Protein AF-A0A9W7EGW1-F1 (afdb_monomer)

Solvent-accessible surface area (backbone atoms only — not comparable to full-atom values): 22297 Å² total; per-residue (Å²): 137,82,63,71,70,58,59,56,56,54,59,60,62,65,73,69,59,76,85,70,66,59,73,69,51,75,34,66,46,45,43,50,52,51,51,52,53,52,48,68,69,41,92,82,59,53,74,67,59,52,53,51,49,52,50,54,49,50,40,56,72,67,66,77,52,55,68,70,58,56,35,55,54,51,50,64,73,53,58,85,51,93,83,69,71,78,61,19,32,56,72,42,62,65,70,58,39,42,52,39,48,49,49,44,34,46,51,51,26,52,50,38,43,51,31,37,52,50,42,50,43,52,71,74,71,44,70,60,68,64,57,45,42,64,41,34,66,61,69,77,85,82,57,76,87,59,68,85,70,67,83,66,55,72,62,52,62,57,55,54,54,54,54,52,64,71,66,74,65,83,71,84,69,75,63,70,79,80,71,56,72,53,60,69,30,64,59,51,47,51,50,35,52,51,47,43,54,53,33,49,53,49,33,65,72,31,46,87,41,85,70,55,28,60,55,39,47,51,52,37,40,56,43,48,29,54,39,50,49,42,51,27,66,42,43,72,41,70,43,59,60,51,27,44,46,51,44,26,51,31,39,42,40,30,37,56,52,59,64,57,82,63,80,84,61,83,55,96,68,66,86,69,40,58,60,35,40,52,54,19,50,52,55,46,48,53,52,46,53,55,47,60,75,49,22,79,83,68,79,50,56,70,52,53,50,50,52,27,53,51,52,35,49,53,50,48,54,49,51,28,51,51,56,43,55,43,37,67,67,34,41,73,88,46,48,51,57,51,56,49,49,55,54,50,51,51,52,50,50,53,52,49,52,51,52,52,52,54,50,50,55,53,55,59,51,56,66,55,70,74,73,67,72,73,74,76,67,61,64,68,64,67,70,72,76,78,86,84,89,132

Structure (mmCIF, N/CA/C/O backbone):
data_AF-A0A9W7EGW1-F1
#
_entry.id   AF-A0A9W7EGW1-F1
#
loop_
_atom_site.group_PDB
_atom_site.id
_atom_site.type_symbol
_atom_site.label_atom_id
_atom_site.label_alt_id
_atom_site.label_comp_id
_atom_site.label_asym_id
_atom_site.label_entity_id
_atom_site.label_seq_id
_atom_site.pdbx_PDB_ins_code
_atom_site.Cartn_x
_atom_site.Cartn_y
_atom_site.Cartn_z
_atom_site.occupancy
_atom_site.B_iso_or_equiv
_atom_site.auth_seq_id
_atom_site.auth_comp_id
_atom_site.auth_asym_id
_atom_site.auth_atom_id
_atom_site.pdbx_PDB_model_num
ATOM 1 N N . MET A 1 1 ? -12.002 19.459 62.982 1.00 51.53 1 MET A N 1
ATOM 2 C CA . MET A 1 1 ? -11.412 20.461 62.073 1.00 51.53 1 MET A CA 1
ATOM 3 C C . MET A 1 1 ? -10.310 19.739 61.325 1.00 51.53 1 MET A C 1
ATOM 5 O O . MET A 1 1 ? -9.230 19.571 61.871 1.00 51.53 1 MET A O 1
ATOM 9 N N . GLU A 1 2 ? -10.645 19.155 60.177 1.00 47.41 2 GLU A N 1
ATOM 10 C CA . GLU A 1 2 ? -9.667 18.449 59.345 1.00 47.41 2 GLU A CA 1
ATOM 11 C C . GLU A 1 2 ? -8.908 19.459 58.484 1.00 47.41 2 GLU A C 1
ATOM 13 O O . GLU A 1 2 ? -9.488 20.419 57.976 1.00 47.41 2 GLU A O 1
ATOM 18 N N . ASP A 1 3 ? -7.600 19.252 58.392 1.00 62.34 3 ASP A N 1
ATOM 19 C CA . ASP A 1 3 ? -6.632 20.172 57.810 1.00 62.34 3 ASP A CA 1
ATOM 20 C C . ASP A 1 3 ? -6.835 20.307 56.281 1.00 62.34 3 ASP A C 1
ATOM 22 O O . ASP A 1 3 ? -6.718 19.310 55.552 1.00 62.34 3 ASP A O 1
ATOM 26 N N . PRO A 1 4 ? -7.133 21.514 55.754 1.00 65.81 4 PRO A N 1
ATOM 2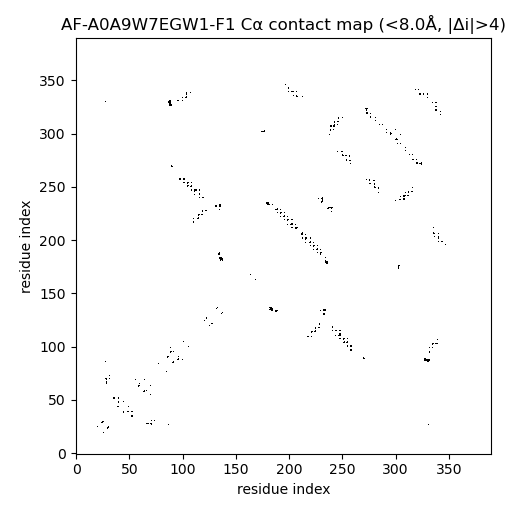7 C CA . PRO A 1 4 ? -7.376 21.738 54.326 1.00 65.81 4 PRO A CA 1
ATOM 28 C C . PRO A 1 4 ? -6.178 21.368 53.433 1.00 65.81 4 PRO A C 1
ATOM 30 O O . PRO A 1 4 ? -6.353 21.127 52.235 1.00 65.81 4 PRO A O 1
ATOM 33 N N . ALA A 1 5 ? -4.969 21.239 53.993 1.00 60.03 5 ALA A N 1
ATOM 34 C CA . ALA A 1 5 ? -3.793 20.772 53.262 1.00 60.03 5 ALA A CA 1
ATOM 35 C C . ALA A 1 5 ? -3.851 19.271 52.901 1.00 60.03 5 ALA A C 1
ATOM 37 O O . ALA A 1 5 ? -3.310 18.858 51.869 1.00 60.03 5 ALA A O 1
ATOM 38 N N . VAL A 1 6 ? -4.552 18.449 53.692 1.00 60.69 6 VAL A N 1
ATOM 39 C CA . VAL A 1 6 ? -4.670 16.997 53.460 1.00 60.69 6 VAL A CA 1
ATOM 40 C C . VAL A 1 6 ? -5.716 16.686 52.381 1.00 60.69 6 VAL A C 1
ATOM 42 O O . VAL A 1 6 ? -5.510 15.798 51.552 1.00 60.69 6 VAL A O 1
ATOM 45 N N . GLN A 1 7 ? -6.792 17.473 52.285 1.00 54.84 7 GLN A N 1
ATOM 46 C CA . GLN A 1 7 ? -7.763 17.333 51.188 1.00 54.84 7 GLN A CA 1
ATOM 47 C C . GLN A 1 7 ? -7.199 17.809 49.837 1.00 54.84 7 GLN A C 1
ATOM 49 O O . GLN A 1 7 ? -7.495 17.220 48.792 1.00 54.84 7 GLN A O 1
ATOM 54 N N . ALA A 1 8 ? -6.316 18.814 49.835 1.00 56.44 8 ALA A N 1
ATOM 55 C CA . ALA A 1 8 ? -5.665 19.280 48.612 1.00 56.44 8 ALA A CA 1
ATOM 56 C C . ALA A 1 8 ? -4.680 18.245 48.027 1.00 56.44 8 ALA A C 1
ATOM 58 O O . ALA A 1 8 ? -4.603 18.103 46.800 1.00 56.44 8 ALA A O 1
ATOM 59 N N . SER A 1 9 ? -3.972 17.481 48.869 1.00 52.06 9 SER A N 1
ATOM 60 C CA . SER A 1 9 ? -3.014 16.454 48.428 1.00 52.06 9 SER A CA 1
ATOM 61 C C . SER A 1 9 ? -3.689 15.160 47.949 1.00 52.06 9 SER A C 1
ATOM 63 O O . SER A 1 9 ? -3.244 14.573 46.958 1.00 52.06 9 SER A O 1
ATOM 65 N N . LEU A 1 10 ? -4.829 14.776 48.537 1.00 49.72 10 LEU A N 1
ATOM 66 C CA . LEU A 1 10 ? -5.653 13.663 48.045 1.00 49.72 10 LEU A CA 1
ATOM 67 C C . LEU A 1 10 ? -6.299 13.974 46.682 1.00 49.72 10 LEU A C 1
ATOM 69 O O . LEU A 1 10 ? -6.330 13.111 45.802 1.00 49.72 10 LEU A O 1
ATOM 73 N N . SER A 1 11 ? -6.704 15.226 46.433 1.00 50.22 11 SER A N 1
ATOM 74 C CA . SER A 1 11 ? -7.295 15.617 45.140 1.00 50.22 11 SER A CA 1
ATOM 75 C C . SER A 1 11 ? -6.298 15.624 43.967 1.00 50.22 11 SER A C 1
ATOM 77 O O . SER A 1 11 ? -6.697 15.442 42.813 1.00 50.22 11 SER A O 1
ATOM 79 N N . LYS A 1 12 ? -4.995 15.799 44.236 1.00 49.41 12 LYS A N 1
ATOM 80 C CA . LYS A 1 12 ? -3.948 15.810 43.197 1.00 49.41 12 LYS A CA 1
ATOM 81 C C . LYS A 1 12 ? -3.526 14.408 42.758 1.00 49.41 12 LYS A C 1
ATOM 83 O O . LYS A 1 12 ? -3.249 14.220 41.575 1.00 49.41 12 LYS A O 1
ATOM 88 N N . ASN A 1 13 ? -3.550 13.422 43.656 1.00 44.59 13 ASN A N 1
ATOM 89 C CA . ASN A 1 13 ? -3.207 12.038 43.308 1.00 44.59 13 ASN A CA 1
ATOM 90 C C . ASN A 1 13 ? -4.375 11.254 42.694 1.00 44.59 13 ASN A C 1
ATOM 92 O O . ASN A 1 13 ? -4.146 10.347 41.896 1.00 44.59 13 ASN A O 1
ATOM 96 N N . GLN A 1 14 ? -5.624 11.645 42.954 1.00 47.84 14 GLN A N 1
ATOM 97 C CA . GLN A 1 14 ? -6.793 10.981 42.366 1.00 47.84 14 GLN A CA 1
ATOM 98 C C . GLN A 1 14 ? -7.104 11.431 40.924 1.00 47.84 14 GLN A C 1
ATOM 100 O O . GLN A 1 14 ? -7.887 10.789 40.231 1.00 47.84 14 GLN A O 1
ATOM 105 N N . ARG A 1 15 ? -6.451 12.493 40.427 1.00 46.12 15 ARG A N 1
ATOM 106 C CA . ARG A 1 15 ? -6.616 13.001 39.048 1.00 46.12 15 ARG A CA 1
ATOM 107 C C . ARG A 1 15 ? -5.638 12.415 38.019 1.00 46.12 15 ARG A C 1
ATOM 109 O O . ARG A 1 15 ? -5.716 12.782 36.851 1.00 46.12 15 ARG A O 1
ATOM 116 N N . ARG A 1 16 ? -4.726 11.517 38.415 1.00 44.84 16 ARG A N 1
ATOM 117 C CA . ARG A 1 16 ? -3.729 10.900 37.508 1.00 44.84 16 ARG A CA 1
ATOM 118 C C . ARG A 1 16 ? -3.784 9.377 37.408 1.00 44.84 16 ARG A C 1
ATOM 120 O O . ARG A 1 16 ? -2.966 8.792 36.707 1.00 44.84 16 ARG A O 1
ATOM 127 N N . GLY A 1 17 ? -4.768 8.736 38.029 1.00 45.56 17 GLY A N 1
ATOM 128 C CA . GLY A 1 17 ? -5.178 7.407 37.597 1.00 45.56 17 GLY A CA 1
ATOM 129 C C . GLY A 1 17 ? -6.158 7.589 36.454 1.00 45.56 17 GLY A C 1
ATOM 130 O O . GLY A 1 17 ? -7.346 7.764 36.714 1.00 45.56 17 GLY A O 1
ATOM 131 N N . SER A 1 18 ? -5.701 7.585 35.198 1.00 51.25 18 SER A N 1
ATOM 132 C CA . SER A 1 18 ? -6.647 7.300 34.125 1.00 51.25 18 SER A CA 1
ATOM 133 C C . SER A 1 18 ? -7.268 5.953 34.489 1.00 51.25 18 SER A C 1
ATOM 135 O O . SER A 1 18 ? -6.578 4.940 34.603 1.00 51.25 18 SER A O 1
ATOM 137 N N . ILE A 1 19 ? -8.570 5.948 34.786 1.00 56.56 19 ILE A N 1
ATOM 138 C CA . ILE A 1 19 ? -9.350 4.726 35.009 1.00 56.56 19 ILE A CA 1
ATOM 139 C C . ILE A 1 19 ? -9.525 4.084 33.628 1.00 56.56 19 ILE A C 1
ATOM 141 O O . ILE A 1 19 ? -10.620 3.944 33.086 1.00 56.56 19 ILE A O 1
ATOM 145 N N . LEU A 1 20 ? -8.405 3.747 32.995 1.00 53.91 20 LEU A N 1
ATOM 146 C CA . LEU A 1 20 ? -8.362 2.884 31.844 1.00 53.91 20 LEU A CA 1
ATOM 147 C C . LEU A 1 20 ? -8.739 1.518 32.372 1.00 53.91 20 LEU A C 1
ATOM 149 O O . LEU A 1 20 ? -7.934 0.785 32.946 1.00 53.91 20 LEU A O 1
ATOM 153 N N . LYS A 1 21 ? -10.024 1.204 32.220 1.00 69.69 21 LYS A N 1
ATOM 154 C CA . LYS A 1 21 ? -10.532 -0.128 32.506 1.00 69.69 21 LYS A CA 1
ATOM 155 C C . LYS A 1 21 ? -9.668 -1.141 31.734 1.00 69.69 21 LYS A C 1
ATOM 157 O O . LYS A 1 21 ? -9.219 -0.839 30.625 1.00 69.69 21 LYS A O 1
ATOM 162 N N . PRO A 1 22 ? -9.399 -2.329 32.295 1.00 68.38 22 PRO A N 1
ATOM 163 C CA . PRO A 1 22 ? -8.558 -3.327 31.641 1.00 68.38 22 PRO A CA 1
ATOM 164 C C . PRO A 1 22 ? -9.053 -3.604 30.216 1.00 68.38 22 PRO A C 1
ATOM 166 O O . PRO A 1 22 ? -10.251 -3.553 29.955 1.00 68.38 22 PRO A O 1
ATOM 169 N N . ARG A 1 23 ? -8.146 -3.928 29.284 1.00 58.91 23 ARG A N 1
ATOM 170 C CA . ARG A 1 23 ? -8.442 -4.118 27.845 1.00 58.91 23 ARG A CA 1
ATOM 171 C C . ARG A 1 23 ? -9.600 -5.087 27.561 1.00 58.91 23 ARG A C 1
ATOM 173 O O . ARG A 1 23 ? -10.264 -4.978 26.534 1.00 58.91 23 ARG A O 1
ATOM 180 N N . SER A 1 24 ? -9.855 -6.026 28.472 1.00 66.69 24 SER A N 1
ATOM 181 C CA . SER A 1 24 ? -11.005 -6.935 28.431 1.00 66.69 24 SER A CA 1
ATOM 182 C C . SER A 1 24 ? -12.353 -6.214 28.503 1.00 66.69 24 SER A C 1
ATOM 184 O O . SER A 1 24 ? -13.321 -6.724 27.939 1.00 66.69 24 SER A O 1
ATOM 186 N N . HIS A 1 25 ? -12.409 -5.047 29.152 1.00 69.19 25 HIS A N 1
ATOM 187 C CA . HIS A 1 25 ? -13.582 -4.181 29.232 1.00 69.19 25 HIS A CA 1
ATOM 188 C C . HIS A 1 25 ? -13.960 -3.665 27.850 1.00 69.19 25 HIS A C 1
ATOM 190 O O . HIS A 1 25 ? -15.097 -3.847 27.457 1.00 69.19 25 HIS A O 1
ATOM 196 N N . TYR A 1 26 ? -12.991 -3.176 27.072 1.00 62.03 26 TYR A N 1
ATOM 197 C CA . TYR A 1 26 ? -13.207 -2.629 25.724 1.00 62.03 26 TYR A CA 1
ATOM 198 C C . TYR A 1 26 ? -13.407 -3.678 24.627 1.00 62.03 26 TYR A C 1
ATOM 200 O O . TYR A 1 26 ? -13.608 -3.336 23.463 1.00 62.03 26 TYR A O 1
ATOM 208 N N . ARG A 1 27 ? -13.345 -4.973 24.955 1.00 68.12 27 ARG A N 1
ATOM 209 C CA . ARG A 1 27 ? -13.644 -6.017 23.974 1.00 68.12 27 ARG A CA 1
ATOM 210 C C . ARG A 1 27 ? -15.128 -5.923 23.629 1.00 68.12 27 ARG A C 1
ATOM 212 O O . ARG A 1 27 ? -15.948 -5.953 24.544 1.00 68.12 27 ARG A O 1
ATOM 219 N N . ARG A 1 28 ? -15.465 -5.868 22.334 1.00 64.81 28 ARG A N 1
ATOM 220 C CA . ARG A 1 28 ? -16.838 -5.652 21.831 1.00 64.81 28 ARG A CA 1
ATOM 221 C C . ARG A 1 28 ? -17.874 -6.493 22.589 1.00 64.81 28 ARG A C 1
ATOM 223 O O . ARG A 1 28 ? -18.836 -5.958 23.115 1.00 64.81 28 ARG A O 1
ATOM 230 N N . GLY A 1 29 ? -17.590 -7.780 22.812 1.00 68.06 29 GLY A N 1
ATOM 231 C CA . GLY A 1 29 ? -18.498 -8.678 23.540 1.00 68.06 29 GLY A CA 1
ATOM 232 C C . GLY A 1 29 ? -18.696 -8.351 25.026 1.00 68.06 29 GLY A C 1
ATOM 233 O O . GLY A 1 29 ? -19.756 -8.626 25.573 1.00 68.06 29 GLY A O 1
ATOM 234 N N . THR A 1 30 ? -17.711 -7.758 25.701 1.00 69.38 30 THR A N 1
ATOM 235 C CA . THR A 1 30 ? -17.829 -7.368 27.115 1.00 69.38 30 THR A CA 1
ATOM 236 C C . THR A 1 30 ? -18.618 -6.072 27.263 1.00 69.38 30 THR A C 1
ATOM 238 O O . THR A 1 30 ? -19.493 -5.994 28.121 1.00 69.38 30 THR A O 1
ATOM 241 N N . VAL A 1 31 ? -18.342 -5.068 26.424 1.00 67.12 31 VAL A N 1
ATOM 242 C CA . VAL A 1 31 ? -19.066 -3.789 26.471 1.00 67.12 31 VAL A CA 1
ATOM 243 C C . VAL A 1 31 ? -20.525 -3.981 26.084 1.00 67.12 31 VAL A C 1
ATOM 245 O O . VAL A 1 31 ? -21.390 -3.471 26.783 1.00 67.12 31 VAL A O 1
ATOM 248 N N . VAL A 1 32 ? -20.804 -4.763 25.036 1.00 69.62 32 VAL A N 1
ATOM 249 C CA . VAL A 1 32 ? -22.166 -5.164 24.656 1.00 69.62 32 VAL A CA 1
ATOM 250 C C . VAL A 1 32 ? -22.891 -5.757 25.855 1.00 69.62 32 VAL A C 1
ATOM 252 O O . VAL A 1 32 ? -23.957 -5.281 26.218 1.00 69.62 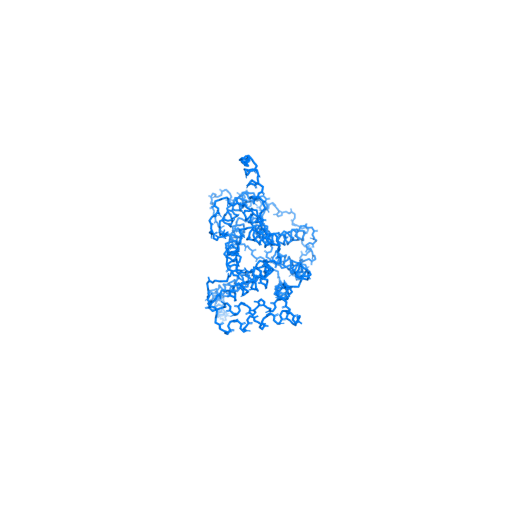32 VAL A O 1
ATOM 255 N N . MET A 1 33 ? -22.298 -6.753 26.519 1.00 71.50 33 MET A N 1
ATOM 256 C CA . MET A 1 33 ? -22.940 -7.383 27.673 1.00 71.50 33 MET A CA 1
ATOM 257 C C . MET A 1 33 ? -23.162 -6.393 28.819 1.00 71.50 33 MET A C 1
ATOM 259 O O . MET A 1 33 ? -24.198 -6.463 29.466 1.00 71.50 33 MET A O 1
ATOM 263 N N . ASN A 1 34 ? -22.238 -5.456 29.046 1.00 76.31 34 ASN A N 1
ATOM 264 C CA . ASN A 1 34 ? -22.405 -4.406 30.051 1.00 76.31 34 ASN A CA 1
ATOM 265 C C . ASN A 1 34 ? -23.498 -3.398 29.667 1.00 76.31 34 ASN A C 1
ATOM 267 O O . ASN A 1 34 ? -24.229 -2.953 30.543 1.00 76.31 34 ASN A O 1
ATOM 271 N N . HIS A 1 35 ? -23.630 -3.054 28.384 1.00 72.19 35 HIS A N 1
ATOM 272 C CA . HIS A 1 35 ? -24.659 -2.141 27.891 1.00 72.19 35 HIS A CA 1
ATOM 273 C C . HIS A 1 35 ? -26.044 -2.795 27.919 1.00 72.19 35 HIS A C 1
ATOM 275 O O . HIS A 1 35 ? -27.027 -2.147 28.279 1.00 72.19 35 HIS A O 1
ATOM 281 N N . ILE A 1 36 ? -26.143 -4.079 27.567 1.00 70.50 36 ILE A N 1
ATOM 282 C CA . ILE A 1 36 ? -27.404 -4.811 27.696 1.00 70.50 36 ILE A CA 1
ATOM 283 C C . ILE A 1 36 ? -27.739 -4.983 29.184 1.00 70.50 36 ILE A C 1
ATOM 285 O O . ILE A 1 36 ? -28.876 -4.746 29.569 1.00 70.50 36 ILE A O 1
ATOM 289 N N . ALA A 1 37 ? -26.753 -5.277 30.040 1.00 78.00 37 ALA A N 1
ATOM 290 C CA . ALA A 1 37 ? -26.953 -5.334 31.488 1.00 78.00 37 ALA A CA 1
ATOM 291 C C . ALA A 1 37 ? -27.424 -3.993 32.072 1.00 78.00 37 ALA A C 1
ATOM 293 O O . ALA A 1 37 ? -28.322 -3.982 32.908 1.00 78.00 37 ALA A O 1
ATOM 294 N N . SER A 1 38 ? -26.863 -2.865 31.621 1.00 80.12 38 SER A N 1
ATOM 295 C CA . SER A 1 38 ? -27.291 -1.540 32.078 1.00 80.12 38 SER A CA 1
ATOM 296 C C . SER A 1 38 ? -28.679 -1.173 31.554 1.00 80.12 38 SER A C 1
ATOM 298 O O . SER A 1 38 ? -29.476 -0.632 32.311 1.00 80.12 38 SER A O 1
ATOM 300 N N . LYS A 1 39 ? -29.002 -1.506 30.293 1.00 75.31 39 LYS A N 1
ATOM 301 C CA . LYS A 1 39 ? -30.354 -1.323 29.737 1.00 75.31 39 LYS A CA 1
ATOM 302 C C . LYS A 1 39 ? -31.388 -2.180 30.472 1.00 75.31 39 LYS A C 1
ATOM 304 O O . LYS A 1 39 ? -32.465 -1.688 30.778 1.00 75.31 39 LYS A O 1
ATOM 309 N N . ALA A 1 40 ? -31.047 -3.419 30.820 1.00 73.81 40 ALA A N 1
ATOM 310 C CA . ALA A 1 40 ? -31.918 -4.298 31.599 1.00 73.81 40 ALA A CA 1
ATOM 311 C C . ALA A 1 40 ? -32.187 -3.767 33.022 1.00 73.81 40 ALA A C 1
ATOM 313 O O . ALA A 1 40 ? -33.212 -4.095 33.608 1.00 73.81 40 ALA A O 1
ATOM 314 N N . GLN A 1 41 ? -31.287 -2.948 33.581 1.00 78.06 41 GLN A N 1
ATOM 315 C CA . GLN A 1 41 ? -31.481 -2.297 34.883 1.00 78.06 41 GLN A CA 1
ATOM 316 C C . GLN A 1 41 ? -32.333 -1.023 34.804 1.00 78.06 41 GLN A C 1
ATOM 318 O O . GLN A 1 41 ? -32.936 -0.634 35.802 1.00 78.06 41 GLN A O 1
ATOM 323 N N . THR A 1 42 ? -32.409 -0.369 33.643 1.00 79.88 42 THR A N 1
ATOM 324 C CA . THR A 1 42 ? -33.338 0.747 33.430 1.00 79.88 42 THR A CA 1
ATOM 325 C C . THR A 1 42 ? -34.765 0.229 33.227 1.00 79.88 42 THR A C 1
ATOM 327 O O . THR A 1 42 ? -35.026 -0.590 32.346 1.00 79.88 42 THR A O 1
ATOM 330 N N . THR A 1 43 ? -35.698 0.735 34.037 1.00 63.41 43 THR A N 1
ATOM 331 C CA . THR A 1 43 ? -37.108 0.310 34.180 1.00 63.41 43 THR A CA 1
ATOM 332 C C . THR A 1 43 ? -37.987 0.474 32.935 1.00 63.41 43 THR A C 1
ATOM 334 O O . THR A 1 43 ? -39.174 0.171 32.982 1.00 63.41 43 THR A O 1
ATOM 337 N N . THR A 1 44 ? -37.434 0.948 31.822 1.00 75.44 44 THR A N 1
ATOM 338 C CA . THR A 1 44 ? -38.148 1.224 30.567 1.00 75.44 44 THR A CA 1
ATOM 339 C C . THR A 1 44 ? -37.956 0.146 29.498 1.00 75.44 44 THR A C 1
ATOM 341 O O . THR A 1 44 ? -38.381 0.341 28.363 1.00 75.44 44 THR A O 1
ATOM 344 N N . THR A 1 45 ? -37.313 -0.978 29.825 1.00 72.94 45 THR A N 1
ATOM 345 C CA . THR A 1 45 ? -37.108 -2.077 28.869 1.00 72.94 45 THR A CA 1
ATOM 346 C C . THR A 1 45 ? -38.372 -2.899 28.660 1.00 72.94 45 THR A C 1
ATOM 348 O O . THR A 1 45 ? -39.109 -3.202 29.600 1.00 72.94 45 THR A O 1
ATOM 351 N N . THR A 1 46 ? -38.620 -3.273 27.408 1.00 82.56 46 THR A N 1
ATOM 352 C CA . THR A 1 46 ? -39.758 -4.127 27.052 1.00 82.56 46 THR A CA 1
ATOM 353 C C . THR A 1 46 ? -39.531 -5.569 27.544 1.00 82.56 46 THR A C 1
ATOM 355 O O . THR A 1 46 ? -38.381 -6.009 27.654 1.00 82.56 46 THR A O 1
ATOM 358 N N . PRO A 1 47 ? -40.595 -6.342 27.836 1.00 84.25 47 PRO A N 1
ATOM 359 C CA . PRO A 1 47 ? -40.467 -7.729 28.303 1.00 84.25 47 PRO A CA 1
ATOM 360 C C . PRO A 1 47 ? -39.655 -8.619 27.346 1.00 84.25 47 PRO A C 1
ATOM 362 O O . PRO A 1 47 ? -38.891 -9.482 27.783 1.00 84.25 47 PRO A O 1
ATOM 365 N N . ASP A 1 48 ? -39.769 -8.366 26.041 1.00 79.81 48 ASP A N 1
ATOM 366 C CA . ASP A 1 48 ? -39.071 -9.120 24.998 1.00 79.81 48 ASP A CA 1
ATOM 367 C C . ASP A 1 48 ? -37.554 -8.869 25.007 1.00 79.81 48 ASP A C 1
ATOM 369 O O . ASP A 1 48 ? -36.762 -9.805 24.855 1.00 79.81 48 ASP A O 1
ATOM 373 N N . GLU A 1 49 ? -37.119 -7.631 25.264 1.00 75.62 49 GLU A N 1
ATOM 374 C CA . GLU A 1 49 ? -35.697 -7.292 25.409 1.00 75.62 49 GLU A CA 1
ATOM 375 C C . GLU A 1 49 ? -35.072 -7.975 26.633 1.00 75.62 49 GLU A C 1
ATOM 377 O O . GLU A 1 49 ? -33.937 -8.460 26.572 1.00 75.62 49 GLU A O 1
ATOM 382 N N . GLN A 1 50 ? -35.821 -8.073 27.737 1.00 80.75 50 GLN A N 1
ATOM 383 C CA . GLN A 1 50 ? -35.376 -8.780 28.941 1.00 80.75 50 GLN A CA 1
ATOM 384 C C . GLN A 1 50 ? -35.258 -10.292 28.697 1.00 80.75 50 GLN A C 1
ATOM 386 O O . GLN A 1 50 ? -34.268 -10.912 29.105 1.00 80.75 50 GLN A O 1
ATOM 391 N N . ALA A 1 51 ? -36.213 -10.889 27.977 1.00 83.00 51 ALA A N 1
ATOM 392 C CA . ALA A 1 51 ? -36.160 -12.298 27.593 1.00 83.00 51 ALA A CA 1
ATOM 393 C C . ALA A 1 51 ? -34.957 -12.600 26.680 1.00 83.00 51 ALA A C 1
ATOM 395 O O . ALA A 1 51 ? -34.258 -13.605 26.869 1.00 83.00 51 ALA A O 1
ATOM 396 N N . LEU A 1 52 ? -34.662 -11.711 25.726 1.00 79.56 52 LEU A N 1
ATOM 397 C CA . LEU A 1 52 ? -33.486 -11.815 24.863 1.00 79.56 52 LEU A CA 1
ATOM 398 C C . LEU A 1 52 ? -32.183 -11.728 25.672 1.00 79.56 52 LEU A C 1
ATOM 400 O O . LEU A 1 52 ? -31.287 -12.555 25.481 1.00 79.56 52 LEU A O 1
ATOM 404 N N . TYR A 1 53 ? -32.087 -10.784 26.613 1.00 79.62 53 TYR A N 1
ATOM 405 C CA . TYR A 1 53 ? -30.923 -10.644 27.493 1.00 79.62 53 TYR A CA 1
ATOM 406 C C . TYR A 1 53 ? -30.661 -11.914 28.305 1.00 79.62 53 TYR A C 1
ATOM 408 O O . TYR A 1 53 ? -29.529 -12.408 28.326 1.00 79.62 53 TYR A O 1
ATOM 416 N N . HIS A 1 54 ? -31.699 -12.491 28.915 1.00 83.69 54 HIS A N 1
ATOM 417 C CA . HIS A 1 54 ? -31.570 -13.736 29.669 1.00 83.69 54 HIS A CA 1
ATOM 418 C C . HIS A 1 54 ? -31.082 -14.895 28.796 1.00 83.69 54 HIS A C 1
ATOM 420 O O . HIS A 1 54 ? -30.183 -15.629 29.217 1.00 83.69 54 HIS A O 1
ATOM 426 N N . ARG A 1 55 ? -31.574 -15.018 27.556 1.00 83.12 55 ARG A N 1
ATOM 427 C CA . ARG A 1 55 ? -31.070 -16.020 26.600 1.00 83.12 55 ARG A CA 1
ATOM 428 C C . ARG A 1 55 ? -29.600 -15.795 26.252 1.00 83.12 55 ARG A C 1
ATOM 430 O O . ARG A 1 55 ? -28.830 -16.753 26.231 1.00 83.12 55 ARG A O 1
ATOM 437 N N . MET A 1 56 ? -29.174 -14.552 26.024 1.00 77.31 56 MET A N 1
ATOM 438 C CA . MET A 1 56 ? -27.765 -14.237 25.746 1.00 77.31 56 MET A CA 1
ATOM 439 C C . MET A 1 56 ? -26.853 -14.552 26.939 1.00 77.31 56 MET A C 1
ATOM 441 O O . MET A 1 56 ? -25.754 -15.079 26.755 1.00 77.31 56 MET A O 1
ATOM 445 N N . LEU A 1 57 ? -27.312 -14.292 28.164 1.00 81.94 57 LEU A N 1
ATOM 446 C CA . LEU A 1 57 ? -26.593 -14.639 29.392 1.00 81.94 57 LEU A CA 1
ATOM 447 C C . LEU A 1 57 ? -26.493 -16.145 29.606 1.00 81.94 57 LEU A C 1
ATOM 449 O O . LEU A 1 57 ? -25.420 -16.643 29.947 1.00 81.94 57 LEU A O 1
ATOM 453 N N . GLN A 1 58 ? -27.579 -16.874 29.359 1.00 86.44 58 GLN A N 1
ATOM 454 C CA . GLN A 1 58 ? -27.597 -18.329 29.433 1.00 86.44 58 GLN A CA 1
ATOM 455 C C . GLN A 1 58 ? -26.637 -18.937 28.403 1.00 86.44 58 GLN A C 1
ATOM 457 O O . GLN A 1 58 ? -25.822 -19.790 28.751 1.00 86.44 58 GLN A O 1
ATOM 462 N N . MET A 1 59 ? -26.640 -18.428 27.166 1.00 80.38 59 MET A N 1
ATOM 463 C CA . MET A 1 59 ? -25.690 -18.830 26.125 1.00 80.38 59 MET A CA 1
ATOM 464 C C . MET A 1 59 ? -24.236 -18.536 26.516 1.00 80.38 59 MET A C 1
ATOM 466 O O . MET A 1 59 ? -23.369 -19.390 26.333 1.00 80.38 59 MET A O 1
ATOM 470 N N . LYS A 1 60 ? -23.957 -17.374 27.121 1.00 79.88 60 LYS A N 1
ATOM 471 C CA . LYS A 1 60 ? -22.624 -17.039 27.648 1.00 79.88 60 LYS A CA 1
ATOM 472 C C . LYS A 1 60 ? -22.187 -18.002 28.757 1.00 79.88 60 LYS A C 1
ATOM 474 O O . LYS A 1 60 ? -21.048 -18.462 28.737 1.00 79.88 60 LYS A O 1
ATOM 479 N N . ASN A 1 61 ? -23.069 -18.297 29.711 1.00 84.38 61 ASN A N 1
ATOM 480 C CA . ASN A 1 61 ? -22.759 -19.145 30.865 1.00 84.38 61 ASN A CA 1
ATOM 481 C C . ASN A 1 61 ? -22.636 -20.627 30.490 1.00 84.38 61 ASN A C 1
ATOM 483 O O . ASN A 1 61 ? -21.845 -21.339 31.097 1.00 84.38 61 ASN A O 1
ATOM 487 N N . SER A 1 62 ? -23.358 -21.080 29.463 1.00 86.12 62 SER A N 1
ATOM 488 C CA . SER A 1 62 ? -23.275 -22.457 28.958 1.00 86.12 62 SER A CA 1
ATOM 489 C C . SER A 1 62 ? -21.941 -22.793 28.278 1.00 86.12 62 SER A C 1
ATOM 491 O O . SER A 1 62 ? -21.677 -23.956 27.992 1.00 86.12 62 SER A O 1
ATOM 493 N N . GLY A 1 63 ? -21.107 -21.793 27.966 1.00 82.25 63 GLY A N 1
ATOM 494 C CA . GLY A 1 63 ? -19.853 -21.988 27.232 1.00 82.25 63 GLY A CA 1
ATOM 495 C C . GLY A 1 63 ? -20.031 -22.381 25.758 1.00 82.25 63 GLY A C 1
ATOM 496 O O . GLY A 1 63 ? -19.036 -22.495 25.048 1.00 82.25 63 GLY A O 1
ATOM 497 N N .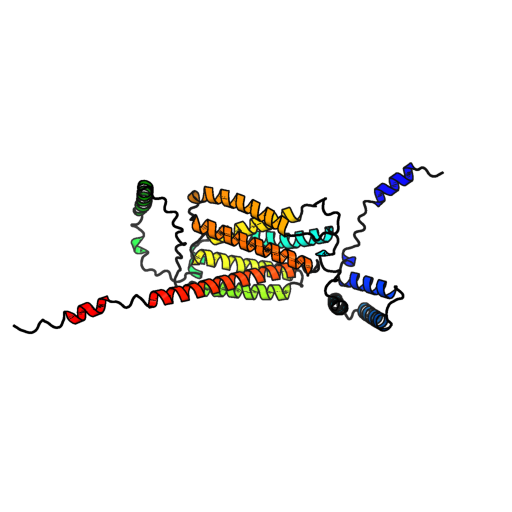 TRP A 1 64 ? -21.271 -22.541 25.278 1.00 71.69 64 TRP A N 1
ATOM 498 C CA . TRP A 1 64 ? -21.574 -22.979 23.911 1.00 71.69 64 TRP A CA 1
ATOM 499 C C . TRP A 1 64 ? -21.267 -21.927 22.845 1.00 71.69 64 TRP A C 1
ATOM 501 O O . TRP A 1 64 ? -20.989 -22.271 21.698 1.00 71.69 64 TRP A O 1
ATOM 511 N N . VAL A 1 65 ? -21.300 -20.638 23.195 1.00 69.38 65 VAL A N 1
ATOM 512 C CA . VAL A 1 65 ? -21.100 -19.562 22.220 1.00 69.38 65 VAL A CA 1
ATOM 513 C C . VAL A 1 65 ? -19.710 -18.964 22.374 1.00 69.38 65 VAL A C 1
ATOM 515 O O . VAL A 1 65 ? -19.385 -18.304 23.363 1.00 69.38 65 VAL A O 1
ATOM 518 N N . ASN A 1 66 ? -18.882 -19.166 21.348 1.00 65.62 66 ASN A N 1
ATOM 519 C CA . ASN A 1 66 ? -17.574 -18.534 21.250 1.00 65.62 66 ASN A CA 1
ATOM 520 C C . ASN A 1 66 ? -17.751 -17.006 21.350 1.00 65.62 66 ASN A C 1
ATOM 522 O O . ASN A 1 66 ? -18.609 -16.436 20.675 1.00 65.62 66 ASN A O 1
ATOM 526 N N . ARG A 1 67 ? -16.953 -16.318 22.183 1.00 61.19 67 ARG A N 1
ATOM 527 C CA . ARG A 1 67 ? -17.152 -14.884 22.510 1.00 61.19 67 ARG A CA 1
ATOM 528 C C . ARG A 1 67 ? -17.230 -13.970 21.275 1.00 61.19 67 ARG A C 1
ATOM 530 O O . ARG A 1 67 ? -17.767 -12.874 21.381 1.00 61.19 67 ARG A O 1
ATOM 537 N N . ARG A 1 68 ? -16.696 -14.405 20.125 1.00 55.75 68 ARG A N 1
ATOM 538 C CA . ARG A 1 68 ? -16.794 -13.717 18.824 1.00 55.75 68 ARG A CA 1
ATOM 539 C C . ARG A 1 68 ? -18.192 -13.786 18.189 1.00 55.75 68 ARG A C 1
ATOM 541 O O . ARG A 1 68 ? -18.609 -12.807 17.588 1.00 55.75 68 ARG A O 1
ATOM 548 N N . SER A 1 69 ? -18.939 -14.876 18.352 1.00 63.06 69 SER A N 1
ATOM 549 C CA . SER A 1 69 ? -20.287 -15.018 17.773 1.00 63.06 69 SER A CA 1
ATOM 550 C C . SER A 1 69 ? -21.327 -14.163 18.508 1.00 63.06 69 SER A C 1
ATOM 552 O O . SER A 1 69 ? -22.237 -13.620 17.891 1.00 63.06 69 SER A O 1
ATOM 554 N N . LEU A 1 70 ? -21.135 -13.960 19.817 1.00 63.28 70 LEU A N 1
ATOM 555 C CA . LEU A 1 70 ? -21.950 -13.059 20.646 1.00 63.28 70 LEU A CA 1
ATOM 556 C C . LEU A 1 70 ? -21.864 -11.592 20.189 1.00 63.28 70 LEU A C 1
ATOM 558 O O . LEU A 1 70 ? -22.839 -10.852 20.282 1.00 63.28 70 LEU A O 1
ATOM 562 N N . VAL A 1 71 ? -20.706 -11.194 19.656 1.00 57.69 71 VAL A N 1
ATOM 563 C CA . VAL A 1 71 ? -20.483 -9.860 19.090 1.00 57.69 71 VAL A CA 1
ATOM 564 C C . VAL A 1 71 ? -21.297 -9.668 17.816 1.00 57.69 71 VAL A C 1
ATOM 566 O O . VAL A 1 71 ? -22.014 -8.679 17.711 1.00 57.69 71 VAL A O 1
ATOM 569 N N . GLY A 1 72 ? -21.262 -10.631 16.890 1.00 57.66 72 GLY A N 1
ATOM 570 C CA . GLY A 1 72 ? -22.056 -10.563 15.659 1.00 57.66 72 GLY A CA 1
ATOM 571 C C . GLY A 1 72 ? -23.554 -10.423 15.939 1.00 57.66 72 GLY A C 1
ATOM 572 O O . GLY A 1 72 ? -24.198 -9.538 15.389 1.00 57.66 72 GLY A O 1
ATOM 573 N N . ILE A 1 73 ? -24.090 -11.213 16.876 1.00 62.66 73 ILE A N 1
ATOM 574 C CA . ILE A 1 73 ? -25.513 -11.165 17.263 1.00 62.66 73 ILE A CA 1
ATOM 575 C C . ILE A 1 73 ? -25.899 -9.794 17.830 1.00 62.66 73 ILE A C 1
ATOM 577 O O . ILE A 1 73 ? -26.960 -9.268 17.507 1.00 62.66 73 ILE A O 1
ATOM 581 N N . SER A 1 74 ? -25.033 -9.183 18.640 1.00 57.25 74 SER A N 1
ATOM 582 C CA . SER A 1 74 ? -25.315 -7.854 19.188 1.00 57.25 74 SER A CA 1
ATOM 583 C C . SER A 1 74 ? -25.301 -6.739 18.150 1.00 57.25 74 SER A C 1
ATOM 585 O O . SER A 1 74 ? -26.075 -5.800 18.278 1.00 57.25 74 SER A O 1
ATOM 587 N N . VAL A 1 75 ? -24.477 -6.874 17.106 1.00 53.22 75 VAL A N 1
ATOM 588 C CA . VAL A 1 75 ? -24.422 -5.928 15.984 1.00 53.22 75 VAL A CA 1
ATOM 589 C C . VAL A 1 75 ? -25.705 -5.997 15.160 1.00 53.22 75 VAL A C 1
ATOM 591 O O . VAL A 1 75 ? -26.220 -4.960 14.759 1.00 53.22 75 VAL A O 1
ATOM 594 N N . PHE A 1 76 ? -26.271 -7.194 14.970 1.00 55.09 76 PHE A N 1
ATOM 595 C CA . PHE A 1 76 ? -27.586 -7.352 14.340 1.00 55.09 76 PHE A CA 1
ATOM 596 C C . PHE A 1 76 ? -28.726 -6.828 15.219 1.00 55.09 76 PHE A C 1
ATOM 598 O O . PHE A 1 76 ? -29.665 -6.240 14.694 1.00 55.09 76 PHE A O 1
ATOM 605 N N . ALA A 1 77 ? -28.626 -6.968 16.543 1.00 54.44 77 ALA A N 1
ATOM 606 C CA . ALA A 1 77 ? -29.608 -6.408 17.472 1.00 54.44 77 ALA A CA 1
ATOM 607 C C . ALA A 1 77 ? -29.569 -4.866 17.528 1.00 54.44 77 ALA A C 1
ATOM 609 O O . ALA A 1 77 ? -30.596 -4.239 17.763 1.00 54.44 77 ALA A O 1
ATOM 610 N N . SER A 1 78 ? -28.408 -4.243 17.284 1.00 51.44 78 SER A N 1
ATOM 611 C CA . SER A 1 78 ? -28.258 -2.782 17.185 1.00 51.44 78 SER A CA 1
ATOM 612 C C . SER A 1 78 ? -28.387 -2.228 15.759 1.00 51.44 78 SER A C 1
ATOM 614 O O . SER A 1 78 ? -28.414 -1.015 15.576 1.00 51.44 78 SER A O 1
ATOM 616 N N . GLY A 1 79 ? -28.450 -3.093 14.743 1.00 43.59 79 GLY A N 1
ATOM 617 C CA . GLY A 1 79 ? -28.324 -2.736 13.324 1.00 43.59 79 GLY A CA 1
ATOM 618 C C . GLY A 1 79 ? -29.487 -1.941 12.724 1.00 43.59 79 GLY A C 1
ATOM 619 O O . GLY A 1 79 ? -29.420 -1.582 11.553 1.00 43.59 79 GLY A O 1
ATOM 620 N N . SER A 1 80 ? -30.538 -1.649 13.495 1.00 46.56 80 SER A N 1
ATOM 621 C CA . SER A 1 80 ? -31.696 -0.880 13.020 1.00 46.56 80 SER A CA 1
ATOM 622 C C . SER A 1 80 ? -31.544 0.640 13.163 1.00 46.56 80 SER A C 1
ATOM 624 O O . SER A 1 80 ? -32.329 1.373 12.567 1.00 46.56 80 SER A O 1
ATOM 626 N N . GLU A 1 81 ? -30.554 1.145 13.904 1.00 50.16 81 GLU A N 1
ATOM 627 C CA . GLU A 1 81 ? -30.296 2.588 14.006 1.00 50.16 81 GLU A CA 1
ATOM 628 C C . GLU A 1 81 ? -28.904 2.892 13.454 1.00 50.16 81 GLU A C 1
ATOM 630 O O . GLU A 1 81 ? -27.900 2.873 14.168 1.00 50.16 81 GLU A O 1
ATOM 635 N N . GLY A 1 82 ? -28.851 3.149 12.143 1.00 50.56 82 GLY A N 1
ATOM 636 C CA . GLY A 1 82 ? -27.644 3.317 11.323 1.00 50.56 82 GLY A CA 1
ATOM 637 C C . GLY A 1 82 ? -26.725 4.491 11.675 1.00 50.56 82 GLY A C 1
ATOM 638 O O . GLY A 1 82 ? -25.985 4.953 10.816 1.00 50.56 82 GLY A O 1
ATOM 639 N N . ASN A 1 83 ? -26.753 4.990 12.910 1.00 55.12 83 ASN A N 1
ATOM 640 C CA . ASN A 1 83 ? -25.938 6.119 13.327 1.00 55.12 83 ASN A CA 1
ATOM 641 C C . ASN A 1 83 ? -25.408 6.020 14.764 1.00 55.12 83 ASN A C 1
ATOM 643 O O . ASN A 1 83 ? -24.950 7.030 15.277 1.00 55.12 83 ASN A O 1
ATOM 647 N N . ASN A 1 84 ? -25.467 4.865 15.443 1.00 62.19 84 ASN A N 1
ATOM 648 C CA . ASN A 1 84 ? -25.053 4.754 16.850 1.00 62.19 84 ASN A CA 1
ATOM 649 C C . ASN A 1 84 ? -24.336 3.438 17.213 1.00 62.19 84 ASN A C 1
ATOM 651 O O . ASN A 1 84 ? -24.609 2.8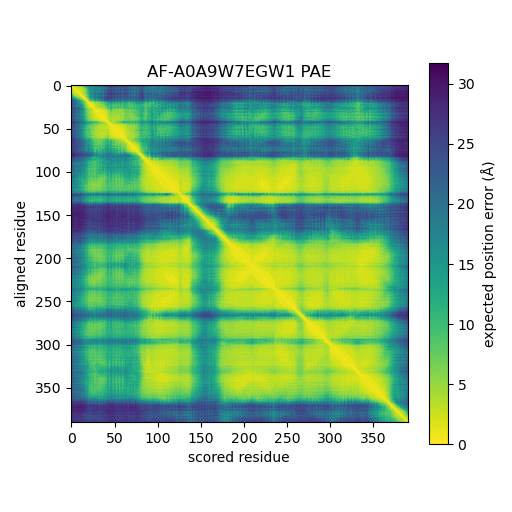80 18.269 1.00 62.19 84 ASN A O 1
ATOM 655 N N . ASP A 1 85 ? -23.394 2.934 16.405 1.00 66.81 85 ASP A N 1
ATOM 656 C CA . ASP A 1 85 ? -22.524 1.845 16.887 1.00 66.81 85 ASP A CA 1
ATOM 657 C C . ASP A 1 85 ? -21.471 2.419 17.872 1.00 66.81 85 ASP A C 1
ATOM 659 O O . ASP A 1 85 ? -20.566 3.146 17.449 1.00 66.81 85 ASP A O 1
ATOM 663 N N . PRO A 1 86 ? -21.550 2.126 19.190 1.00 64.50 86 PRO A N 1
ATOM 664 C CA . PRO A 1 86 ? -20.583 2.620 20.172 1.00 64.50 86 PRO A CA 1
ATOM 665 C C . PRO A 1 86 ? -19.196 1.962 20.033 1.00 64.50 86 PRO A C 1
ATOM 667 O O . PRO A 1 86 ? -18.271 2.321 20.762 1.00 64.50 86 PRO A O 1
ATOM 670 N N . PHE A 1 87 ? -19.041 0.982 19.136 1.00 69.44 87 PHE A N 1
ATOM 671 C CA . PHE A 1 87 ? -17.813 0.212 18.919 1.00 69.44 87 PHE A CA 1
ATOM 672 C C . PHE A 1 87 ? -16.981 0.683 17.735 1.00 69.44 87 PHE A C 1
ATOM 674 O O . PHE A 1 87 ? -15.930 0.098 17.463 1.00 69.44 87 PHE A O 1
ATOM 681 N N . VAL A 1 88 ? -17.428 1.732 17.057 1.00 79.81 88 VAL A N 1
ATOM 682 C CA . VAL A 1 88 ? -16.652 2.400 16.021 1.00 79.81 88 VAL A CA 1
ATOM 683 C C . VAL A 1 88 ? -15.498 3.155 16.675 1.00 79.81 88 VAL A C 1
ATOM 685 O O . VAL A 1 88 ? -15.694 3.858 17.670 1.00 79.81 88 VAL A O 1
ATOM 688 N N . VAL A 1 89 ? -14.289 3.015 16.119 1.00 82.69 89 VAL A N 1
ATOM 689 C CA . VAL A 1 89 ? -13.073 3.671 16.634 1.00 82.69 89 VAL A CA 1
ATOM 690 C C . VAL A 1 89 ? -13.294 5.172 16.833 1.00 82.69 89 VAL A C 1
ATOM 692 O O . VAL A 1 89 ? -12.896 5.700 17.865 1.00 82.69 89 VAL A O 1
ATOM 695 N N . GLU A 1 90 ? -13.989 5.835 15.911 1.00 84.69 90 GLU A N 1
ATOM 696 C CA . GLU A 1 90 ? -14.333 7.263 15.968 1.00 84.69 90 GLU A CA 1
ATOM 697 C C . GLU A 1 90 ? -14.985 7.718 17.287 1.00 84.69 90 GLU A C 1
ATOM 699 O O . GLU A 1 90 ? -14.759 8.842 17.732 1.00 84.69 90 GLU A O 1
ATOM 704 N N . ARG A 1 91 ? -15.757 6.847 17.949 1.00 82.06 91 ARG A N 1
ATOM 705 C CA . ARG A 1 91 ? -16.462 7.162 19.206 1.00 82.06 91 ARG A CA 1
ATOM 706 C C . ARG A 1 91 ? -15.705 6.734 20.455 1.00 82.06 91 ARG A C 1
ATOM 708 O O . ARG A 1 91 ? -16.158 6.978 21.573 1.00 82.06 91 ARG A O 1
ATOM 715 N N . MET A 1 92 ? -14.565 6.070 20.290 1.00 83.56 92 MET A N 1
ATOM 716 C CA . MET A 1 92 ? -13.763 5.602 21.412 1.00 83.56 92 MET A CA 1
ATOM 717 C C . MET A 1 92 ? -12.913 6.725 22.013 1.00 83.56 92 MET A C 1
ATOM 719 O O . MET A 1 92 ? -12.592 7.690 21.321 1.00 83.56 92 MET A O 1
ATOM 723 N N . PRO A 1 93 ? -12.482 6.594 23.282 1.00 84.00 93 PRO A N 1
ATOM 724 C CA . PRO A 1 93 ? -11.499 7.490 23.879 1.00 84.00 93 PRO A CA 1
ATOM 725 C C . PRO A 1 93 ? -10.279 7.708 22.978 1.00 84.00 93 PRO A C 1
ATOM 727 O O . PRO A 1 93 ? -9.763 6.758 22.384 1.00 84.00 93 PRO A O 1
ATOM 730 N N . MET A 1 94 ? -9.783 8.947 22.942 1.00 83.44 94 MET A N 1
ATOM 731 C CA . MET A 1 94 ? -8.668 9.383 22.090 1.00 83.44 94 MET A CA 1
ATOM 732 C C . MET A 1 94 ? -7.453 8.444 22.147 1.00 83.44 94 MET A C 1
ATOM 734 O O . MET A 1 94 ? -6.851 8.117 21.129 1.00 83.44 94 MET A O 1
ATOM 738 N N . GLU A 1 95 ? -7.121 7.935 23.333 1.00 85.44 95 GLU A N 1
ATOM 739 C CA . GLU A 1 95 ? -5.995 7.017 23.531 1.00 85.44 95 GLU A CA 1
ATOM 740 C C . GLU A 1 95 ? -6.145 5.697 22.756 1.00 85.44 95 GLU A C 1
ATOM 742 O O . GLU A 1 95 ? -5.164 5.170 22.226 1.00 85.44 95 GLU A O 1
ATOM 747 N N . LEU A 1 96 ? -7.371 5.174 22.641 1.00 86.19 96 LEU A N 1
ATOM 748 C CA . LEU A 1 96 ? -7.659 3.976 21.851 1.00 86.19 96 LEU A CA 1
ATOM 749 C C . LEU A 1 96 ? -7.606 4.274 20.352 1.00 86.19 96 LEU A C 1
ATOM 751 O O . LEU A 1 96 ? -7.081 3.453 19.599 1.00 86.19 96 LEU A O 1
ATOM 755 N N . GLN A 1 97 ? -8.080 5.450 19.927 1.00 87.94 97 GLN A N 1
ATOM 756 C CA . GLN A 1 97 ? -7.975 5.882 18.531 1.00 87.94 97 GLN A CA 1
ATOM 757 C C . GLN A 1 97 ? -6.511 6.007 18.100 1.00 87.94 97 GLN A C 1
ATOM 759 O O . GLN A 1 97 ? -6.119 5.464 17.067 1.00 87.94 97 GLN A O 1
ATOM 764 N N . LEU A 1 98 ? -5.680 6.651 18.923 1.00 87.94 98 LEU A N 1
ATOM 765 C CA . LEU A 1 98 ? -4.236 6.762 18.705 1.00 87.94 98 LEU A CA 1
ATOM 766 C C . LEU A 1 98 ? -3.565 5.384 18.673 1.00 87.94 98 LEU A C 1
ATOM 768 O O . LEU A 1 98 ? -2.765 5.103 17.782 1.00 87.94 98 LEU A O 1
ATOM 772 N N . GLY A 1 99 ? -3.930 4.487 19.594 1.00 90.00 99 GLY A N 1
ATOM 773 C CA . GLY A 1 99 ? -3.418 3.116 19.614 1.00 90.00 99 GLY A CA 1
ATOM 774 C C . GLY A 1 99 ? -3.762 2.324 18.348 1.00 90.00 99 GLY A C 1
ATOM 775 O O . GLY A 1 99 ? -2.907 1.612 17.817 1.00 90.00 99 GLY A O 1
ATOM 776 N N . PHE A 1 100 ? -4.987 2.469 17.839 1.00 90.38 100 PHE A N 1
ATOM 777 C CA . PHE A 1 100 ? -5.428 1.846 16.591 1.00 90.38 100 PHE A CA 1
ATOM 778 C C . PHE A 1 100 ? -4.629 2.360 15.387 1.00 90.38 100 PHE A C 1
ATOM 780 O O . PHE A 1 100 ? -4.071 1.560 14.636 1.00 90.38 100 PHE A O 1
ATOM 787 N N . ARG A 1 101 ? -4.479 3.684 15.264 1.00 89.88 101 ARG A N 1
ATOM 788 C CA . ARG A 1 101 ? -3.704 4.344 14.196 1.00 89.88 101 ARG A CA 1
ATOM 789 C C . ARG A 1 101 ? -2.256 3.899 14.182 1.00 89.88 101 ARG A C 1
ATOM 791 O O . ARG A 1 101 ? -1.752 3.445 13.158 1.00 89.88 101 ARG A O 1
ATOM 798 N N . LYS A 1 102 ? -1.607 3.977 15.347 1.00 91.94 102 LYS A N 1
ATOM 799 C CA . LYS A 1 102 ? -0.213 3.576 15.526 1.00 91.94 102 LYS A CA 1
ATOM 800 C C . LYS A 1 102 ? -0.003 2.132 15.091 1.00 91.94 102 LYS A C 1
ATOM 802 O O . LYS A 1 102 ? 1.024 1.803 14.510 1.00 91.94 102 LYS A O 1
ATOM 807 N N . LYS A 1 103 ? -0.984 1.270 15.358 1.00 92.31 103 LYS A N 1
ATOM 808 C CA . LYS A 1 103 ? -0.915 -0.135 14.980 1.00 92.31 103 LYS A CA 1
ATOM 809 C C . LYS A 1 103 ? -1.080 -0.350 13.477 1.00 92.31 103 LYS A C 1
ATOM 811 O O . LYS A 1 103 ? -0.291 -1.098 12.914 1.00 92.31 103 LYS A O 1
ATOM 816 N N . ILE A 1 104 ? -2.062 0.289 12.841 1.00 92.69 104 ILE A N 1
ATOM 817 C CA . ILE A 1 104 ? -2.284 0.173 11.390 1.00 92.69 104 ILE A CA 1
ATOM 818 C C . ILE A 1 104 ? -1.087 0.726 10.625 1.00 92.69 104 ILE A C 1
ATOM 820 O O . ILE A 1 104 ? -0.443 -0.018 9.890 1.00 92.69 104 ILE A O 1
ATOM 824 N N . PHE A 1 105 ? -0.738 1.995 10.850 1.00 93.44 105 PHE A N 1
ATOM 825 C CA . PHE A 1 105 ? 0.379 2.616 10.143 1.00 93.44 105 PHE A CA 1
ATOM 826 C C . PHE A 1 105 ? 1.717 2.000 10.525 1.00 93.44 105 PHE A C 1
ATOM 828 O O . PHE A 1 105 ? 2.595 1.926 9.682 1.00 93.44 105 PHE A O 1
ATOM 835 N N . GLY A 1 106 ? 1.879 1.504 11.753 1.00 95.25 106 GLY A N 1
ATOM 836 C CA . GLY A 1 106 ? 3.093 0.791 12.148 1.00 95.25 106 GLY A CA 1
ATOM 837 C C . GLY A 1 106 ? 3.279 -0.517 11.378 1.00 95.25 106 GLY A C 1
ATOM 838 O O . GLY A 1 106 ? 4.383 -0.801 10.925 1.00 95.25 106 GLY A O 1
ATOM 839 N N . ILE A 1 107 ? 2.206 -1.297 11.189 1.00 95.25 107 ILE A N 1
ATOM 840 C CA . ILE A 1 107 ? 2.255 -2.532 10.391 1.00 95.25 107 ILE A CA 1
ATOM 841 C C . ILE A 1 107 ? 2.508 -2.205 8.918 1.00 95.25 107 ILE A C 1
ATOM 843 O O . ILE A 1 107 ? 3.373 -2.832 8.315 1.00 95.25 107 ILE A O 1
ATOM 847 N N . LEU A 1 108 ? 1.797 -1.218 8.363 1.00 94.56 108 LEU A N 1
ATOM 848 C CA . LEU A 1 108 ? 1.981 -0.801 6.972 1.00 94.56 108 LEU A CA 1
ATOM 849 C C . LEU A 1 108 ? 3.390 -0.250 6.730 1.00 94.56 108 LEU A C 1
ATOM 851 O O . LEU A 1 108 ? 4.038 -0.698 5.800 1.00 94.56 108 LEU A O 1
ATOM 855 N N . ALA A 1 109 ? 3.897 0.644 7.585 1.00 95.88 109 ALA A N 1
ATOM 856 C CA . ALA A 1 109 ? 5.245 1.207 7.468 1.00 95.88 109 ALA A CA 1
ATOM 857 C C . ALA A 1 109 ? 6.327 0.128 7.564 1.00 95.88 109 ALA A C 1
ATOM 859 O O . ALA A 1 109 ? 7.287 0.146 6.801 1.00 95.88 109 ALA A O 1
ATOM 860 N N . PHE A 1 110 ? 6.181 -0.818 8.497 1.00 96.75 110 PHE A N 1
ATOM 861 C CA . PHE A 1 110 ? 7.117 -1.932 8.618 1.00 96.75 110 PHE A CA 1
ATOM 862 C C . PHE A 1 110 ? 7.094 -2.809 7.363 1.00 96.75 110 PHE A C 1
ATOM 864 O O . PHE A 1 110 ? 8.142 -3.122 6.807 1.00 96.75 110 PHE A O 1
ATOM 871 N N . GLN A 1 111 ? 5.901 -3.161 6.883 1.00 96.25 111 GLN A N 1
ATOM 872 C CA . GLN A 1 111 ? 5.745 -3.988 5.695 1.00 96.25 111 GLN A CA 1
ATOM 873 C C . GLN A 1 111 ? 6.298 -3.307 4.439 1.00 96.25 111 GLN A C 1
ATOM 875 O O . GLN A 1 111 ? 7.086 -3.920 3.721 1.00 96.25 111 GLN A O 1
ATOM 880 N N . THR A 1 112 ? 5.948 -2.043 4.192 1.00 95.62 112 THR A N 1
ATOM 881 C CA . THR A 1 112 ? 6.434 -1.299 3.023 1.00 95.62 112 THR A CA 1
ATOM 882 C C . THR A 1 112 ? 7.929 -1.023 3.110 1.00 95.62 112 THR A C 1
ATOM 884 O O . THR A 1 112 ? 8.596 -1.018 2.077 1.00 95.62 112 THR A O 1
ATOM 887 N N . SER A 1 113 ? 8.487 -0.886 4.319 1.00 97.06 113 SER A N 1
ATOM 888 C CA . SER A 1 113 ? 9.937 -0.849 4.530 1.00 97.06 113 SER A CA 1
ATOM 889 C C . SER A 1 113 ? 10.595 -2.154 4.091 1.00 97.06 113 SER A C 1
ATOM 891 O O . SER A 1 113 ? 11.550 -2.113 3.322 1.00 97.06 113 SER A O 1
ATOM 893 N N . CYS A 1 114 ? 10.065 -3.309 4.511 1.00 97.38 114 CYS A N 1
ATOM 894 C CA . CYS A 1 114 ? 10.590 -4.613 4.105 1.00 97.38 114 CYS A CA 1
ATOM 895 C C . CYS A 1 114 ? 10.496 -4.825 2.591 1.00 97.38 114 CYS A C 1
ATOM 897 O O . CYS A 1 114 ? 11.467 -5.272 1.988 1.00 97.38 114 CYS A O 1
ATOM 899 N N . VAL A 1 115 ? 9.363 -4.475 1.971 1.00 97.19 115 VAL A N 1
ATOM 900 C CA . VAL A 1 115 ? 9.187 -4.569 0.512 1.00 97.19 115 VAL A CA 1
ATOM 901 C C . VAL A 1 115 ? 10.180 -3.665 -0.210 1.00 97.19 115 VAL A C 1
ATOM 903 O O . VAL A 1 115 ? 10.863 -4.127 -1.116 1.00 97.19 115 VAL A O 1
ATOM 906 N N . THR A 1 116 ? 10.319 -2.409 0.224 1.00 96.50 116 THR A N 1
ATOM 907 C CA . THR A 1 116 ? 11.252 -1.450 -0.386 1.00 96.50 116 THR A CA 1
ATOM 908 C C . THR A 1 116 ? 12.702 -1.899 -0.211 1.00 96.50 116 THR A C 1
ATOM 910 O O . THR A 1 116 ? 13.465 -1.870 -1.168 1.00 96.50 116 THR A O 1
ATOM 913 N N . ALA A 1 117 ? 13.087 -2.368 0.977 1.00 96.62 117 ALA A N 1
ATOM 914 C CA . ALA A 1 117 ? 14.432 -2.873 1.239 1.00 96.62 117 ALA A CA 1
ATOM 915 C C . ALA A 1 117 ? 14.747 -4.121 0.404 1.00 96.62 117 ALA A C 1
ATOM 917 O O . ALA A 1 117 ? 15.829 -4.207 -0.166 1.00 96.62 117 ALA A O 1
ATOM 918 N N . ALA A 1 118 ? 13.802 -5.058 0.289 1.00 96.50 118 ALA A N 1
ATOM 919 C CA . ALA A 1 118 ? 13.956 -6.239 -0.555 1.00 96.50 118 ALA A CA 1
ATOM 920 C C . ALA A 1 118 ? 14.020 -5.867 -2.044 1.00 96.50 118 ALA A C 1
ATOM 922 O O . ALA A 1 118 ? 14.842 -6.414 -2.769 1.00 96.50 118 ALA A O 1
ATOM 923 N N . LEU A 1 119 ? 13.213 -4.899 -2.490 1.00 95.56 119 LEU A N 1
ATOM 924 C CA . LEU A 1 119 ? 13.247 -4.387 -3.858 1.00 95.56 119 LEU A CA 1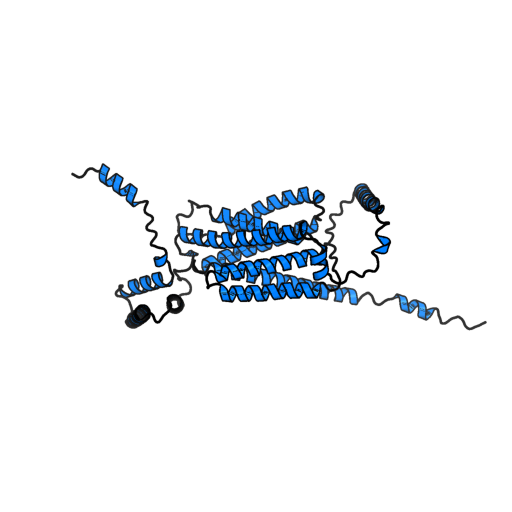
ATOM 925 C C . LEU A 1 119 ? 14.606 -3.749 -4.175 1.00 95.56 119 LEU A C 1
ATOM 927 O O . LEU A 1 119 ? 15.193 -4.081 -5.197 1.00 95.56 119 LEU A O 1
ATOM 931 N N . VAL A 1 120 ? 15.134 -2.894 -3.290 1.00 94.19 120 VAL A N 1
ATOM 932 C CA . VAL A 1 120 ? 16.487 -2.315 -3.400 1.00 94.19 120 VAL A CA 1
ATOM 933 C C . VAL A 1 120 ? 17.540 -3.425 -3.418 1.00 94.19 120 VAL A C 1
ATOM 935 O O . VAL A 1 120 ? 18.411 -3.420 -4.280 1.00 94.19 120 VAL A O 1
ATOM 938 N N . TYR A 1 121 ? 17.453 -4.390 -2.499 1.00 95.12 121 TYR A N 1
ATOM 939 C CA . TYR A 1 121 ? 18.412 -5.489 -2.409 1.00 95.12 121 TYR A CA 1
ATOM 940 C C . TYR A 1 121 ? 18.480 -6.287 -3.713 1.00 95.12 121 TYR A C 1
ATOM 942 O O . TYR A 1 121 ? 19.550 -6.414 -4.296 1.00 95.12 121 TYR A O 1
ATOM 950 N N . ILE A 1 122 ? 17.329 -6.736 -4.210 1.00 93.81 122 ILE A N 1
ATOM 951 C CA . ILE A 1 122 ? 17.230 -7.496 -5.457 1.00 93.81 122 ILE A CA 1
ATOM 952 C C . ILE A 1 122 ? 17.699 -6.656 -6.654 1.00 93.81 122 ILE A C 1
ATOM 954 O O . ILE A 1 122 ? 18.388 -7.155 -7.531 1.00 93.81 122 ILE A O 1
ATOM 958 N N . THR A 1 123 ? 17.363 -5.364 -6.673 1.00 90.44 123 THR A N 1
ATOM 959 C CA . THR A 1 123 ? 17.710 -4.445 -7.768 1.00 90.44 123 THR A CA 1
ATOM 960 C C . THR A 1 123 ? 19.212 -4.187 -7.873 1.00 90.44 123 THR A C 1
ATOM 962 O O . THR A 1 123 ? 19.683 -3.991 -8.986 1.00 90.44 123 THR A O 1
ATOM 965 N N . PHE A 1 124 ? 19.941 -4.122 -6.753 1.00 90.00 124 PHE A N 1
ATOM 966 C CA . PHE A 1 124 ? 21.344 -3.680 -6.736 1.00 90.00 124 PHE A CA 1
ATOM 967 C C . PHE A 1 124 ? 22.364 -4.770 -6.391 1.00 90.00 124 PHE A C 1
ATOM 969 O O . PHE A 1 124 ? 23.531 -4.621 -6.744 1.00 90.00 124 PHE A O 1
ATOM 976 N N . PHE A 1 125 ? 21.975 -5.813 -5.655 1.00 89.12 125 PHE A N 1
ATOM 977 C CA . PHE A 1 125 ? 22.914 -6.812 -5.129 1.00 89.12 125 PHE A CA 1
ATOM 978 C C . PHE A 1 125 ? 22.742 -8.196 -5.738 1.00 89.12 125 PHE A C 1
ATOM 980 O O . PHE A 1 125 ? 23.703 -8.967 -5.753 1.00 89.12 125 PHE A O 1
ATOM 987 N N . GLU A 1 126 ? 21.544 -8.541 -6.196 1.00 82.31 126 GLU A N 1
ATOM 988 C CA . GLU A 1 126 ? 21.306 -9.839 -6.811 1.00 82.31 126 GLU A CA 1
ATOM 989 C C . GLU A 1 126 ? 21.663 -9.775 -8.299 1.00 82.31 126 GLU A C 1
ATOM 991 O O . GLU A 1 126 ? 21.437 -8.764 -8.958 1.00 82.31 126 GLU A O 1
ATOM 996 N N . SER A 1 127 ? 22.300 -10.834 -8.806 1.00 70.44 127 SER A N 1
ATOM 997 C CA . SER A 1 127 ? 22.726 -10.914 -10.206 1.00 70.44 127 SER A CA 1
ATOM 998 C C . SER A 1 127 ? 21.491 -10.796 -11.099 1.00 70.44 127 SER A C 1
ATOM 1000 O O . SER A 1 127 ? 20.633 -11.684 -11.097 1.00 70.44 127 SER A O 1
ATOM 1002 N N . GLU A 1 128 ? 21.416 -9.680 -11.833 1.00 75.50 128 GLU A N 1
ATOM 1003 C CA . GLU A 1 128 ? 20.329 -9.348 -12.765 1.00 75.50 128 GLU A CA 1
ATOM 1004 C C . GLU A 1 128 ? 20.030 -10.527 -13.708 1.00 75.50 128 GLU A C 1
ATOM 1006 O O . GLU A 1 128 ? 18.874 -10.799 -14.015 1.00 75.50 128 GLU A O 1
ATOM 1011 N N . ASP A 1 129 ? 21.045 -11.338 -14.021 1.00 83.94 129 ASP A N 1
ATOM 1012 C CA . ASP A 1 129 ? 20.965 -12.494 -14.913 1.00 83.94 129 ASP A CA 1
ATOM 1013 C C . ASP A 1 129 ? 19.872 -13.515 -14.542 1.00 83.94 129 ASP A C 1
ATOM 1015 O O . ASP A 1 129 ? 19.192 -14.029 -15.431 1.00 83.94 129 ASP A O 1
ATOM 1019 N N . ILE A 1 130 ? 19.670 -13.839 -13.255 1.00 87.44 130 ILE A N 1
ATOM 1020 C CA . ILE A 1 130 ? 18.690 -14.877 -12.862 1.00 87.44 130 ILE A CA 1
ATOM 1021 C C . ILE A 1 130 ? 17.262 -14.369 -13.062 1.00 87.44 130 ILE A C 1
ATOM 1023 O O . ILE A 1 130 ? 16.389 -15.083 -13.563 1.00 87.44 130 ILE A O 1
ATOM 1027 N N . ILE A 1 131 ? 17.023 -13.133 -12.638 1.00 89.25 131 ILE A N 1
ATOM 1028 C CA . ILE A 1 131 ? 15.699 -12.518 -12.632 1.00 89.25 131 ILE A CA 1
ATOM 1029 C C . ILE A 1 131 ? 15.311 -12.122 -14.049 1.00 89.25 131 ILE A C 1
ATOM 1031 O O . ILE A 1 131 ? 14.198 -12.423 -14.485 1.00 89.25 131 ILE A O 1
ATOM 1035 N N . ASP A 1 132 ? 16.248 -11.548 -14.794 1.00 87.75 132 ASP A N 1
ATOM 1036 C CA . ASP A 1 132 ? 16.048 -11.189 -16.188 1.00 87.75 132 ASP A CA 1
ATOM 1037 C C . ASP A 1 132 ? 15.819 -12.432 -17.042 1.00 87.75 132 ASP A C 1
ATOM 1039 O O . ASP A 1 132 ? 14.939 -12.415 -17.893 1.00 87.75 132 ASP A O 1
ATOM 1043 N N . HIS A 1 133 ? 16.495 -13.555 -16.777 1.00 89.56 133 HIS A N 1
ATOM 1044 C CA . HIS A 1 133 ? 16.209 -14.795 -17.501 1.00 89.56 133 HIS A CA 1
ATOM 1045 C C . HIS A 1 133 ? 14.804 -15.344 -17.211 1.00 89.56 133 HIS A C 1
ATOM 1047 O O . HIS A 1 133 ? 14.167 -15.919 -18.094 1.00 89.56 133 HIS A O 1
ATOM 1053 N N . TRP A 1 134 ? 14.293 -15.166 -15.990 1.00 90.56 134 TRP A N 1
ATOM 1054 C CA . TRP A 1 134 ? 12.959 -15.649 -15.634 1.00 90.56 134 TRP A CA 1
ATOM 1055 C C . TRP A 1 134 ? 11.840 -14.772 -16.204 1.00 90.56 134 TRP A C 1
ATOM 1057 O O . TRP A 1 134 ? 10.845 -15.301 -16.702 1.00 90.56 134 TRP A O 1
ATOM 1067 N N . PHE A 1 135 ? 11.999 -13.446 -16.160 1.00 90.19 135 PHE A N 1
ATOM 1068 C CA . PHE A 1 135 ? 11.009 -12.497 -16.680 1.00 90.19 135 PHE A CA 1
ATOM 1069 C C . PHE A 1 135 ? 11.142 -12.242 -18.188 1.00 90.19 135 PHE A C 1
ATOM 1071 O O . PHE A 1 135 ? 10.135 -11.974 -18.838 1.00 90.19 135 PHE A O 1
ATOM 1078 N N . CYS A 1 136 ? 12.340 -12.383 -18.754 1.00 88.25 136 CYS A N 1
ATOM 1079 C CA . CYS A 1 136 ? 12.666 -12.175 -20.165 1.00 88.25 136 CYS A CA 1
ATOM 1080 C C . CYS A 1 136 ? 13.469 -13.372 -20.729 1.00 88.25 136 CYS A C 1
ATOM 1082 O O . CYS A 1 136 ? 14.654 -13.240 -21.049 1.00 88.25 136 CYS A O 1
ATOM 1084 N N . PRO A 1 137 ? 12.848 -14.556 -20.896 1.00 81.62 137 PRO A N 1
ATOM 1085 C CA . PRO A 1 137 ? 13.558 -15.778 -21.292 1.00 81.62 137 PRO A CA 1
ATOM 1086 C C . PRO A 1 137 ? 14.112 -15.752 -22.725 1.00 81.62 137 PRO A C 1
ATOM 1088 O O . PRO A 1 137 ? 15.001 -16.537 -23.056 1.00 81.62 137 PRO A O 1
ATOM 1091 N N . VAL A 1 138 ? 13.607 -14.865 -23.591 1.00 72.12 138 VAL A N 1
ATOM 1092 C CA . VAL A 1 138 ? 14.002 -14.777 -25.002 1.00 72.12 138 VAL A CA 1
ATOM 1093 C C . VAL A 1 138 ? 14.960 -13.605 -25.201 1.00 72.12 138 VAL A C 1
ATOM 1095 O O . VAL A 1 138 ? 14.595 -12.564 -25.738 1.00 72.12 138 VAL A O 1
ATOM 1098 N N . GLN A 1 139 ? 16.219 -13.768 -24.795 1.00 59.72 139 GLN A N 1
ATOM 1099 C CA . GLN A 1 139 ? 17.286 -13.029 -25.466 1.00 59.72 139 GLN A CA 1
ATOM 1100 C C . GLN A 1 139 ? 17.746 -13.879 -26.651 1.00 59.72 139 GLN A C 1
ATOM 1102 O O . GLN A 1 139 ? 18.368 -14.925 -26.439 1.00 59.72 139 GLN A O 1
ATOM 1107 N N . PRO A 1 140 ? 17.432 -13.504 -27.906 1.00 54.75 140 PRO A N 1
ATOM 1108 C CA . PRO A 1 140 ? 18.003 -14.202 -29.041 1.00 54.75 140 PRO A CA 1
ATOM 1109 C C . PRO A 1 140 ? 19.526 -14.090 -28.934 1.00 54.75 140 PRO A C 1
ATOM 1111 O O . PRO A 1 140 ? 20.082 -12.993 -28.898 1.00 54.75 140 PRO A O 1
ATOM 1114 N N . LEU A 1 141 ? 20.199 -15.241 -28.911 1.00 52.97 141 LEU A N 1
ATOM 1115 C CA . LEU A 1 141 ? 21.657 -15.427 -28.850 1.00 52.97 141 LEU A CA 1
ATOM 1116 C C . LEU A 1 141 ? 22.423 -14.780 -30.032 1.00 52.97 141 LEU A C 1
ATOM 1118 O O . LEU A 1 141 ? 23.592 -15.071 -30.269 1.00 52.97 141 LEU A O 1
ATOM 1122 N N . LEU A 1 142 ? 21.759 -13.941 -30.828 1.00 48.88 142 LEU A N 1
ATOM 1123 C CA . LEU A 1 142 ? 22.117 -13.603 -32.197 1.00 48.88 142 LEU A CA 1
ATOM 1124 C C . LEU A 1 142 ? 23.064 -12.406 -32.333 1.00 48.88 142 LEU A C 1
ATOM 1126 O O . LEU A 1 142 ? 23.362 -12.020 -33.457 1.00 48.88 142 LEU A O 1
ATOM 1130 N N . ASN A 1 143 ? 23.564 -11.811 -31.241 1.00 47.22 143 ASN A N 1
ATOM 1131 C CA . ASN A 1 143 ? 24.512 -10.696 -31.379 1.00 47.22 143 ASN A CA 1
ATOM 1132 C C . ASN A 1 143 ? 25.534 -10.523 -30.245 1.00 47.22 143 ASN A C 1
ATOM 1134 O O . ASN A 1 143 ? 26.110 -9.446 -30.084 1.00 47.22 143 ASN A O 1
ATOM 1138 N N . GLN A 1 144 ? 25.827 -11.575 -29.474 1.00 48.88 144 GLN A N 1
ATOM 1139 C CA . GLN A 1 144 ? 26.936 -11.511 -28.511 1.00 48.88 144 GLN A CA 1
ATOM 1140 C C . GLN A 1 144 ? 28.312 -11.464 -29.210 1.00 48.88 144 GLN A C 1
ATOM 1142 O O . GLN A 1 144 ? 29.298 -11.055 -28.603 1.00 48.88 144 GLN A O 1
ATOM 1147 N N . THR A 1 145 ? 28.376 -11.780 -30.509 1.00 49.88 145 THR A N 1
ATOM 1148 C CA . THR A 1 145 ? 29.604 -11.762 -31.319 1.00 49.88 145 THR A CA 1
ATOM 1149 C C . THR A 1 145 ? 30.066 -10.364 -31.758 1.00 49.88 145 THR A C 1
ATOM 1151 O O . THR A 1 145 ? 31.193 -10.239 -32.220 1.00 49.88 145 THR A O 1
ATOM 1154 N N . ASN A 1 146 ? 29.257 -9.307 -31.587 1.00 52.19 146 ASN A N 1
ATOM 1155 C CA . ASN A 1 146 ? 29.627 -7.929 -31.972 1.00 52.19 146 ASN A CA 1
ATOM 1156 C C . ASN A 1 146 ? 29.888 -6.982 -30.786 1.00 52.19 146 ASN A C 1
ATOM 1158 O O . ASN A 1 146 ? 30.249 -5.822 -30.990 1.00 52.19 146 ASN A O 1
ATOM 1162 N N . ARG A 1 147 ? 29.749 -7.452 -29.537 1.00 44.44 147 ARG A N 1
ATOM 1163 C CA . ARG A 1 147 ? 29.896 -6.611 -28.331 1.00 44.44 147 ARG A CA 1
ATOM 1164 C C . ARG A 1 147 ? 31.350 -6.221 -28.009 1.00 44.44 147 ARG A C 1
ATOM 1166 O O . ARG A 1 147 ? 31.580 -5.486 -27.057 1.00 44.44 147 ARG A O 1
ATOM 1173 N N . THR A 1 148 ? 32.328 -6.665 -28.802 1.00 49.69 148 THR A N 1
ATOM 1174 C CA . THR A 1 148 ? 33.744 -6.275 -28.678 1.00 49.69 148 THR A CA 1
ATOM 1175 C C . THR A 1 148 ? 34.115 -4.983 -29.415 1.00 49.69 148 THR A C 1
ATOM 1177 O O . THR A 1 148 ? 35.216 -4.489 -29.196 1.00 49.69 148 THR A O 1
ATOM 1180 N N . ASN A 1 149 ? 33.222 -4.387 -30.220 1.00 51.38 149 ASN A N 1
ATOM 1181 C CA . ASN A 1 149 ? 33.537 -3.169 -30.991 1.00 51.38 149 ASN A CA 1
ATOM 1182 C C . ASN A 1 149 ? 32.825 -1.888 -30.506 1.00 51.38 149 ASN A C 1
ATOM 1184 O O . ASN A 1 149 ? 33.020 -0.819 -31.081 1.00 51.38 149 ASN A O 1
ATOM 1188 N N . THR A 1 150 ? 32.025 -1.957 -29.439 1.00 45.47 150 THR A N 1
ATOM 1189 C CA . THR A 1 150 ? 31.183 -0.846 -28.948 1.00 45.47 150 THR A CA 1
ATOM 1190 C C . THR A 1 150 ? 31.823 -0.048 -27.804 1.00 45.47 150 THR A C 1
ATOM 1192 O O . THR A 1 150 ? 31.127 0.520 -26.969 1.00 45.47 150 THR A O 1
ATOM 1195 N N . THR A 1 151 ? 33.154 0.031 -27.751 1.00 49.53 151 THR A N 1
ATOM 1196 C CA . THR A 1 151 ? 33.894 0.968 -26.880 1.00 49.53 151 THR A CA 1
ATOM 1197 C C . THR A 1 151 ? 34.026 2.375 -27.475 1.00 49.53 151 THR A C 1
ATOM 1199 O O . THR A 1 151 ? 34.497 3.273 -26.789 1.00 49.53 151 THR A O 1
ATOM 1202 N N . ASN A 1 152 ? 33.562 2.606 -28.712 1.00 49.88 152 ASN A N 1
ATOM 1203 C CA . ASN A 1 152 ? 33.661 3.913 -29.381 1.00 49.88 152 ASN A CA 1
ATOM 1204 C C . ASN A 1 152 ? 32.352 4.730 -29.408 1.00 49.88 152 ASN A C 1
ATOM 1206 O O . ASN A 1 152 ? 32.364 5.883 -29.828 1.00 49.88 152 ASN A O 1
ATOM 1210 N N . THR A 1 153 ? 31.224 4.182 -28.948 1.00 48.09 153 THR A N 1
ATOM 1211 C CA . THR A 1 153 ? 29.902 4.849 -28.993 1.00 48.09 153 THR A CA 1
ATOM 1212 C C . THR A 1 153 ? 29.562 5.685 -27.761 1.00 48.09 153 THR A C 1
ATOM 1214 O O . THR A 1 153 ? 28.630 6.482 -27.822 1.00 48.09 153 THR A O 1
ATOM 1217 N N . THR A 1 154 ? 30.322 5.591 -26.665 1.00 49.06 154 THR A N 1
ATOM 1218 C CA . THR A 1 154 ? 30.156 6.513 -25.523 1.00 49.06 154 THR A CA 1
ATOM 1219 C C . THR A 1 154 ? 30.548 7.948 -25.875 1.00 49.06 154 THR A C 1
ATOM 1221 O O . THR A 1 154 ? 30.037 8.878 -25.264 1.00 49.06 154 THR A O 1
ATOM 1224 N N . ASN A 1 155 ? 31.379 8.145 -26.904 1.00 48.62 155 ASN A N 1
ATOM 1225 C CA . ASN A 1 155 ? 31.720 9.481 -27.398 1.00 48.62 155 ASN A CA 1
ATOM 1226 C C . ASN A 1 155 ? 30.613 10.090 -28.277 1.00 48.62 155 ASN A C 1
ATOM 1228 O O . ASN A 1 155 ? 30.560 11.304 -28.413 1.00 48.62 155 ASN A O 1
ATOM 1232 N N . PHE A 1 156 ? 29.708 9.277 -28.837 1.00 46.12 156 PHE A N 1
ATOM 1233 C CA . PHE A 1 156 ? 28.657 9.768 -29.736 1.00 46.12 156 PHE A CA 1
ATOM 1234 C C . PHE A 1 156 ? 27.477 10.387 -28.971 1.00 46.12 156 PHE A C 1
ATOM 1236 O O . PHE A 1 156 ? 26.962 11.426 -29.367 1.00 46.12 156 PHE A O 1
ATOM 1243 N N . PHE A 1 157 ? 27.097 9.806 -27.827 1.00 49.09 157 PHE A N 1
ATOM 1244 C CA . PHE A 1 157 ? 26.022 10.362 -26.994 1.00 49.09 157 PHE A CA 1
ATOM 1245 C C . PHE A 1 157 ? 26.411 11.678 -26.307 1.00 49.09 157 PHE A C 1
ATOM 1247 O O . PHE A 1 157 ? 25.554 12.532 -26.115 1.00 49.09 157 PHE A O 1
ATOM 1254 N N . ILE A 1 158 ? 27.697 11.874 -25.990 1.00 53.50 158 ILE A N 1
ATOM 1255 C CA . ILE A 1 158 ? 28.179 13.144 -25.424 1.00 53.50 158 ILE A CA 1
ATOM 1256 C C . ILE A 1 158 ? 28.167 14.252 -26.495 1.00 53.50 158 ILE A C 1
ATOM 1258 O O . ILE A 1 158 ? 27.801 15.387 -26.200 1.00 53.50 158 ILE A O 1
ATOM 1262 N N . GLU A 1 159 ? 28.498 13.929 -27.750 1.00 49.91 159 GLU A N 1
ATOM 1263 C CA . GLU A 1 159 ? 28.559 14.921 -28.833 1.00 49.91 159 GLU A CA 1
ATOM 1264 C C . GLU A 1 159 ? 27.166 15.395 -29.303 1.00 49.91 159 GLU A C 1
ATOM 1266 O O . GLU A 1 159 ? 27.003 16.537 -29.741 1.00 49.91 159 GLU A O 1
ATOM 1271 N N . GLU A 1 160 ? 26.137 14.551 -29.197 1.00 53.06 160 GLU A N 1
ATOM 1272 C CA . GLU A 1 160 ? 24.777 14.907 -29.622 1.00 53.06 160 GLU A CA 1
ATOM 1273 C C . GLU A 1 160 ? 24.037 15.782 -28.593 1.00 53.06 160 GLU A C 1
ATOM 1275 O O . GLU A 1 160 ? 23.303 16.697 -28.982 1.00 53.06 160 GLU A O 1
ATOM 1280 N N . ASP A 1 161 ? 24.307 15.601 -27.296 1.00 53.69 161 ASP A N 1
ATOM 1281 C CA . ASP A 1 161 ? 23.798 16.490 -26.241 1.00 53.69 161 ASP A CA 1
ATOM 1282 C C . ASP A 1 161 ? 24.466 17.878 -26.276 1.00 53.69 161 ASP A C 1
ATOM 1284 O O . ASP A 1 161 ? 23.786 18.897 -26.107 1.00 53.69 161 ASP A O 1
ATOM 1288 N N . GLU A 1 162 ? 25.764 17.969 -26.601 1.00 57.78 162 GLU A N 1
ATOM 1289 C CA . GLU A 1 162 ? 26.439 19.265 -26.792 1.00 57.78 162 GLU A CA 1
ATOM 1290 C C . GLU A 1 162 ? 25.873 20.053 -27.988 1.00 57.78 162 GLU A C 1
ATOM 1292 O O . GLU A 1 162 ? 25.708 21.276 -27.907 1.00 57.78 162 GLU A O 1
ATOM 1297 N N . ARG A 1 163 ? 25.490 19.381 -29.084 1.00 54.94 163 ARG A N 1
ATOM 1298 C CA . ARG A 1 163 ? 24.838 20.046 -30.230 1.00 54.94 163 ARG A CA 1
ATOM 1299 C C . ARG A 1 163 ? 23.419 20.523 -29.920 1.00 54.94 163 ARG A C 1
ATOM 1301 O O . ARG A 1 163 ? 23.003 21.550 -30.457 1.00 54.94 163 ARG A O 1
ATOM 1308 N N . ARG A 1 164 ? 22.678 19.827 -29.052 1.00 50.91 164 ARG A N 1
ATOM 1309 C CA . ARG A 1 164 ? 21.337 20.258 -28.614 1.00 50.91 164 ARG A CA 1
ATOM 1310 C C . ARG A 1 164 ? 21.399 21.485 -27.702 1.00 50.91 164 ARG A C 1
ATOM 1312 O O . ARG A 1 164 ? 20.596 22.401 -27.872 1.00 50.91 164 ARG A O 1
ATOM 1319 N N . LEU A 1 165 ? 22.400 21.566 -26.825 1.00 56.78 165 LEU A N 1
ATOM 1320 C CA . LEU A 1 165 ? 22.677 22.761 -26.015 1.00 56.78 165 LEU A CA 1
ATOM 1321 C C . LEU A 1 165 ? 23.074 23.980 -26.867 1.00 56.78 165 LEU A C 1
ATOM 1323 O O . LEU A 1 165 ? 22.698 25.105 -26.535 1.00 56.78 165 LEU A O 1
ATOM 1327 N N . ALA A 1 166 ? 23.773 23.774 -27.987 1.00 57.69 166 ALA A N 1
ATOM 1328 C CA . ALA A 1 166 ? 24.211 24.855 -28.873 1.00 57.69 166 ALA A CA 1
ATOM 1329 C C . ALA A 1 166 ? 23.071 25.533 -29.664 1.00 57.69 166 ALA A C 1
ATOM 1331 O O . ALA A 1 166 ? 23.210 26.692 -30.052 1.00 57.69 166 ALA A O 1
ATOM 1332 N N . ASN A 1 167 ? 21.935 24.857 -29.874 1.00 61.62 167 ASN A N 1
ATOM 1333 C CA . ASN A 1 167 ? 20.822 25.386 -30.673 1.00 61.62 167 ASN A CA 1
ATOM 1334 C C . ASN A 1 167 ? 19.752 26.149 -29.871 1.00 61.62 167 ASN A C 1
ATOM 1336 O O . ASN A 1 167 ? 18.784 26.627 -30.458 1.00 61.62 167 ASN A O 1
ATOM 1340 N N . GLY A 1 168 ? 19.918 26.324 -28.554 1.00 51.44 168 GLY A N 1
ATOM 1341 C CA . GLY A 1 168 ? 19.120 27.261 -27.745 1.00 51.44 168 GLY A CA 1
ATOM 1342 C C . GLY A 1 168 ? 17.618 26.960 -27.622 1.00 51.44 168 GLY A C 1
ATOM 1343 O O . GLY A 1 168 ? 16.899 27.695 -26.945 1.00 51.44 168 GLY A O 1
ATOM 1344 N N . THR A 1 169 ? 17.121 25.886 -28.229 1.00 47.66 169 THR A N 1
ATOM 1345 C CA . THR A 1 169 ? 15.739 25.430 -28.097 1.00 47.66 169 THR A CA 1
ATOM 1346 C C . THR A 1 169 ? 15.650 24.444 -26.943 1.00 47.66 169 THR A C 1
ATOM 1348 O O . THR A 1 169 ? 15.872 23.247 -27.113 1.00 47.66 169 THR A O 1
ATOM 1351 N N . ILE A 1 170 ? 15.325 24.955 -25.754 1.00 52.31 170 ILE A N 1
ATOM 1352 C CA . ILE A 1 170 ? 14.862 24.126 -24.637 1.00 52.31 170 ILE A CA 1
ATOM 1353 C C . ILE A 1 170 ? 13.449 23.656 -25.001 1.00 52.31 170 ILE A C 1
ATOM 1355 O O . ILE A 1 170 ? 12.452 24.262 -24.605 1.00 52.31 170 ILE A O 1
ATOM 1359 N N . GLU A 1 171 ? 13.348 22.613 -25.820 1.00 49.34 171 GLU A N 1
ATOM 1360 C CA . GLU A 1 171 ? 12.102 21.867 -25.923 1.00 49.34 171 GLU A CA 1
ATOM 1361 C C . GLU A 1 171 ? 11.929 21.104 -24.613 1.00 49.34 171 GLU A C 1
ATOM 1363 O O . GLU A 1 171 ? 12.606 20.113 -24.351 1.00 49.34 171 GLU A O 1
ATOM 1368 N N . TRP A 1 172 ? 10.996 21.561 -23.777 1.00 53.62 172 TRP A N 1
ATOM 1369 C CA . TRP A 1 172 ? 10.457 20.782 -22.658 1.00 53.62 172 TRP A CA 1
ATOM 1370 C C . TRP A 1 172 ? 9.561 19.649 -23.179 1.00 53.62 172 TRP A C 1
ATOM 1372 O O . TRP A 1 172 ? 8.436 19.470 -22.710 1.00 53.62 172 TRP A O 1
ATOM 1382 N N . GLY A 1 173 ? 10.033 18.927 -24.198 1.00 53.31 173 GLY A N 1
ATOM 1383 C CA . GLY A 1 173 ? 9.375 17.741 -24.704 1.00 53.31 173 GLY A CA 1
ATOM 1384 C C . GLY A 1 173 ? 9.231 16.770 -23.545 1.00 53.31 173 GLY A C 1
ATOM 1385 O O . GLY A 1 173 ? 10.219 16.338 -22.954 1.00 53.31 173 GLY A O 1
ATOM 1386 N N . ILE A 1 174 ? 7.987 16.478 -23.167 1.00 56.31 174 ILE A N 1
ATOM 1387 C CA . ILE A 1 174 ? 7.695 15.357 -22.282 1.00 56.31 174 ILE A CA 1
ATOM 1388 C C . ILE A 1 174 ? 7.916 14.120 -23.145 1.00 56.31 174 ILE A C 1
ATOM 1390 O O . ILE A 1 174 ? 6.972 13.596 -23.736 1.00 56.31 174 ILE A O 1
ATOM 1394 N N . ASP A 1 175 ? 9.174 13.710 -23.283 1.00 56.84 175 ASP A N 1
ATOM 1395 C CA . ASP A 1 175 ? 9.498 12.435 -23.898 1.00 56.84 175 ASP A CA 1
ATOM 1396 C C . ASP A 1 175 ? 8.842 11.367 -23.031 1.00 56.84 175 ASP A C 1
ATOM 1398 O O . ASP A 1 175 ? 9.193 11.160 -21.863 1.00 56.84 175 ASP A O 1
ATOM 1402 N N . MET A 1 176 ? 7.797 10.751 -23.586 1.00 57.00 176 MET A N 1
ATOM 1403 C CA . MET A 1 176 ? 7.167 9.602 -22.961 1.00 57.00 176 MET A CA 1
ATOM 1404 C C . MET A 1 176 ? 8.256 8.552 -22.729 1.00 57.00 176 MET A C 1
ATOM 1406 O O . MET A 1 176 ? 9.085 8.344 -23.620 1.00 57.00 176 MET A O 1
ATOM 1410 N N . PRO A 1 177 ? 8.283 7.897 -21.555 1.00 60.66 177 PRO A N 1
ATOM 1411 C CA . PRO A 1 177 ? 9.289 6.886 -21.275 1.00 60.66 177 PRO A CA 1
ATOM 1412 C C . PRO A 1 177 ? 9.274 5.854 -22.405 1.00 60.66 177 PRO A C 1
ATOM 1414 O O . PRO A 1 177 ? 8.223 5.291 -22.720 1.00 60.66 177 PRO A O 1
ATOM 1417 N N . ASN A 1 178 ? 10.427 5.643 -23.046 1.00 62.03 178 ASN A N 1
ATOM 1418 C CA . ASN A 1 178 ? 10.582 4.618 -24.072 1.00 62.03 178 ASN A CA 1
ATOM 1419 C C . ASN A 1 178 ? 10.419 3.252 -23.401 1.00 62.03 178 ASN A C 1
ATOM 1421 O O . ASN A 1 178 ? 11.350 2.706 -22.812 1.00 62.03 178 ASN A O 1
ATOM 1425 N N . ILE A 1 179 ? 9.198 2.721 -23.457 1.00 67.81 179 ILE A N 1
ATOM 1426 C CA . ILE A 1 179 ? 8.852 1.419 -22.899 1.00 67.81 179 ILE A CA 1
ATOM 1427 C C . ILE A 1 179 ? 9.464 0.343 -23.801 1.00 67.81 179 ILE A C 1
ATOM 1429 O O . ILE A 1 179 ? 8.882 -0.072 -24.804 1.00 67.81 179 ILE A O 1
ATOM 1433 N N . HIS A 1 180 ? 10.660 -0.111 -23.444 1.00 73.75 180 HIS A N 1
ATOM 1434 C CA . HIS A 1 180 ? 11.254 -1.305 -24.028 1.00 73.75 180 HIS A CA 1
ATOM 1435 C C . HIS A 1 180 ? 10.642 -2.527 -23.351 1.00 73.75 180 HIS A C 1
ATOM 1437 O O . HIS A 1 180 ? 10.834 -2.714 -22.158 1.00 73.75 180 HIS A O 1
ATOM 1443 N N . THR A 1 181 ? 9.911 -3.353 -24.102 1.00 80.38 181 THR A N 1
ATOM 1444 C CA . THR A 1 181 ? 9.390 -4.637 -23.605 1.00 80.38 181 THR A CA 1
ATOM 1445 C C . THR A 1 181 ? 10.175 -5.792 -24.220 1.00 80.38 181 THR A C 1
ATOM 1447 O O . THR A 1 181 ? 10.546 -5.742 -25.392 1.00 80.38 181 THR A O 1
ATOM 1450 N N . CYS A 1 182 ? 10.451 -6.833 -23.434 1.00 82.81 182 CYS A N 1
ATOM 1451 C CA . CYS A 1 182 ? 11.149 -8.039 -23.889 1.00 82.81 182 CYS A CA 1
ATOM 1452 C C . CYS A 1 182 ? 10.151 -9.113 -24.349 1.00 82.81 182 CYS A C 1
ATOM 1454 O O . CYS A 1 182 ? 9.139 -9.321 -23.695 1.00 82.81 182 CYS A O 1
ATOM 1456 N N . GLU A 1 183 ? 10.391 -9.845 -25.437 1.00 84.31 183 GLU A N 1
ATOM 1457 C CA . GLU A 1 183 ? 9.450 -10.896 -25.860 1.00 84.31 183 GLU A CA 1
ATOM 1458 C C . GLU A 1 183 ? 9.239 -11.965 -24.767 1.00 84.31 183 GLU A C 1
ATOM 1460 O O . GLU A 1 183 ? 10.182 -12.450 -24.144 1.00 84.31 183 GLU A O 1
ATOM 1465 N N . GLY A 1 184 ? 7.977 -12.338 -24.523 1.00 84.62 184 GLY A N 1
ATOM 1466 C CA . GLY A 1 184 ? 7.612 -13.344 -23.516 1.00 84.62 184 GLY A CA 1
ATOM 1467 C C . GLY A 1 184 ? 7.397 -12.819 -22.089 1.00 84.62 184 GLY A C 1
ATOM 1468 O O . GLY A 1 184 ? 7.003 -13.603 -21.225 1.00 84.62 184 GLY A O 1
ATOM 1469 N N . TRP A 1 185 ? 7.550 -11.511 -21.849 1.00 89.12 185 TRP A N 1
ATOM 1470 C CA . TRP A 1 185 ? 7.390 -10.881 -20.527 1.00 89.12 185 TRP A CA 1
ATOM 1471 C C . TRP A 1 185 ? 6.041 -11.124 -19.840 1.00 89.12 185 TRP A C 1
ATOM 1473 O O . TRP A 1 185 ? 5.942 -11.210 -18.613 1.00 89.12 185 TRP A O 1
ATOM 1483 N N . ALA A 1 186 ? 4.981 -11.225 -20.644 1.00 88.75 186 ALA A N 1
ATOM 1484 C CA . ALA A 1 186 ? 3.610 -11.248 -20.158 1.00 88.75 186 ALA A CA 1
ATOM 1485 C C . ALA A 1 186 ? 3.337 -12.444 -19.235 1.00 88.75 186 ALA A C 1
ATOM 1487 O O . ALA A 1 186 ? 2.673 -12.291 -18.213 1.00 88.75 186 ALA A O 1
ATOM 1488 N N . GLY A 1 187 ? 3.865 -13.628 -19.564 1.00 90.81 187 GLY A N 1
ATOM 1489 C CA . GLY A 1 187 ? 3.596 -14.859 -18.816 1.00 90.81 187 GLY A CA 1
ATOM 1490 C C . GLY A 1 187 ? 4.011 -14.757 -17.343 1.00 90.81 187 GLY A C 1
ATOM 1491 O O . GLY A 1 187 ? 3.141 -14.801 -16.470 1.00 90.81 187 GLY A O 1
ATOM 1492 N N . PRO A 1 188 ? 5.313 -14.597 -17.044 1.00 90.88 188 PRO A N 1
ATOM 1493 C CA . PRO A 1 188 ? 5.808 -14.438 -15.676 1.00 90.88 188 PRO A CA 1
ATOM 1494 C C . PRO A 1 188 ? 5.138 -13.279 -14.923 1.00 90.88 188 PRO A C 1
ATOM 1496 O O . PRO A 1 188 ? 4.771 -13.427 -13.756 1.00 90.88 188 PRO A O 1
ATOM 1499 N N . TRP A 1 189 ? 4.895 -12.151 -15.599 1.00 90.31 189 TRP A N 1
ATOM 1500 C CA . TRP A 1 189 ? 4.215 -11.000 -15.002 1.00 90.31 189 TRP A CA 1
ATOM 1501 C C . TRP A 1 189 ? 2.781 -11.332 -14.552 1.00 90.31 189 TRP A C 1
ATOM 1503 O O . TRP A 1 189 ? 2.421 -11.068 -13.400 1.00 90.31 189 TRP A O 1
ATOM 1513 N N . PHE A 1 190 ? 1.981 -11.984 -15.406 1.00 92.00 190 PHE A N 1
ATOM 1514 C CA . PHE A 1 190 ? 0.626 -12.428 -15.060 1.00 92.00 190 PHE A CA 1
ATOM 1515 C C . PHE A 1 190 ? 0.623 -13.456 -13.925 1.00 92.00 190 PHE A C 1
ATOM 1517 O O . PHE A 1 190 ? -0.262 -13.407 -13.071 1.00 92.00 190 PHE A O 1
ATOM 1524 N N . TRP A 1 191 ? 1.612 -14.354 -13.865 1.00 94.38 191 TRP A N 1
ATOM 1525 C CA . TRP A 1 191 ? 1.750 -15.301 -12.755 1.00 94.38 191 TRP A CA 1
ATOM 1526 C C . TRP A 1 191 ? 2.038 -14.604 -11.426 1.00 94.38 191 TRP A C 1
ATOM 1528 O O . TRP A 1 191 ? 1.411 -14.943 -10.420 1.00 94.38 191 TRP A O 1
ATOM 1538 N N . CYS A 1 192 ? 2.921 -13.602 -11.405 1.00 94.44 192 CYS A N 1
ATOM 1539 C CA . CYS A 1 192 ? 3.163 -12.789 -10.212 1.00 94.44 192 CYS A CA 1
ATOM 1540 C C . CYS A 1 192 ? 1.903 -12.025 -9.784 1.00 94.44 192 CYS A C 1
ATOM 1542 O O . CYS A 1 192 ? 1.557 -12.021 -8.601 1.00 94.44 192 CYS A O 1
ATOM 1544 N N . PHE A 1 193 ? 1.180 -11.431 -10.736 1.00 94.06 193 PHE A N 1
ATOM 1545 C CA . PHE A 1 193 ? -0.069 -10.723 -10.460 1.00 94.06 193 PHE A CA 1
ATOM 1546 C C . PHE A 1 193 ? -1.168 -11.656 -9.924 1.00 94.06 193 PHE A C 1
ATOM 1548 O O . PHE A 1 193 ? -1.822 -11.360 -8.924 1.00 94.06 193 PHE A O 1
ATOM 1555 N N . PHE A 1 194 ? -1.342 -12.832 -10.527 1.00 95.62 194 PHE A N 1
ATOM 1556 C CA . PHE A 1 194 ? -2.261 -13.851 -10.021 1.00 95.62 194 PHE A CA 1
ATOM 1557 C C . PHE A 1 194 ? -1.848 -14.335 -8.625 1.00 95.62 194 PHE A C 1
ATOM 1559 O O . PHE A 1 194 ? -2.689 -14.465 -7.732 1.00 95.62 194 PHE A O 1
ATOM 1566 N N . GLY A 1 195 ? -0.544 -14.523 -8.404 1.00 96.19 195 GLY A N 1
ATOM 1567 C CA . GLY A 1 195 ? 0.031 -14.817 -7.097 1.00 96.19 195 GLY A CA 1
ATOM 1568 C C . GLY A 1 195 ? -0.345 -13.773 -6.045 1.00 96.19 195 GLY A C 1
ATOM 1569 O O . GLY A 1 195 ? -0.705 -14.149 -4.929 1.00 96.19 195 GLY A O 1
ATOM 1570 N N . LEU A 1 196 ? -0.348 -12.481 -6.398 1.00 96.31 196 LEU A N 1
ATOM 1571 C CA . LEU A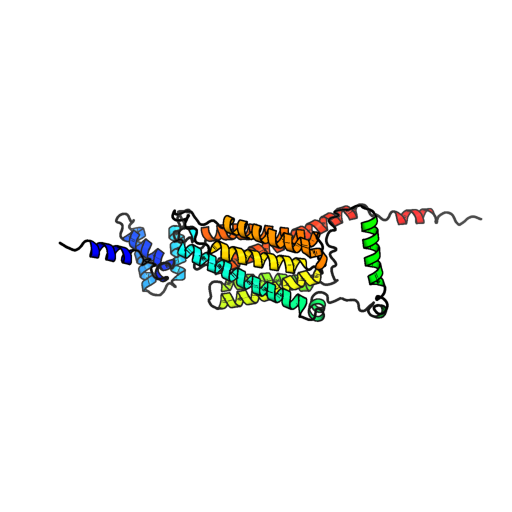 1 196 ? -0.796 -11.406 -5.507 1.00 96.31 196 LEU A CA 1
ATOM 1572 C C . LEU A 1 196 ? -2.265 -11.539 -5.115 1.00 96.31 196 LEU A C 1
ATOM 1574 O O . LEU A 1 196 ? -2.591 -11.409 -3.934 1.00 96.31 196 LEU A O 1
ATOM 1578 N N . ILE A 1 197 ? -3.145 -11.839 -6.071 1.00 96.31 197 ILE A N 1
ATOM 1579 C CA . ILE A 1 197 ? -4.577 -12.035 -5.805 1.00 96.31 197 ILE A CA 1
ATOM 1580 C C . ILE A 1 197 ? -4.791 -13.234 -4.874 1.00 96.31 197 ILE A C 1
ATOM 1582 O O . ILE A 1 197 ? -5.528 -13.136 -3.889 1.00 96.31 197 ILE A O 1
ATOM 1586 N N . VAL A 1 198 ? -4.122 -14.360 -5.140 1.00 97.38 198 VAL A N 1
ATOM 1587 C CA . VAL A 1 198 ? -4.208 -15.562 -4.295 1.00 97.38 198 VAL A CA 1
ATOM 1588 C C . VAL A 1 198 ? -3.674 -15.278 -2.891 1.00 97.38 198 VAL A C 1
ATOM 1590 O O . VAL A 1 198 ? -4.321 -15.631 -1.904 1.00 97.38 198 VAL A O 1
ATOM 1593 N N . ALA A 1 199 ? -2.533 -14.599 -2.772 1.00 96.88 199 ALA A N 1
ATOM 1594 C CA . ALA A 1 199 ? -1.952 -14.235 -1.485 1.00 96.88 199 ALA A CA 1
ATOM 1595 C C . ALA A 1 199 ? -2.845 -13.260 -0.698 1.00 96.88 199 ALA A C 1
ATOM 1597 O O . ALA A 1 199 ? -3.010 -13.431 0.512 1.00 96.88 199 ALA A O 1
ATOM 1598 N N . LEU A 1 200 ? -3.493 -12.300 -1.368 1.00 96.31 200 LEU A N 1
ATOM 1599 C CA . LEU A 1 200 ? -4.486 -11.416 -0.753 1.00 96.31 200 LEU A CA 1
ATOM 1600 C C . LEU A 1 200 ? -5.711 -12.203 -0.266 1.00 96.31 200 LEU A C 1
ATOM 1602 O O . LEU A 1 200 ? -6.189 -11.986 0.849 1.00 96.31 200 LEU A O 1
ATOM 1606 N N . PHE A 1 201 ? -6.208 -13.154 -1.059 1.00 96.75 201 PHE A N 1
ATOM 1607 C CA . PHE A 1 201 ? -7.316 -14.017 -0.651 1.00 96.75 201 PHE A CA 1
ATOM 1608 C C . PHE A 1 201 ? -6.955 -14.871 0.573 1.00 96.75 201 PHE A C 1
ATOM 1610 O O . PHE A 1 201 ? -7.759 -15.007 1.502 1.00 96.75 201 PHE A O 1
ATOM 1617 N N . LEU A 1 202 ? -5.730 -15.402 0.624 1.00 97.06 202 LEU A N 1
ATOM 1618 C CA . LEU A 1 202 ? -5.213 -16.098 1.802 1.00 97.06 202 LEU A CA 1
ATOM 1619 C C . LEU A 1 202 ? -5.166 -15.166 3.016 1.00 97.06 202 LEU A C 1
ATOM 1621 O O . LEU A 1 202 ? -5.648 -15.548 4.083 1.00 97.06 202 LEU A O 1
ATOM 1625 N N . LEU A 1 203 ? -4.677 -13.933 2.853 1.00 95.94 203 LEU A N 1
ATOM 1626 C CA . LEU A 1 203 ? -4.648 -12.920 3.912 1.00 95.94 203 LEU A CA 1
ATOM 1627 C C . LEU A 1 203 ? -6.063 -12.619 4.433 1.00 95.94 203 LEU A C 1
ATOM 1629 O O . LEU A 1 203 ? -6.289 -12.548 5.643 1.00 95.94 203 LEU A O 1
ATOM 1633 N N . TYR A 1 204 ? -7.044 -12.522 3.533 1.00 95.44 204 TYR A N 1
ATOM 1634 C CA . TYR A 1 204 ? -8.449 -12.340 3.887 1.00 95.44 204 TYR A CA 1
ATOM 1635 C C . TYR A 1 204 ? -8.997 -13.506 4.725 1.00 95.44 204 TYR A C 1
ATOM 1637 O O . TYR A 1 204 ? -9.742 -13.278 5.682 1.00 95.44 204 TYR A O 1
ATOM 1645 N N . LYS A 1 205 ? -8.620 -14.751 4.409 1.00 96.38 205 LYS A N 1
ATOM 1646 C CA . LYS A 1 205 ? -9.026 -15.943 5.173 1.00 96.38 205 LYS A CA 1
ATOM 1647 C C . LYS A 1 205 ? -8.335 -16.028 6.533 1.00 96.38 205 LYS A C 1
ATOM 1649 O O . LYS A 1 205 ? -8.975 -16.416 7.511 1.00 96.38 205 LYS A O 1
ATOM 1654 N N . THR A 1 206 ? -7.060 -15.652 6.623 1.00 96.00 206 THR A N 1
ATOM 1655 C CA . THR A 1 206 ? -6.262 -15.795 7.850 1.00 96.00 206 THR A CA 1
ATOM 1656 C C . THR A 1 206 ? -6.307 -14.576 8.771 1.00 96.00 206 THR A C 1
ATOM 1658 O O . THR A 1 206 ? -5.845 -14.682 9.906 1.00 96.00 206 THR A O 1
ATOM 1661 N N . LYS A 1 207 ? -6.934 -13.453 8.375 1.00 94.50 207 LYS A N 1
ATOM 1662 C CA . LYS A 1 207 ? -6.910 -12.161 9.101 1.00 94.50 207 LYS A CA 1
ATOM 1663 C C . LYS A 1 207 ? -7.198 -12.216 10.611 1.00 94.50 207 LYS A C 1
ATOM 1665 O O . LYS A 1 207 ? -6.633 -11.420 11.362 1.00 94.50 207 LYS A O 1
ATOM 1670 N N . TYR A 1 208 ? -8.031 -13.154 11.080 1.00 91.06 208 TYR A N 1
ATOM 1671 C CA . TYR A 1 208 ? -8.427 -13.279 12.497 1.00 91.06 208 TYR A CA 1
ATOM 1672 C C . TYR A 1 208 ? -7.660 -14.342 13.302 1.00 91.06 208 TYR A C 1
ATOM 1674 O O . TYR A 1 208 ? -7.959 -14.536 14.492 1.00 91.06 208 TYR A O 1
ATOM 1682 N N . ILE A 1 209 ? -6.718 -15.046 12.669 1.00 91.94 209 ILE A N 1
ATOM 1683 C CA . ILE A 1 209 ? -5.961 -16.157 13.252 1.00 91.94 209 ILE A CA 1
ATOM 1684 C C . ILE A 1 209 ? -4.547 -15.665 13.561 1.00 91.94 209 ILE A C 1
ATOM 1686 O O . ILE A 1 209 ? -3.726 -15.493 12.668 1.00 91.94 209 ILE A O 1
ATOM 1690 N N . PHE A 1 210 ? -4.256 -15.432 14.839 1.00 91.75 210 PHE A N 1
ATOM 1691 C CA . PHE A 1 210 ? -2.906 -15.100 15.298 1.00 91.75 210 PHE A CA 1
ATOM 1692 C C . PHE A 1 210 ? -2.130 -16.390 15.623 1.00 91.75 210 PHE A C 1
ATOM 1694 O O . PHE A 1 210 ? -2.721 -17.267 16.256 1.00 91.75 210 PHE A O 1
ATOM 1701 N N . PRO A 1 211 ? -0.840 -16.527 15.249 1.00 94.94 211 PRO A N 1
ATOM 1702 C CA . PRO A 1 211 ? 0.015 -15.560 14.542 1.00 94.94 211 PRO A CA 1
ATOM 1703 C C . PRO A 1 211 ? -0.025 -15.682 13.007 1.00 94.94 211 PRO A C 1
ATOM 1705 O O . PRO A 1 211 ? 0.706 -14.974 12.317 1.00 94.94 211 PRO A O 1
ATOM 1708 N N . LEU A 1 212 ? -0.857 -16.581 12.474 1.00 95.81 212 LEU A N 1
ATOM 1709 C CA . LEU A 1 212 ? -0.890 -16.931 11.053 1.00 95.81 212 LEU A CA 1
ATOM 1710 C C . LEU A 1 212 ? -1.110 -15.719 10.135 1.00 95.81 212 LEU A C 1
ATOM 1712 O O . LEU A 1 212 ? -0.493 -15.644 9.081 1.00 95.81 212 LEU A O 1
ATOM 1716 N N . ASN A 1 213 ? -1.918 -14.743 10.551 1.00 95.12 213 ASN A N 1
ATOM 1717 C CA . ASN A 1 213 ? -2.143 -13.508 9.799 1.00 95.12 213 ASN A CA 1
ATOM 1718 C C . ASN A 1 213 ? -0.851 -12.734 9.477 1.00 95.12 213 ASN A C 1
ATOM 1720 O O . ASN A 1 213 ? -0.710 -12.229 8.368 1.00 95.12 213 ASN A O 1
ATOM 1724 N N . TYR A 1 214 ? 0.105 -12.666 10.407 1.00 96.12 214 TYR A N 1
ATOM 1725 C CA . TYR A 1 214 ? 1.391 -12.001 10.185 1.00 96.12 214 TYR A CA 1
ATOM 1726 C C . TYR A 1 214 ? 2.301 -12.803 9.255 1.00 96.12 214 TYR A C 1
ATOM 1728 O O . TYR A 1 214 ? 2.984 -12.218 8.419 1.00 96.12 214 TYR A O 1
ATOM 1736 N N . LEU A 1 215 ? 2.273 -14.135 9.356 1.00 97.00 215 LEU A N 1
ATOM 1737 C CA . LEU A 1 215 ? 3.012 -15.004 8.440 1.00 97.00 215 LEU A CA 1
ATOM 1738 C C . LEU A 1 215 ? 2.471 -14.875 7.007 1.00 97.00 215 LEU A C 1
ATOM 1740 O O . LEU A 1 215 ? 3.247 -14.746 6.065 1.00 97.00 215 LEU A O 1
ATOM 1744 N N . THR A 1 216 ? 1.145 -14.850 6.840 1.00 96.88 216 THR A N 1
ATOM 1745 C CA . THR A 1 216 ? 0.517 -14.628 5.530 1.00 96.88 216 THR A CA 1
ATOM 1746 C C . THR A 1 216 ? 0.816 -13.229 4.988 1.00 96.88 216 THR A C 1
ATOM 1748 O O . THR A 1 216 ? 1.049 -13.093 3.793 1.00 96.88 216 THR A O 1
ATOM 1751 N N . LEU A 1 217 ? 0.869 -12.199 5.842 1.00 96.62 217 LEU A N 1
ATOM 1752 C CA . LEU A 1 217 ? 1.262 -10.844 5.436 1.00 96.62 217 LEU A CA 1
ATOM 1753 C C . LEU A 1 217 ? 2.713 -10.795 4.935 1.00 96.62 217 LEU A C 1
ATOM 1755 O O . LEU A 1 217 ? 2.996 -10.149 3.928 1.00 96.62 217 LEU A O 1
ATOM 1759 N N . LEU A 1 218 ? 3.628 -11.496 5.610 1.00 96.69 218 LEU A N 1
ATOM 1760 C CA . LEU A 1 218 ? 5.020 -11.612 5.173 1.00 96.69 218 LEU A CA 1
ATOM 1761 C C . LEU A 1 218 ? 5.110 -12.309 3.810 1.00 96.69 218 LEU A C 1
ATOM 1763 O O . LEU A 1 218 ? 5.752 -11.792 2.904 1.00 96.69 218 LEU A O 1
ATOM 1767 N N . PHE A 1 219 ? 4.406 -13.431 3.645 1.00 97.44 219 PHE A N 1
ATOM 1768 C CA . PHE A 1 219 ? 4.337 -14.152 2.373 1.00 97.44 219 PHE A CA 1
ATOM 1769 C C . PHE A 1 219 ? 3.778 -13.280 1.238 1.00 97.44 219 PHE A C 1
ATOM 1771 O O . PHE A 1 219 ? 4.364 -13.218 0.159 1.00 97.44 219 PHE A O 1
ATOM 1778 N N . PHE A 1 220 ? 2.690 -12.549 1.501 1.00 97.38 220 PHE A N 1
ATOM 1779 C CA . PHE A 1 220 ? 2.134 -11.568 0.569 1.00 97.38 220 PHE A CA 1
ATOM 1780 C C . PHE A 1 220 ? 3.172 -10.508 0.178 1.00 97.38 220 PHE A C 1
ATOM 1782 O O . PHE A 1 220 ? 3.311 -10.192 -0.999 1.00 97.38 220 PHE A O 1
ATOM 1789 N N . SER A 1 221 ? 3.957 -10.019 1.140 1.00 97.31 221 SER A N 1
ATOM 1790 C CA . SER A 1 221 ? 5.006 -9.022 0.896 1.00 97.31 221 SER A CA 1
ATOM 1791 C C . SER A 1 221 ? 6.121 -9.554 -0.004 1.00 97.31 221 SER A C 1
ATOM 1793 O O . SER A 1 221 ? 6.579 -8.829 -0.876 1.00 97.31 221 SER A O 1
ATOM 1795 N N . CYS A 1 222 ? 6.521 -10.822 0.144 1.00 97.12 222 CYS A N 1
ATOM 1796 C CA . CYS A 1 222 ? 7.501 -11.443 -0.751 1.00 97.12 222 CYS A CA 1
ATOM 1797 C C . CYS A 1 222 ? 6.996 -11.488 -2.200 1.00 97.12 222 CYS A C 1
ATOM 1799 O O . CYS A 1 222 ? 7.722 -11.117 -3.118 1.00 97.12 222 CYS A O 1
ATOM 1801 N N . ILE A 1 223 ? 5.737 -11.889 -2.405 1.00 96.94 223 ILE A N 1
ATOM 1802 C CA . ILE A 1 223 ? 5.122 -11.908 -3.740 1.00 96.94 223 ILE A CA 1
ATOM 1803 C C . ILE A 1 223 ? 4.988 -10.482 -4.296 1.00 96.94 223 ILE A C 1
ATOM 1805 O O . ILE A 1 223 ? 5.240 -10.259 -5.477 1.00 96.94 223 ILE A O 1
ATOM 1809 N N . GLN A 1 224 ? 4.650 -9.507 -3.449 1.00 96.38 224 GLN A N 1
ATOM 1810 C CA . GLN A 1 224 ? 4.598 -8.091 -3.819 1.00 96.38 224 GLN A CA 1
ATOM 1811 C C . GLN A 1 224 ? 5.953 -7.563 -4.282 1.00 96.38 224 GLN A C 1
ATOM 1813 O O . GLN A 1 224 ? 6.009 -6.878 -5.301 1.00 96.38 224 GLN A O 1
ATOM 1818 N N . THR A 1 225 ? 7.041 -7.923 -3.603 1.00 96.62 225 THR A N 1
ATOM 1819 C CA . THR A 1 225 ? 8.389 -7.579 -4.060 1.00 96.62 225 THR A CA 1
ATOM 1820 C C . THR A 1 225 ? 8.679 -8.189 -5.429 1.00 96.62 225 THR A C 1
ATOM 1822 O O . THR A 1 225 ? 9.111 -7.462 -6.318 1.00 96.62 225 THR A O 1
ATOM 1825 N N . LEU A 1 226 ? 8.390 -9.481 -5.641 1.00 95.38 226 LEU A N 1
ATOM 1826 C CA . LEU A 1 226 ? 8.600 -10.136 -6.942 1.00 95.38 226 LEU A CA 1
ATOM 1827 C C . LEU A 1 226 ? 7.803 -9.465 -8.069 1.00 95.38 226 LEU A C 1
AT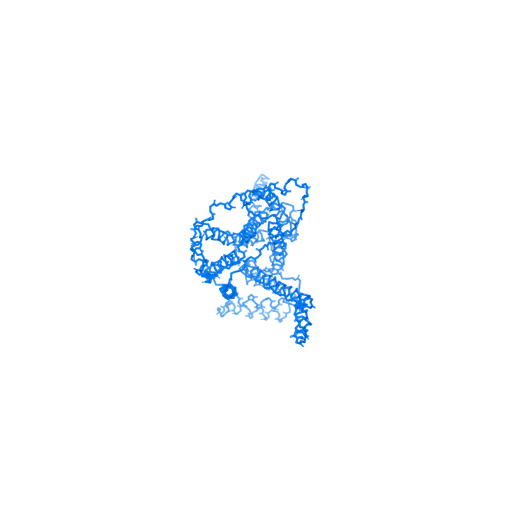OM 1829 O O . LEU A 1 226 ? 8.308 -9.312 -9.176 1.00 95.38 226 LEU A O 1
ATOM 1833 N N . PHE A 1 227 ? 6.578 -9.024 -7.784 1.00 95.44 227 PHE A N 1
ATOM 1834 C CA . PHE A 1 227 ? 5.766 -8.280 -8.742 1.00 95.44 227 PHE A CA 1
ATOM 1835 C C . PHE A 1 227 ? 6.337 -6.885 -9.056 1.00 95.44 227 PHE A C 1
ATOM 1837 O O . PHE A 1 227 ? 6.298 -6.443 -10.197 1.00 95.44 227 PHE A O 1
ATOM 1844 N N . PHE A 1 228 ? 6.900 -6.171 -8.081 1.00 94.81 228 PHE A N 1
ATOM 1845 C CA . PHE A 1 228 ? 7.552 -4.884 -8.358 1.00 94.81 228 PHE A CA 1
ATOM 1846 C C . PHE A 1 228 ? 8.874 -5.041 -9.109 1.00 94.81 228 PHE A C 1
ATOM 1848 O O . PHE A 1 228 ? 9.168 -4.238 -9.994 1.00 94.81 228 PHE A O 1
ATOM 1855 N N . VAL A 1 229 ? 9.635 -6.094 -8.809 1.00 94.38 229 VAL A N 1
ATOM 1856 C CA . VAL A 1 229 ? 10.828 -6.468 -9.577 1.00 94.38 229 VAL A CA 1
ATOM 1857 C C . VAL A 1 229 ? 10.450 -6.796 -11.021 1.00 94.38 229 VAL A C 1
ATOM 1859 O O . VAL A 1 229 ? 11.102 -6.301 -11.933 1.00 94.38 229 VAL A O 1
ATOM 1862 N N . SER A 1 230 ? 9.356 -7.532 -11.249 1.00 92.69 230 SER A N 1
ATOM 1863 C CA . SER A 1 230 ? 8.901 -7.836 -12.609 1.00 92.69 230 SER A CA 1
ATOM 1864 C C . SER A 1 230 ? 8.565 -6.571 -13.397 1.00 92.69 230 SER A C 1
ATOM 1866 O O . SER A 1 230 ? 8.970 -6.450 -14.546 1.00 92.69 230 SER A O 1
ATOM 1868 N N . ILE A 1 231 ? 7.901 -5.586 -12.782 1.00 90.81 231 ILE A N 1
ATOM 1869 C CA . ILE A 1 231 ? 7.648 -4.283 -13.415 1.00 90.81 231 ILE A CA 1
ATOM 1870 C C . ILE A 1 231 ? 8.971 -3.588 -13.766 1.00 90.81 231 ILE A C 1
ATOM 1872 O O . ILE A 1 231 ? 9.113 -3.107 -14.887 1.00 90.81 231 ILE A O 1
ATOM 1876 N N . LYS A 1 232 ? 9.952 -3.558 -12.853 1.00 90.50 232 LYS A N 1
ATOM 1877 C CA . LYS A 1 232 ? 11.275 -2.972 -13.138 1.00 90.50 232 LYS A CA 1
ATOM 1878 C C . LYS A 1 232 ? 11.909 -3.638 -14.363 1.00 90.50 232 LYS A C 1
ATOM 1880 O O . LYS A 1 232 ? 12.282 -2.931 -15.291 1.00 90.50 232 LYS A O 1
ATOM 1885 N N . THR A 1 233 ? 12.005 -4.968 -14.372 1.00 90.06 233 THR A N 1
ATOM 1886 C CA . THR A 1 233 ? 12.654 -5.736 -15.447 1.00 90.06 233 THR A CA 1
ATOM 1887 C C . THR A 1 233 ? 11.930 -5.573 -16.783 1.00 90.06 233 THR A C 1
ATOM 1889 O O . THR A 1 233 ? 12.568 -5.350 -17.806 1.00 90.06 233 THR A O 1
ATOM 1892 N N . VAL A 1 234 ? 10.595 -5.625 -16.789 1.00 87.62 234 VAL A N 1
ATOM 1893 C CA . VAL A 1 234 ? 9.798 -5.557 -18.024 1.00 87.62 234 VAL A CA 1
ATOM 1894 C C . VAL A 1 234 ? 9.813 -4.175 -18.662 1.00 87.62 234 VAL A C 1
ATOM 1896 O O . VAL A 1 234 ? 9.816 -4.091 -19.884 1.00 87.62 234 VAL A O 1
ATOM 1899 N N . PHE A 1 235 ? 9.788 -3.109 -17.860 1.00 84.38 235 PHE A N 1
ATOM 1900 C CA . PHE A 1 235 ? 9.740 -1.731 -18.358 1.00 84.38 235 PHE A CA 1
ATOM 1901 C C . PHE A 1 235 ? 11.110 -1.041 -18.352 1.00 84.38 235 PHE A C 1
ATOM 1903 O O . PHE A 1 235 ? 11.199 0.120 -18.744 1.00 84.38 235 PHE A O 1
ATOM 1910 N N . ASN A 1 236 ? 12.155 -1.731 -17.881 1.00 86.12 236 ASN A N 1
ATOM 1911 C CA . ASN A 1 236 ? 13.512 -1.219 -17.687 1.00 86.12 236 ASN A CA 1
ATOM 1912 C C . ASN A 1 236 ? 13.553 0.175 -17.026 1.00 86.12 236 ASN A C 1
ATOM 1914 O O . ASN A 1 236 ? 14.306 1.055 -17.436 1.00 86.12 236 ASN A O 1
ATOM 1918 N N . THR A 1 237 ? 12.700 0.398 -16.021 1.00 85.50 237 THR A N 1
ATOM 1919 C CA . THR A 1 237 ? 12.557 1.708 -15.374 1.00 85.50 237 THR A CA 1
ATOM 1920 C C . THR A 1 237 ? 12.750 1.622 -13.867 1.00 85.50 237 THR A C 1
ATOM 1922 O O . THR A 1 237 ? 12.201 0.758 -13.176 1.00 85.50 237 THR A O 1
ATOM 1925 N N . ASN A 1 238 ? 13.488 2.594 -13.331 1.00 86.56 238 ASN A N 1
ATOM 1926 C CA . ASN A 1 238 ? 13.664 2.774 -11.892 1.00 86.56 238 ASN A CA 1
ATOM 1927 C C . ASN A 1 238 ? 12.463 3.481 -11.233 1.00 86.56 238 ASN A C 1
ATOM 1929 O O . ASN A 1 238 ? 12.456 3.662 -10.012 1.00 86.56 238 ASN A O 1
ATOM 1933 N N . CYS A 1 239 ? 11.419 3.833 -12.001 1.00 87.00 239 CYS A N 1
ATOM 1934 C CA . CYS A 1 239 ? 10.197 4.456 -11.483 1.00 87.00 239 CYS A CA 1
ATOM 1935 C C . CYS A 1 239 ? 9.603 3.689 -10.303 1.00 87.00 239 CYS A C 1
ATOM 1937 O O . CYS A 1 239 ? 9.224 4.292 -9.302 1.00 87.00 239 CYS A O 1
ATOM 1939 N N . ILE A 1 240 ? 9.524 2.357 -10.390 1.00 89.62 240 ILE A N 1
ATOM 1940 C CA . ILE A 1 240 ? 8.855 1.551 -9.362 1.00 89.62 240 ILE A CA 1
ATOM 1941 C C . ILE A 1 240 ? 9.590 1.594 -8.016 1.00 89.62 240 ILE A C 1
ATOM 1943 O O . ILE A 1 240 ? 8.950 1.647 -6.965 1.00 89.62 240 ILE A O 1
ATOM 1947 N N . LEU A 1 241 ? 10.926 1.651 -8.045 1.00 90.88 241 LEU A N 1
ATOM 1948 C CA . LEU A 1 241 ? 11.759 1.810 -6.855 1.00 90.88 241 LEU A CA 1
ATOM 1949 C C . LEU A 1 241 ? 11.450 3.143 -6.167 1.00 90.88 241 LEU A C 1
ATOM 1951 O O . LEU A 1 241 ? 11.255 3.194 -4.952 1.00 90.88 241 LEU A O 1
ATOM 1955 N N . TYR A 1 242 ? 11.349 4.206 -6.964 1.00 89.94 242 TYR A N 1
ATOM 1956 C CA . TYR A 1 242 ? 11.019 5.538 -6.482 1.00 89.94 242 TYR A CA 1
ATOM 1957 C C . TYR A 1 242 ? 9.593 5.613 -5.923 1.00 89.94 242 TYR A C 1
ATOM 1959 O O . TYR A 1 242 ? 9.400 6.130 -4.823 1.00 89.94 242 TYR A O 1
ATOM 1967 N N . ILE A 1 243 ? 8.599 5.050 -6.623 1.00 91.56 243 ILE A N 1
ATOM 1968 C CA . ILE A 1 243 ? 7.207 4.988 -6.147 1.00 91.56 243 ILE A CA 1
ATOM 1969 C C . ILE A 1 243 ? 7.150 4.248 -4.808 1.00 91.56 243 ILE A C 1
ATOM 1971 O O . ILE A 1 243 ? 6.585 4.769 -3.848 1.00 91.56 243 ILE A O 1
ATOM 1975 N N . SER A 1 244 ? 7.772 3.067 -4.712 1.00 93.56 244 SER A N 1
ATOM 1976 C CA . SER A 1 244 ? 7.799 2.280 -3.473 1.00 93.56 244 SER A CA 1
ATOM 1977 C C . SER A 1 244 ? 8.473 3.043 -2.332 1.00 93.56 244 SER A C 1
ATOM 1979 O O . SER A 1 244 ? 7.928 3.108 -1.230 1.00 93.56 244 SER A O 1
ATOM 1981 N N . GLY A 1 245 ? 9.627 3.665 -2.593 1.00 93.12 245 GLY A N 1
ATOM 1982 C CA . GLY A 1 245 ? 10.351 4.468 -1.608 1.00 93.12 245 GLY A CA 1
ATOM 1983 C C . GLY A 1 245 ? 9.559 5.686 -1.134 1.00 93.12 245 GLY A C 1
ATOM 1984 O O . GLY A 1 245 ? 9.500 5.950 0.068 1.00 93.12 245 GLY A O 1
ATOM 1985 N N . SER A 1 246 ? 8.891 6.387 -2.053 1.00 91.94 246 SER A N 1
ATOM 1986 C CA . SER A 1 246 ? 8.051 7.544 -1.736 1.00 91.94 246 SER A CA 1
ATOM 1987 C C . SER A 1 246 ? 6.821 7.138 -0.920 1.00 91.94 246 SER A C 1
ATOM 1989 O O . SER A 1 246 ? 6.551 7.754 0.110 1.00 91.94 246 SER A O 1
ATOM 1991 N N . ILE A 1 247 ? 6.133 6.051 -1.288 1.00 93.12 247 ILE A N 1
ATOM 1992 C CA . ILE A 1 247 ? 5.003 5.510 -0.513 1.00 93.12 247 ILE A CA 1
ATOM 1993 C C . ILE A 1 247 ? 5.458 5.091 0.890 1.00 93.12 247 ILE A C 1
ATOM 1995 O O . ILE A 1 247 ? 4.801 5.425 1.877 1.00 93.12 247 ILE A O 1
ATOM 1999 N N . PHE A 1 248 ? 6.592 4.391 1.011 1.00 95.19 248 PHE A N 1
ATOM 2000 C CA . PHE A 1 248 ? 7.158 4.039 2.314 1.00 95.19 248 PHE A CA 1
ATOM 2001 C C . PHE A 1 248 ? 7.414 5.291 3.162 1.00 95.19 248 PHE A C 1
ATOM 2003 O O . PHE A 1 248 ? 6.956 5.357 4.306 1.00 95.19 248 PHE A O 1
ATOM 2010 N N . PHE A 1 249 ? 8.094 6.294 2.603 1.00 94.94 249 PHE A N 1
ATOM 2011 C CA . PHE A 1 249 ? 8.408 7.532 3.310 1.00 94.94 249 PHE A CA 1
ATOM 2012 C C . PHE A 1 249 ? 7.142 8.273 3.760 1.00 94.94 249 PHE A C 1
ATOM 2014 O O . PHE A 1 249 ? 7.053 8.703 4.910 1.00 94.94 249 PHE A O 1
ATOM 2021 N N . GLN A 1 250 ? 6.123 8.357 2.906 1.00 93.69 250 GLN A N 1
ATOM 2022 C CA . GLN A 1 250 ? 4.840 8.971 3.246 1.00 93.69 250 GLN A CA 1
ATOM 2023 C C . GLN A 1 250 ? 4.104 8.221 4.365 1.00 93.69 250 GLN A C 1
ATOM 2025 O O . GLN A 1 250 ? 3.660 8.849 5.327 1.00 93.69 250 GLN A O 1
ATOM 2030 N N . ILE A 1 251 ? 4.003 6.888 4.291 1.00 93.94 251 ILE A N 1
ATOM 2031 C CA . ILE A 1 251 ? 3.364 6.072 5.339 1.00 93.94 251 ILE A CA 1
ATOM 2032 C C . ILE A 1 251 ? 4.141 6.195 6.657 1.00 93.94 251 ILE A C 1
ATOM 2034 O O . ILE A 1 251 ? 3.542 6.290 7.732 1.00 93.94 251 ILE A O 1
ATOM 2038 N N . PHE A 1 252 ? 5.472 6.246 6.588 1.00 95.62 252 PHE A N 1
ATOM 2039 C CA . PHE A 1 252 ? 6.330 6.485 7.742 1.00 95.62 252 PHE A CA 1
ATOM 2040 C C . PHE A 1 252 ? 6.047 7.858 8.365 1.00 95.62 252 PHE A C 1
ATOM 2042 O O . PHE A 1 252 ? 5.789 7.938 9.564 1.00 95.62 252 PHE A O 1
ATOM 2049 N N . LEU A 1 253 ? 5.991 8.933 7.576 1.00 94.75 253 LEU A N 1
ATOM 2050 C CA . LEU A 1 253 ? 5.622 10.263 8.070 1.00 94.75 253 LEU A CA 1
ATOM 2051 C C . LEU A 1 253 ? 4.211 10.297 8.662 1.00 94.75 253 LEU A C 1
ATOM 2053 O O . LEU A 1 253 ? 4.023 10.842 9.750 1.00 94.75 253 LEU A O 1
ATOM 2057 N N . MET A 1 254 ? 3.235 9.653 8.017 1.00 92.25 254 MET A N 1
ATOM 2058 C CA . MET A 1 254 ? 1.885 9.511 8.561 1.00 92.25 254 MET A CA 1
ATOM 2059 C C . MET A 1 254 ? 1.878 8.807 9.913 1.00 92.25 254 MET A C 1
ATOM 2061 O O . MET A 1 254 ? 1.123 9.213 10.798 1.00 92.25 254 MET A O 1
ATOM 2065 N N . TYR A 1 255 ? 2.716 7.786 10.103 1.00 94.00 255 TYR A N 1
ATOM 2066 C CA . TYR A 1 255 ? 2.884 7.140 11.398 1.00 94.00 255 TYR A CA 1
ATOM 2067 C C . TYR A 1 255 ? 3.365 8.143 12.462 1.00 94.00 255 TYR A C 1
ATOM 2069 O O . TYR A 1 255 ? 2.802 8.166 13.557 1.00 94.00 255 TYR A O 1
ATOM 2077 N N . PHE A 1 256 ? 4.336 9.017 12.164 1.00 94.38 256 PHE A N 1
ATOM 2078 C CA . PHE A 1 256 ? 4.793 10.041 13.120 1.00 94.38 256 PHE A CA 1
ATOM 2079 C C . PHE A 1 256 ? 3.762 11.138 13.367 1.00 94.38 256 PHE A C 1
ATOM 2081 O O . PHE A 1 256 ? 3.495 11.466 14.524 1.00 94.38 256 PHE A O 1
ATOM 2088 N N . PHE A 1 257 ? 3.162 11.695 12.316 1.00 92.31 257 PHE A N 1
ATOM 2089 C CA . PHE A 1 257 ? 2.190 12.781 12.443 1.00 92.31 257 PHE A CA 1
ATOM 2090 C C . PHE A 1 257 ? 0.910 12.317 13.136 1.00 92.31 257 PHE A C 1
ATOM 2092 O O . PHE A 1 257 ? 0.404 13.017 14.009 1.00 92.31 257 PHE A O 1
ATOM 2099 N N . SER A 1 258 ? 0.465 11.084 12.880 1.00 88.56 258 SER A N 1
ATOM 2100 C CA . SER A 1 258 ? -0.684 10.492 13.578 1.00 88.56 258 SER A CA 1
ATOM 2101 C C . SER A 1 258 ? -0.427 10.202 15.060 1.00 88.56 258 SER A C 1
ATOM 2103 O O . SER A 1 258 ? -1.381 9.953 15.795 1.00 88.56 258 SER A O 1
ATOM 2105 N N . ASN A 1 259 ? 0.833 10.211 15.512 1.00 86.69 259 ASN A N 1
ATOM 2106 C CA . ASN A 1 259 ? 1.200 10.011 16.917 1.00 86.69 259 ASN A CA 1
ATOM 2107 C C . ASN A 1 259 ? 1.269 11.322 17.718 1.00 86.69 259 ASN A C 1
ATOM 2109 O O . ASN A 1 259 ? 1.436 11.272 18.941 1.00 86.69 259 ASN A O 1
ATOM 2113 N N . ARG A 1 260 ? 1.164 12.490 17.071 1.00 88.12 260 ARG A N 1
ATOM 2114 C CA . ARG A 1 260 ? 1.157 13.775 17.776 1.00 88.12 260 ARG A CA 1
ATOM 2115 C C . ARG A 1 260 ? -0.129 13.885 18.596 1.00 88.12 260 ARG A C 1
ATOM 2117 O O . ARG A 1 260 ? -1.228 13.768 18.064 1.00 88.12 260 ARG A O 1
ATOM 2124 N N . LYS A 1 261 ? 0.013 14.093 19.907 1.00 79.00 261 LYS A N 1
ATOM 2125 C CA . LYS A 1 261 ? -1.117 14.446 20.769 1.00 79.00 261 LYS A CA 1
ATOM 2126 C C . LYS A 1 261 ? -1.472 15.893 20.471 1.00 79.00 261 LYS A C 1
ATOM 2128 O O . LYS A 1 261 ? -0.738 16.787 20.879 1.00 79.00 261 LYS A O 1
ATOM 2133 N N . ASP A 1 262 ? -2.558 16.113 19.745 1.00 74.00 262 ASP A N 1
ATOM 2134 C CA . ASP A 1 262 ? -3.080 17.462 19.597 1.00 74.00 262 ASP A CA 1
ATOM 2135 C C . ASP A 1 262 ? -3.808 17.846 20.891 1.00 74.00 262 ASP A C 1
ATOM 2137 O O . ASP A 1 262 ? -4.928 17.404 21.154 1.00 74.00 262 ASP A O 1
ATOM 2141 N N . GLU A 1 263 ? -3.151 18.650 21.732 1.00 71.06 263 GLU A N 1
ATOM 2142 C CA . GLU A 1 263 ? -3.747 19.197 22.960 1.00 71.06 263 GLU A CA 1
ATOM 2143 C C . GLU A 1 263 ? -5.014 20.021 22.670 1.00 71.06 263 GLU A C 1
ATOM 2145 O O . GLU A 1 263 ? -5.833 20.231 23.562 1.00 71.06 263 GLU A O 1
ATOM 2150 N N . ARG A 1 264 ? -5.242 20.449 21.419 1.00 64.62 264 ARG A N 1
ATOM 2151 C CA . ARG A 1 264 ? -6.451 21.188 21.031 1.00 64.62 264 ARG A CA 1
ATOM 2152 C C . ARG A 1 264 ? -7.694 20.300 20.907 1.00 64.62 264 ARG A C 1
ATOM 2154 O O . ARG A 1 264 ? -8.805 20.825 20.926 1.00 64.62 264 ARG A O 1
ATOM 2161 N N . GLN A 1 265 ? -7.553 18.972 20.845 1.00 62.62 265 GLN A N 1
ATOM 2162 C CA . GLN A 1 265 ? -8.668 18.021 20.694 1.00 62.62 265 GLN A CA 1
ATOM 2163 C C . GLN A 1 265 ? -9.284 17.561 22.029 1.00 62.62 265 GLN A C 1
ATOM 2165 O O . GLN A 1 265 ? -9.708 16.416 22.177 1.00 62.62 265 GLN A O 1
ATOM 2170 N N . HIS A 1 266 ? -9.379 18.450 23.022 1.00 59.84 266 HIS A N 1
ATOM 2171 C CA . HIS A 1 266 ? -10.101 18.142 24.265 1.00 59.84 266 HIS A CA 1
ATOM 2172 C C . HIS A 1 266 ? -11.623 18.004 24.079 1.00 59.84 266 HIS A C 1
ATOM 2174 O O . HIS A 1 266 ? -12.291 17.427 24.937 1.00 59.84 266 HIS A O 1
ATOM 2180 N N . ASN A 1 267 ? -12.165 18.472 22.953 1.00 57.50 267 ASN A N 1
ATOM 2181 C CA . ASN A 1 267 ? -13.561 18.273 22.576 1.00 57.50 267 ASN A CA 1
ATOM 2182 C C . ASN A 1 267 ? -13.681 17.079 21.622 1.00 57.50 267 ASN A C 1
ATOM 2184 O O . ASN A 1 267 ? -12.773 16.861 20.828 1.00 57.50 267 ASN A O 1
ATOM 2188 N N . LEU A 1 268 ? -14.798 16.342 21.709 1.00 61.34 268 LEU A N 1
ATOM 2189 C CA . LEU A 1 268 ? -15.171 15.081 21.027 1.00 61.34 268 LEU A CA 1
ATOM 2190 C C . LEU A 1 268 ? -15.142 15.095 19.476 1.00 61.34 268 LEU A C 1
ATOM 2192 O O . LEU A 1 268 ? -15.916 14.392 18.830 1.00 61.34 268 LEU A O 1
ATOM 2196 N N . VAL A 1 269 ? -14.297 15.910 18.853 1.00 69.31 269 VAL A N 1
ATOM 2197 C CA . VAL A 1 269 ? -14.159 15.998 17.407 1.00 69.31 269 VAL A CA 1
ATOM 2198 C C . VAL A 1 269 ? -13.477 14.722 16.909 1.00 69.31 269 VAL A C 1
ATOM 2200 O O . VAL A 1 269 ? -12.407 14.364 17.414 1.00 69.31 269 VAL A O 1
ATOM 2203 N N . PRO A 1 270 ? -14.074 14.029 15.927 1.00 68.31 270 PRO A N 1
ATOM 2204 C CA . PRO A 1 270 ? -13.483 12.839 15.348 1.00 68.31 270 PRO A CA 1
ATOM 2205 C C . PRO A 1 270 ? -12.143 13.179 14.708 1.00 68.31 270 PRO A C 1
ATOM 2207 O O . PRO A 1 270 ? -11.967 14.207 14.049 1.00 68.31 270 PRO A O 1
ATOM 2210 N N . VAL A 1 271 ? -11.161 12.317 14.936 1.00 70.00 271 VAL A N 1
ATOM 2211 C CA . VAL A 1 271 ? -9.797 12.613 14.527 1.00 70.00 271 VAL A CA 1
ATOM 2212 C C . VAL A 1 271 ? -9.669 12.399 13.018 1.00 70.00 271 VAL A C 1
ATOM 2214 O O . VAL A 1 271 ? -9.781 11.285 12.508 1.00 70.00 271 VAL A O 1
ATOM 2217 N N . ASN A 1 272 ? -9.395 13.476 12.296 1.00 79.94 272 ASN A N 1
ATOM 2218 C CA . ASN A 1 272 ? -9.330 13.492 10.842 1.00 79.94 272 ASN A CA 1
ATOM 2219 C C . ASN A 1 272 ? -7.937 13.049 10.326 1.00 79.94 272 ASN A C 1
ATOM 2221 O O . ASN A 1 272 ? -6.922 13.525 10.835 1.00 79.94 272 ASN A O 1
ATOM 2225 N N . PHE A 1 273 ? -7.863 12.142 9.339 1.00 82.38 273 PHE A N 1
ATOM 2226 C CA . PHE A 1 273 ? -6.589 11.706 8.732 1.00 82.38 273 PHE A CA 1
ATOM 2227 C C . PHE A 1 273 ? -6.105 12.606 7.598 1.00 82.38 273 PHE A C 1
ATOM 2229 O O . PHE A 1 273 ? -4.933 12.520 7.231 1.00 82.38 273 PHE A O 1
ATOM 2236 N N . TYR A 1 274 ? -6.959 13.487 7.072 1.00 86.56 274 TYR A N 1
ATOM 2237 C CA . TYR A 1 274 ? -6.571 14.388 5.990 1.00 86.56 274 TYR A CA 1
ATOM 2238 C C . TYR A 1 274 ? -5.426 15.314 6.411 1.00 86.56 274 TYR A C 1
ATOM 2240 O O . TYR A 1 274 ? -4.510 15.516 5.627 1.00 86.56 274 TYR A O 1
ATOM 2248 N N . PHE A 1 275 ? -5.407 15.811 7.655 1.00 88.50 275 PHE A N 1
ATOM 2249 C CA . PHE A 1 275 ? -4.324 16.685 8.125 1.00 88.50 275 PHE A CA 1
ATOM 2250 C C . PHE A 1 275 ? -2.955 15.977 8.154 1.00 88.50 275 PHE A C 1
ATOM 2252 O O . PHE A 1 275 ? -2.057 16.446 7.455 1.00 88.50 275 PHE A O 1
ATOM 2259 N N . PRO A 1 276 ? -2.777 14.827 8.847 1.00 87.88 276 PRO A N 1
ATOM 2260 C CA . PRO A 1 276 ? -1.528 14.066 8.772 1.00 87.88 276 PRO A CA 1
ATOM 2261 C C . PRO A 1 276 ? -1.124 13.676 7.348 1.00 87.88 276 PRO A C 1
ATOM 2263 O O . PRO A 1 276 ? 0.063 13.653 7.038 1.00 87.88 276 PRO A O 1
ATOM 2266 N N . ALA A 1 277 ? -2.093 13.359 6.485 1.00 88.50 277 ALA A N 1
ATOM 2267 C CA . ALA A 1 277 ? -1.822 12.998 5.100 1.00 88.50 277 ALA A CA 1
ATOM 2268 C C . ALA A 1 277 ? -1.333 14.189 4.266 1.00 88.50 277 ALA A C 1
ATOM 2270 O O . ALA A 1 277 ? -0.383 14.037 3.506 1.00 88.50 277 ALA A O 1
ATOM 2271 N N . ILE A 1 278 ? -1.930 15.373 4.431 1.00 90.56 278 ILE A N 1
ATOM 2272 C CA . ILE A 1 278 ? -1.488 16.608 3.768 1.00 90.56 278 ILE A CA 1
ATOM 2273 C C . ILE A 1 278 ? -0.085 16.992 4.249 1.00 90.56 278 ILE A C 1
ATOM 2275 O O . ILE A 1 278 ? 0.766 17.317 3.425 1.00 90.56 278 ILE A O 1
ATOM 2279 N N . GLU A 1 279 ? 0.189 16.905 5.555 1.00 91.94 279 GLU A N 1
ATOM 2280 C CA . GLU A 1 279 ? 1.534 17.145 6.098 1.00 91.94 279 GLU A CA 1
ATOM 2281 C C . GLU A 1 279 ? 2.555 16.147 5.526 1.00 91.94 279 GLU A C 1
ATOM 2283 O O . GLU A 1 279 ? 3.627 16.549 5.072 1.00 91.94 279 GLU A O 1
ATOM 2288 N N . ALA A 1 280 ? 2.217 14.852 5.486 1.00 91.19 280 ALA A N 1
ATOM 2289 C CA . ALA A 1 280 ? 3.075 13.814 4.913 1.00 91.19 280 ALA A CA 1
ATOM 2290 C C . ALA A 1 280 ? 3.321 14.031 3.413 1.00 91.19 280 ALA A C 1
ATOM 2292 O O . ALA A 1 280 ? 4.462 13.932 2.960 1.00 91.19 280 ALA A O 1
ATOM 2293 N N . ALA A 1 281 ? 2.282 14.383 2.653 1.00 88.88 281 ALA A N 1
ATOM 2294 C CA . ALA A 1 281 ? 2.382 14.693 1.232 1.00 88.88 281 ALA A CA 1
ATOM 2295 C C . ALA A 1 281 ? 3.237 15.944 0.982 1.00 88.88 281 ALA A C 1
ATOM 2297 O O . ALA A 1 281 ? 4.079 15.926 0.089 1.00 88.88 281 ALA A O 1
ATOM 2298 N N . GLY A 1 282 ? 3.087 16.996 1.794 1.00 90.62 282 GLY A N 1
ATOM 2299 C CA . GLY A 1 282 ? 3.900 18.211 1.710 1.00 90.62 282 GLY A CA 1
ATOM 2300 C C . GLY A 1 282 ? 5.380 17.947 1.992 1.00 90.62 282 GLY A C 1
ATOM 2301 O O . GLY A 1 282 ? 6.242 18.365 1.222 1.00 90.62 282 GLY A O 1
ATOM 2302 N N . CYS A 1 283 ? 5.696 17.187 3.044 1.00 92.88 283 CYS A N 1
ATOM 2303 C CA . CYS A 1 283 ? 7.071 16.772 3.328 1.00 92.88 283 CYS A CA 1
ATOM 2304 C C . CYS A 1 283 ? 7.654 15.893 2.214 1.00 92.88 283 CYS A C 1
ATOM 2306 O O . CYS A 1 283 ? 8.801 16.088 1.814 1.00 92.88 283 CYS A O 1
ATOM 2308 N N . ASN A 1 284 ? 6.872 14.951 1.686 1.00 89.62 284 ASN A N 1
ATOM 2309 C CA . ASN A 1 284 ? 7.296 14.115 0.569 1.00 89.62 284 ASN A CA 1
ATOM 2310 C C . ASN A 1 284 ? 7.501 14.930 -0.713 1.00 89.62 284 ASN A C 1
ATOM 2312 O O . ASN A 1 284 ? 8.451 14.671 -1.436 1.00 89.62 284 ASN A O 1
ATOM 2316 N N . LEU A 1 285 ? 6.680 15.950 -0.975 1.00 89.81 285 LEU A N 1
ATOM 2317 C CA . LEU A 1 285 ? 6.874 16.863 -2.102 1.00 89.81 285 LEU A CA 1
ATOM 2318 C C . LEU A 1 285 ? 8.216 17.599 -2.001 1.00 89.81 285 LEU A C 1
ATOM 2320 O O . LEU A 1 285 ? 8.916 17.707 -3.000 1.00 89.81 285 LEU A O 1
ATOM 2324 N N . ILE A 1 286 ? 8.607 18.054 -0.807 1.00 91.56 286 ILE A N 1
ATOM 2325 C CA . ILE A 1 286 ? 9.912 18.699 -0.589 1.00 91.56 286 ILE A CA 1
ATOM 2326 C C . ILE A 1 286 ? 11.054 17.720 -0.883 1.00 91.56 286 ILE A C 1
ATOM 2328 O O . ILE A 1 286 ? 11.978 18.065 -1.617 1.00 91.56 286 ILE A O 1
ATOM 2332 N N . VAL A 1 287 ? 10.981 16.493 -0.355 1.00 90.50 287 VAL A N 1
ATOM 2333 C CA . VAL A 1 287 ? 11.978 15.443 -0.634 1.00 90.50 287 VAL A CA 1
ATOM 2334 C C . VAL A 1 287 ? 12.043 15.141 -2.128 1.00 90.50 287 VAL A C 1
ATOM 2336 O O . VAL A 1 287 ? 13.128 15.056 -2.695 1.00 90.50 287 VAL A O 1
ATOM 2339 N N . ASN A 1 288 ? 10.888 15.063 -2.781 1.00 87.50 288 ASN A N 1
ATOM 2340 C CA . ASN A 1 288 ? 10.784 14.848 -4.212 1.00 87.50 288 ASN A CA 1
ATOM 2341 C C . ASN A 1 288 ? 11.449 15.998 -4.981 1.00 87.50 288 ASN A C 1
ATOM 2343 O O . ASN A 1 288 ? 12.289 15.726 -5.827 1.00 87.50 288 ASN A O 1
ATOM 2347 N N . ILE A 1 289 ? 11.181 17.263 -4.653 1.00 88.44 289 ILE A N 1
ATOM 2348 C CA . ILE A 1 289 ? 11.845 18.414 -5.290 1.00 88.44 289 ILE A CA 1
ATOM 2349 C C . ILE A 1 289 ? 13.369 18.320 -5.145 1.00 88.44 289 ILE A C 1
ATOM 2351 O O . ILE A 1 289 ? 14.083 18.525 -6.121 1.00 88.44 289 ILE A O 1
ATOM 2355 N N . VAL A 1 290 ? 13.880 17.958 -3.965 1.00 88.69 290 VAL A N 1
ATOM 2356 C CA . VAL A 1 290 ? 15.326 17.778 -3.755 1.00 88.69 290 VAL A CA 1
ATOM 2357 C C . VAL A 1 290 ? 15.879 16.661 -4.643 1.00 88.69 290 VAL A C 1
ATOM 2359 O O . VAL A 1 290 ? 16.891 16.869 -5.307 1.00 88.69 290 VAL A O 1
ATOM 2362 N N . ILE A 1 291 ? 15.199 15.512 -4.713 1.00 85.94 291 ILE A N 1
ATOM 2363 C CA . ILE A 1 291 ? 15.609 14.399 -5.581 1.00 85.94 291 ILE A CA 1
ATOM 2364 C C . ILE A 1 291 ? 15.530 14.796 -7.058 1.00 85.94 291 ILE A C 1
ATOM 2366 O O . ILE A 1 291 ? 16.414 14.425 -7.817 1.00 85.94 291 ILE A O 1
ATOM 2370 N N . ALA A 1 292 ? 14.526 15.574 -7.470 1.00 84.62 292 ALA A N 1
ATOM 2371 C CA . ALA A 1 292 ? 14.382 16.064 -8.841 1.00 84.62 292 ALA A CA 1
ATOM 2372 C C . ALA A 1 292 ? 15.575 16.933 -9.254 1.00 84.62 292 ALA A C 1
ATOM 2374 O O . ALA A 1 292 ? 16.089 16.799 -10.360 1.00 84.62 292 ALA A O 1
ATOM 2375 N N . LEU A 1 293 ? 16.048 17.793 -8.346 1.00 84.94 293 LEU A N 1
ATOM 2376 C CA . LEU A 1 293 ? 17.225 18.633 -8.572 1.00 84.94 293 LEU A CA 1
ATOM 2377 C C . LEU A 1 293 ? 18.516 17.808 -8.668 1.00 84.94 293 LEU A C 1
ATOM 2379 O O . LEU A 1 293 ? 19.450 18.226 -9.347 1.00 84.94 293 LEU A O 1
ATOM 2383 N N . THR A 1 294 ? 18.574 16.637 -8.026 1.00 81.25 294 THR A N 1
ATOM 2384 C CA . THR A 1 294 ? 19.719 15.716 -8.115 1.00 81.25 294 THR A CA 1
ATOM 2385 C C . THR A 1 294 ? 19.535 14.605 -9.155 1.00 81.25 294 THR A C 1
ATOM 2387 O O . THR A 1 294 ? 20.476 13.855 -9.408 1.00 81.25 294 THR A O 1
ATOM 2390 N N . ALA A 1 295 ? 18.354 14.493 -9.772 1.00 75.19 295 ALA A N 1
ATOM 2391 C CA . ALA A 1 295 ? 17.985 13.429 -10.705 1.00 75.19 295 ALA A CA 1
ATOM 2392 C C . ALA A 1 295 ? 18.880 13.341 -11.953 1.00 75.19 295 ALA A C 1
ATOM 2394 O O . ALA A 1 295 ? 19.184 12.211 -12.344 1.00 75.19 295 ALA A O 1
ATOM 2395 N N . PRO A 1 296 ? 19.393 14.452 -12.532 1.00 75.62 296 PRO A N 1
ATOM 2396 C CA . PRO A 1 296 ? 20.347 14.367 -13.639 1.00 75.62 296 PRO A CA 1
ATOM 2397 C C . PRO A 1 296 ? 21.606 13.562 -13.285 1.00 75.62 296 PRO A C 1
ATOM 2399 O O . PRO A 1 296 ? 22.157 12.872 -14.134 1.00 75.62 296 PRO A O 1
ATOM 2402 N N . GLY A 1 297 ? 22.029 13.580 -12.014 1.00 73.38 297 GLY A N 1
ATOM 2403 C CA . GLY A 1 297 ? 23.156 12.777 -11.529 1.00 73.38 297 GLY A CA 1
ATOM 2404 C C . GLY A 1 297 ? 22.832 11.296 -11.295 1.00 73.38 297 GLY A C 1
ATOM 2405 O O . GLY A 1 297 ? 23.746 10.514 -11.056 1.00 73.38 297 GLY A O 1
ATOM 2406 N N . LEU A 1 298 ? 21.554 10.906 -11.346 1.00 69.06 298 LEU A N 1
ATOM 2407 C CA . LEU A 1 298 ? 21.069 9.541 -11.102 1.00 69.06 298 LEU A CA 1
ATOM 2408 C C . LEU A 1 298 ? 20.613 8.824 -12.382 1.00 69.06 298 LEU A C 1
ATOM 2410 O O . LEU A 1 298 ? 20.194 7.671 -12.307 1.00 69.06 298 LEU A O 1
ATOM 2414 N N . GLY A 1 299 ? 20.670 9.491 -13.541 1.00 74.62 299 GLY A N 1
ATOM 2415 C CA . GLY A 1 299 ? 20.259 8.910 -14.822 1.00 74.62 299 GLY A CA 1
ATOM 2416 C C . GLY A 1 299 ? 18.759 8.608 -14.925 1.00 74.62 299 GLY A C 1
ATOM 2417 O O . GLY A 1 299 ? 18.368 7.754 -15.712 1.00 74.62 299 GLY A O 1
ATOM 2418 N N . VAL A 1 300 ? 17.918 9.271 -14.122 1.00 77.38 300 VAL A N 1
ATOM 2419 C CA . VAL A 1 300 ? 16.452 9.143 -14.185 1.00 77.38 300 VAL A CA 1
ATOM 2420 C C . VAL A 1 300 ? 15.895 10.312 -14.983 1.00 77.38 300 VAL A C 1
ATOM 2422 O O . VAL A 1 300 ? 16.232 11.466 -14.703 1.00 77.38 300 VAL A O 1
ATOM 2425 N N . SER A 1 301 ? 15.029 10.036 -15.959 1.00 82.56 301 SER A N 1
ATOM 2426 C CA . SER A 1 301 ? 14.420 11.107 -16.746 1.00 82.56 301 SER A CA 1
ATOM 2427 C C . SER A 1 301 ? 13.459 11.944 -15.889 1.00 82.56 301 SER A C 1
ATOM 2429 O O . SER A 1 301 ? 12.792 11.454 -14.974 1.00 82.56 301 SER A O 1
ATOM 2431 N N . PHE A 1 302 ? 13.361 13.240 -16.186 1.00 82.50 302 PHE A N 1
ATOM 2432 C CA . PHE A 1 302 ? 12.474 14.141 -15.444 1.00 82.50 302 PHE A CA 1
ATOM 2433 C C . PHE A 1 302 ? 10.990 13.742 -15.570 1.00 82.50 302 PHE A C 1
ATOM 2435 O O . PHE A 1 302 ? 10.226 13.874 -14.612 1.00 82.50 302 PHE A O 1
ATOM 2442 N N . GLY A 1 303 ? 10.587 13.201 -16.726 1.00 81.50 303 GLY A N 1
ATOM 2443 C CA . GLY A 1 303 ? 9.226 12.714 -16.968 1.00 81.50 303 GLY A CA 1
ATOM 2444 C C . GLY A 1 303 ? 8.860 11.511 -16.095 1.00 81.50 303 GLY A C 1
ATOM 2445 O O . GLY A 1 303 ? 7.825 11.528 -15.427 1.00 81.50 303 GLY A O 1
ATOM 2446 N N . GLU A 1 304 ? 9.736 10.505 -16.030 1.00 81.50 304 GLU A N 1
ATOM 2447 C CA . GLU A 1 304 ? 9.604 9.347 -15.133 1.00 81.50 304 GLU A CA 1
ATOM 2448 C C . GLU A 1 304 ? 9.466 9.774 -13.672 1.00 81.50 304 GLU A C 1
ATOM 2450 O O . GLU A 1 304 ? 8.597 9.292 -12.942 1.00 81.50 304 GLU A O 1
ATOM 2455 N N . PHE A 1 305 ? 10.289 10.737 -13.263 1.00 84.25 305 PHE A N 1
ATOM 2456 C CA . PHE A 1 305 ? 10.251 11.298 -11.926 1.00 84.25 305 PHE A CA 1
ATOM 2457 C C . PHE A 1 305 ? 8.898 11.964 -11.613 1.00 84.25 305 PHE A C 1
ATOM 2459 O O . PHE A 1 305 ? 8.284 11.662 -10.584 1.00 84.25 305 PHE A O 1
ATOM 2466 N N . ILE A 1 306 ? 8.399 12.844 -12.493 1.00 85.44 306 ILE A N 1
ATOM 2467 C CA . ILE A 1 306 ? 7.097 13.507 -12.311 1.00 85.44 306 ILE A CA 1
ATOM 2468 C C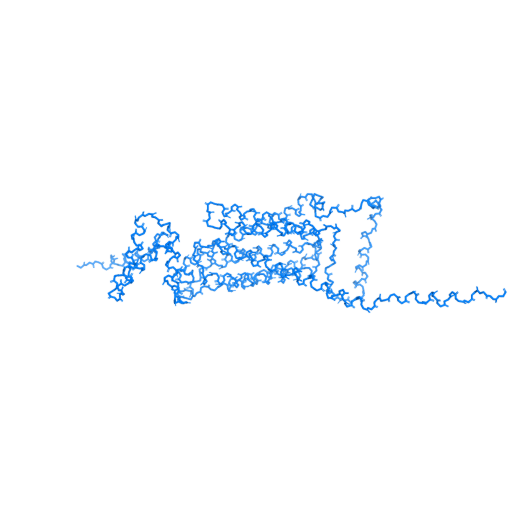 . ILE A 1 306 ? 5.979 12.469 -12.238 1.00 85.44 306 ILE A C 1
ATOM 2470 O O . ILE A 1 306 ? 5.135 12.534 -11.339 1.00 85.44 306 ILE A O 1
ATOM 2474 N N . PHE A 1 307 ? 5.978 11.503 -13.156 1.00 85.12 307 PHE A N 1
ATOM 2475 C CA . PHE A 1 307 ? 4.986 10.435 -13.192 1.00 85.12 307 PHE A CA 1
ATOM 2476 C C . PHE A 1 307 ? 4.952 9.661 -11.871 1.00 85.12 307 PHE A C 1
ATOM 2478 O O . PHE A 1 307 ? 3.885 9.438 -11.287 1.00 85.12 307 PHE A O 1
ATOM 2485 N N . ALA A 1 308 ? 6.126 9.301 -11.362 1.00 85.94 308 ALA A N 1
ATOM 2486 C CA . ALA A 1 308 ? 6.270 8.565 -10.124 1.00 85.94 308 ALA A CA 1
ATOM 2487 C C . ALA A 1 308 ? 5.819 9.393 -8.903 1.00 85.94 308 ALA A C 1
ATOM 2489 O O . ALA A 1 308 ? 5.110 8.879 -8.032 1.00 85.94 308 ALA A O 1
ATOM 2490 N N . ALA A 1 309 ? 6.143 10.690 -8.864 1.00 87.19 309 ALA A N 1
ATOM 2491 C CA . ALA A 1 309 ? 5.716 11.607 -7.808 1.00 87.19 309 ALA A CA 1
ATOM 2492 C C . ALA A 1 309 ? 4.191 11.818 -7.783 1.00 87.19 309 ALA A C 1
ATOM 2494 O O . ALA A 1 309 ? 3.585 11.769 -6.709 1.00 87.19 309 ALA A O 1
ATOM 2495 N N . ILE A 1 310 ? 3.559 12.007 -8.948 1.00 88.19 310 ILE A N 1
ATOM 2496 C CA . ILE A 1 310 ? 2.097 12.134 -9.070 1.00 88.19 310 ILE A CA 1
ATOM 2497 C C . ILE A 1 310 ? 1.418 10.835 -8.633 1.00 88.19 310 ILE A C 1
ATOM 2499 O O . ILE A 1 310 ? 0.480 10.873 -7.838 1.00 88.19 310 ILE A O 1
ATOM 2503 N N . SER A 1 311 ? 1.919 9.688 -9.096 1.00 87.50 311 SER A N 1
ATOM 2504 C CA . SER A 1 311 ? 1.373 8.372 -8.749 1.00 87.50 311 SER A CA 1
ATOM 2505 C C . SER A 1 311 ? 1.430 8.113 -7.241 1.00 87.50 311 SER A C 1
ATOM 2507 O O . SER A 1 311 ? 0.425 7.724 -6.642 1.00 87.50 311 SER A O 1
ATOM 2509 N N . ALA A 1 312 ? 2.567 8.400 -6.598 1.00 88.81 312 ALA A N 1
ATOM 2510 C CA . ALA A 1 312 ? 2.701 8.298 -5.145 1.00 88.81 312 ALA A CA 1
ATOM 2511 C C . ALA A 1 312 ? 1.756 9.268 -4.410 1.00 88.81 312 ALA A C 1
ATOM 2513 O O . ALA A 1 312 ? 1.124 8.890 -3.426 1.00 88.81 312 ALA A O 1
ATOM 2514 N N . GLY A 1 313 ? 1.609 10.505 -4.896 1.00 87.88 313 GLY A N 1
ATOM 2515 C CA . GLY A 1 313 ? 0.682 11.491 -4.332 1.00 87.88 313 GLY A CA 1
ATOM 2516 C C . GLY A 1 313 ? -0.788 11.060 -4.408 1.00 87.88 313 GLY A C 1
ATOM 2517 O O . GLY A 1 313 ? -1.508 11.159 -3.413 1.00 87.88 313 GLY A O 1
ATOM 2518 N N . LEU A 1 314 ? -1.225 10.530 -5.554 1.00 88.00 314 LEU A N 1
ATOM 2519 C CA . LEU A 1 314 ? -2.576 9.989 -5.740 1.00 88.00 314 LEU A CA 1
ATOM 2520 C C . LEU A 1 314 ? -2.836 8.801 -4.815 1.00 88.00 314 LEU A C 1
ATOM 2522 O O . LEU A 1 314 ? -3.884 8.743 -4.169 1.00 88.00 314 LEU A O 1
ATOM 2526 N N . MET A 1 315 ? -1.865 7.893 -4.696 1.00 88.50 315 MET A N 1
ATOM 2527 C CA . MET A 1 315 ? -1.968 6.779 -3.758 1.00 88.50 315 MET A CA 1
ATOM 2528 C C . MET A 1 315 ? -2.091 7.263 -2.320 1.00 88.50 315 MET A C 1
ATOM 2530 O O . MET A 1 315 ? -2.941 6.766 -1.586 1.00 88.50 315 MET A O 1
ATOM 2534 N N . MET A 1 316 ? -1.339 8.289 -1.925 1.00 88.56 316 MET A N 1
ATOM 2535 C CA . MET A 1 316 ? -1.443 8.856 -0.584 1.00 88.56 316 MET A CA 1
ATOM 2536 C C . MET A 1 316 ? -2.810 9.497 -0.312 1.00 88.56 316 MET A C 1
ATOM 2538 O O . MET A 1 316 ? -3.394 9.303 0.755 1.00 88.56 316 MET A O 1
ATOM 2542 N N . ALA A 1 317 ? -3.360 10.239 -1.274 1.00 88.12 317 ALA A N 1
ATOM 2543 C CA . ALA A 1 317 ? -4.699 10.807 -1.142 1.00 88.12 317 ALA A CA 1
ATOM 2544 C C . ALA A 1 317 ? -5.755 9.705 -0.946 1.00 88.12 317 ALA A C 1
ATOM 2546 O O . ALA A 1 317 ? -6.613 9.818 -0.067 1.00 88.12 317 ALA A O 1
ATOM 2547 N N . TRP A 1 318 ? -5.637 8.608 -1.702 1.00 89.31 318 TRP A N 1
ATOM 2548 C CA . TRP A 1 318 ? -6.504 7.439 -1.566 1.00 89.31 318 TRP A CA 1
ATOM 2549 C C . TRP A 1 318 ? -6.370 6.772 -0.194 1.00 89.31 318 TRP A C 1
ATOM 2551 O O . TRP A 1 318 ? -7.360 6.578 0.507 1.00 89.31 318 TRP A O 1
ATOM 2561 N N . PHE A 1 319 ? -5.140 6.495 0.242 1.00 88.50 319 PHE A N 1
ATOM 2562 C CA . PHE A 1 319 ? -4.856 5.920 1.559 1.00 88.50 319 PHE A CA 1
ATOM 2563 C C . PHE A 1 319 ? -5.422 6.771 2.703 1.00 88.50 319 PHE A C 1
ATOM 2565 O O . PHE A 1 319 ? -5.935 6.227 3.681 1.00 88.50 319 PHE A O 1
ATOM 2572 N N . ALA A 1 320 ? -5.343 8.099 2.601 1.00 90.19 320 ALA A N 1
ATOM 2573 C CA . ALA A 1 320 ? -5.883 9.013 3.604 1.00 90.19 320 ALA A CA 1
ATOM 2574 C C . ALA A 1 320 ? -7.416 8.974 3.669 1.00 90.19 320 ALA A C 1
ATOM 2576 O O . ALA A 1 320 ? -7.995 8.983 4.763 1.00 90.19 320 ALA A O 1
ATOM 2577 N N . TYR A 1 321 ? -8.064 8.912 2.503 1.00 90.19 321 TYR A N 1
ATOM 2578 C CA . TYR A 1 321 ? -9.508 8.741 2.390 1.00 90.19 321 TYR A CA 1
ATOM 2579 C C . TYR A 1 321 ? -9.949 7.420 3.028 1.00 90.19 321 TYR A C 1
ATOM 2581 O O . TYR A 1 321 ? -10.774 7.420 3.945 1.00 90.19 321 TYR A O 1
ATOM 2589 N N . ASP A 1 322 ? -9.330 6.311 2.626 1.00 90.69 322 ASP A N 1
ATOM 2590 C CA . ASP A 1 322 ? -9.704 4.980 3.094 1.00 90.69 322 ASP A CA 1
ATOM 2591 C C . ASP A 1 322 ? -9.445 4.828 4.606 1.00 90.69 322 ASP A C 1
ATOM 2593 O O . ASP A 1 322 ? -10.338 4.442 5.361 1.00 90.69 322 ASP A O 1
ATOM 2597 N N . ALA A 1 323 ? -8.303 5.309 5.118 1.00 89.88 323 ALA A N 1
ATOM 2598 C CA . ALA A 1 323 ? -8.027 5.343 6.559 1.00 89.88 323 ALA A CA 1
ATOM 2599 C C . ALA A 1 323 ? -9.098 6.107 7.365 1.00 89.88 323 ALA A C 1
ATOM 2601 O O . ALA A 1 323 ? -9.476 5.679 8.463 1.00 89.88 323 ALA A O 1
ATOM 2602 N N . THR A 1 324 ? -9.618 7.210 6.815 1.00 88.69 324 THR A N 1
ATOM 2603 C CA . THR A 1 324 ? -10.711 7.981 7.428 1.00 88.69 324 THR A CA 1
ATOM 2604 C C . THR A 1 324 ? -12.001 7.168 7.465 1.00 88.69 324 THR A C 1
ATOM 2606 O O . THR A 1 324 ? -12.631 7.056 8.520 1.00 88.69 324 THR A O 1
ATOM 2609 N N . CYS A 1 325 ? -12.370 6.537 6.350 1.00 87.62 325 CYS A N 1
ATOM 2610 C CA . CYS A 1 325 ? -13.553 5.685 6.269 1.00 87.62 325 CYS A CA 1
ATOM 2611 C C . CYS A 1 325 ? -13.467 4.459 7.190 1.00 87.62 325 CYS A C 1
ATOM 2613 O O . CYS A 1 325 ? -14.476 4.055 7.774 1.00 87.62 325 CYS A O 1
ATOM 2615 N N . MET A 1 326 ? -12.278 3.883 7.371 1.00 87.50 326 MET A N 1
ATOM 2616 C CA . MET A 1 326 ? -12.071 2.737 8.256 1.00 87.50 326 MET A CA 1
ATOM 2617 C C . MET A 1 326 ? -12.271 3.086 9.727 1.00 87.50 326 MET A C 1
ATOM 2619 O O . MET A 1 326 ? -12.895 2.312 10.451 1.00 87.50 326 MET A O 1
ATOM 2623 N N . VAL A 1 327 ? -11.801 4.247 10.189 1.00 85.69 327 VAL A N 1
ATOM 2624 C CA . VAL A 1 327 ? -12.033 4.672 11.582 1.00 85.69 327 VAL A CA 1
ATOM 2625 C C . VAL A 1 327 ? -13.511 4.890 11.884 1.00 85.69 327 VAL A C 1
ATOM 2627 O O . VAL A 1 327 ? -13.933 4.617 13.008 1.00 85.69 327 VAL A O 1
ATOM 2630 N N . ALA A 1 328 ? -14.291 5.300 10.885 1.00 86.19 328 ALA A N 1
ATOM 2631 C CA . ALA A 1 328 ? -15.737 5.463 10.999 1.00 86.19 328 ALA A CA 1
ATOM 2632 C C . ALA A 1 328 ? -16.520 4.132 10.973 1.00 86.19 328 ALA A C 1
ATOM 2634 O O . ALA A 1 328 ? -17.712 4.120 11.272 1.00 86.19 328 ALA A O 1
ATOM 2635 N N . LYS A 1 329 ? -15.892 2.997 10.622 1.00 85.44 329 LYS A N 1
ATOM 2636 C CA . LYS A 1 329 ? -16.600 1.709 10.453 1.00 85.44 329 LYS A CA 1
ATOM 2637 C C . LYS A 1 329 ? -16.037 0.538 11.255 1.00 85.44 329 LYS A C 1
ATOM 2639 O O . LYS A 1 329 ? -16.767 -0.416 11.504 1.00 85.44 329 LYS A O 1
ATOM 2644 N N . MET A 1 330 ? -14.764 0.566 11.638 1.00 85.62 330 MET A N 1
ATOM 2645 C CA . MET A 1 330 ? -14.085 -0.591 12.229 1.00 85.62 330 MET A CA 1
ATOM 2646 C C . MET A 1 330 ? -14.000 -0.526 13.745 1.00 85.62 330 MET A C 1
ATOM 2648 O O . MET A 1 330 ? -13.930 0.552 14.339 1.00 85.62 330 MET A O 1
ATOM 2652 N N . SER A 1 331 ? -13.917 -1.706 14.362 1.00 87.31 331 SER A N 1
ATOM 2653 C CA . SER A 1 331 ? -13.521 -1.836 15.759 1.00 87.31 331 SER A CA 1
ATOM 2654 C C . SER A 1 331 ? -11.992 -1.974 15.903 1.00 87.31 331 SER A C 1
ATOM 2656 O O . SER A 1 331 ? -11.309 -2.457 14.997 1.00 87.31 331 SER A O 1
ATOM 2658 N N . PRO A 1 332 ? -11.395 -1.592 17.051 1.00 82.06 332 PRO A N 1
ATOM 2659 C CA . PRO A 1 332 ? -9.935 -1.558 17.207 1.00 82.06 332 PRO A CA 1
ATOM 2660 C C . PRO A 1 332 ? -9.228 -2.917 17.094 1.00 82.06 332 PRO A C 1
ATOM 2662 O O . PRO A 1 332 ? -8.012 -2.990 16.896 1.00 82.06 332 PRO A O 1
ATOM 2665 N N . ASP A 1 333 ? -9.958 -4.013 17.284 1.00 83.25 333 ASP A N 1
ATOM 2666 C CA . ASP A 1 333 ? -9.463 -5.379 17.138 1.00 83.25 333 ASP A CA 1
ATOM 2667 C C . ASP A 1 333 ? -9.447 -5.869 15.683 1.00 83.25 333 ASP A C 1
ATOM 2669 O O . ASP A 1 333 ? -8.755 -6.843 15.385 1.00 83.25 333 ASP A O 1
ATOM 2673 N N . GLU A 1 334 ? -10.104 -5.152 14.773 1.00 87.62 334 GLU A N 1
ATOM 2674 C CA . GLU A 1 334 ? -10.191 -5.453 13.341 1.00 87.62 334 GLU A CA 1
ATOM 2675 C C . GLU A 1 334 ? -9.094 -4.751 12.519 1.00 87.62 334 GLU A C 1
ATOM 2677 O O . GLU A 1 334 ? -9.169 -4.677 11.300 1.00 87.62 334 GLU A O 1
ATOM 2682 N N . TYR A 1 335 ? -8.005 -4.296 13.147 1.00 89.19 335 TYR A N 1
ATOM 2683 C CA . TYR A 1 335 ? -6.899 -3.622 12.444 1.00 89.19 335 TYR A CA 1
ATOM 2684 C C . TYR A 1 335 ? -6.288 -4.449 11.293 1.00 89.19 335 TYR A C 1
ATOM 2686 O O . TYR A 1 335 ? -5.775 -3.880 10.339 1.00 89.19 335 TYR A O 1
ATOM 2694 N N . MET A 1 336 ? -6.319 -5.787 11.350 1.00 91.62 336 MET A N 1
ATOM 2695 C CA . MET A 1 336 ? -5.826 -6.615 10.236 1.00 91.62 336 MET A CA 1
ATOM 2696 C C . MET A 1 336 ? -6.787 -6.583 9.040 1.00 91.62 336 MET A C 1
ATOM 2698 O O . MET A 1 336 ? -6.366 -6.706 7.898 1.00 91.62 336 MET A O 1
ATOM 2702 N N . GLN A 1 337 ? -8.082 -6.386 9.290 1.00 91.94 337 GLN A N 1
ATOM 2703 C CA . GLN A 1 337 ? -9.063 -6.182 8.231 1.00 91.94 337 GLN A CA 1
ATOM 2704 C C . GLN A 1 337 ? -8.835 -4.846 7.519 1.00 91.94 337 GLN A C 1
ATOM 2706 O O . GLN A 1 337 ? -8.963 -4.813 6.301 1.00 91.94 337 GLN A O 1
ATOM 2711 N N . ALA A 1 338 ? -8.422 -3.802 8.246 1.00 91.81 338 ALA A N 1
ATOM 2712 C CA . ALA A 1 338 ? -7.975 -2.548 7.641 1.00 91.81 338 ALA A CA 1
ATOM 2713 C C . ALA A 1 338 ? -6.834 -2.779 6.641 1.00 91.81 338 ALA A C 1
ATOM 2715 O O . ALA A 1 338 ? -6.929 -2.399 5.482 1.00 91.81 338 ALA A O 1
ATOM 2716 N N . VAL A 1 339 ? -5.791 -3.497 7.068 1.00 93.38 339 VAL A N 1
ATOM 2717 C CA . VAL A 1 339 ? -4.641 -3.841 6.215 1.00 93.38 339 VAL A CA 1
ATOM 2718 C C . VAL A 1 339 ? -5.071 -4.593 4.946 1.00 93.38 339 VAL A C 1
ATOM 2720 O O . VAL A 1 339 ? -4.606 -4.272 3.859 1.00 93.38 339 VAL A O 1
ATOM 2723 N N . VAL A 1 340 ? -5.992 -5.556 5.058 1.00 94.31 340 VAL A N 1
ATOM 2724 C CA . VAL A 1 340 ? -6.517 -6.293 3.893 1.00 94.31 340 VAL A CA 1
ATOM 2725 C C . VAL A 1 340 ? -7.268 -5.376 2.923 1.00 94.31 340 VAL A C 1
ATOM 2727 O O . VAL A 1 340 ? -7.094 -5.521 1.715 1.00 94.31 340 VAL A O 1
ATOM 2730 N N . PHE A 1 341 ? -8.090 -4.446 3.419 1.00 92.94 341 PHE A N 1
ATOM 2731 C CA . PHE A 1 341 ? -8.807 -3.503 2.554 1.00 92.94 341 PHE A CA 1
ATOM 2732 C C . PHE A 1 341 ? -7.849 -2.585 1.801 1.00 92.94 341 PHE A C 1
ATOM 2734 O O . PHE A 1 341 ? -7.962 -2.495 0.584 1.00 92.94 341 PHE A O 1
ATOM 2741 N N . PHE A 1 342 ? -6.824 -2.057 2.473 1.00 92.56 342 PHE A N 1
ATOM 2742 C CA . PHE A 1 342 ? -5.801 -1.250 1.810 1.00 92.56 342 PHE A CA 1
ATOM 2743 C C . PHE A 1 342 ? -5.137 -1.984 0.635 1.00 92.56 342 PHE A C 1
ATOM 2745 O O . PHE A 1 342 ? -5.025 -1.431 -0.454 1.00 92.56 342 PHE A O 1
ATOM 2752 N N . TYR A 1 343 ? -4.724 -3.245 0.810 1.00 94.25 343 TYR A N 1
ATOM 2753 C CA . TYR A 1 343 ? -4.134 -4.003 -0.304 1.00 94.25 343 TYR A CA 1
ATOM 2754 C C . TYR A 1 343 ? -5.144 -4.386 -1.383 1.00 94.25 343 TYR A C 1
ATOM 2756 O O . TYR A 1 343 ? -4.769 -4.499 -2.549 1.00 94.25 343 TYR A O 1
ATOM 2764 N N . THR A 1 344 ? -6.410 -4.584 -1.011 1.00 94.12 344 THR A N 1
ATOM 2765 C CA . THR A 1 344 ? -7.484 -4.819 -1.984 1.00 94.12 344 THR A CA 1
ATOM 2766 C C . THR A 1 344 ? -7.621 -3.608 -2.898 1.00 94.12 344 THR A C 1
ATOM 2768 O O . THR A 1 344 ? -7.606 -3.767 -4.115 1.00 94.12 344 THR A O 1
ATOM 2771 N N . ASP A 1 345 ? -7.647 -2.408 -2.326 1.00 91.38 345 ASP A N 1
ATOM 2772 C CA . ASP A 1 345 ? -7.742 -1.156 -3.072 1.00 91.38 345 ASP A CA 1
ATOM 2773 C C . ASP A 1 345 ? -6.528 -0.925 -3.977 1.00 91.38 345 ASP A C 1
ATOM 2775 O O . ASP A 1 345 ? -6.697 -0.564 -5.139 1.00 91.38 345 ASP A O 1
ATOM 2779 N N . ILE A 1 346 ? -5.310 -1.216 -3.504 1.00 90.56 346 ILE A N 1
ATOM 2780 C CA . ILE A 1 346 ? -4.096 -1.134 -4.336 1.00 90.56 346 ILE A CA 1
ATOM 2781 C C . ILE A 1 346 ? -4.178 -2.099 -5.525 1.00 90.56 346 ILE A C 1
ATOM 2783 O O . ILE A 1 346 ? -3.872 -1.717 -6.652 1.00 90.56 346 ILE A O 1
ATOM 2787 N N . ILE A 1 347 ? -4.594 -3.350 -5.304 1.00 92.25 347 ILE A N 1
ATOM 2788 C CA . ILE A 1 347 ? -4.713 -4.342 -6.383 1.00 92.25 347 ILE A CA 1
ATOM 2789 C C . ILE A 1 347 ? -5.817 -3.94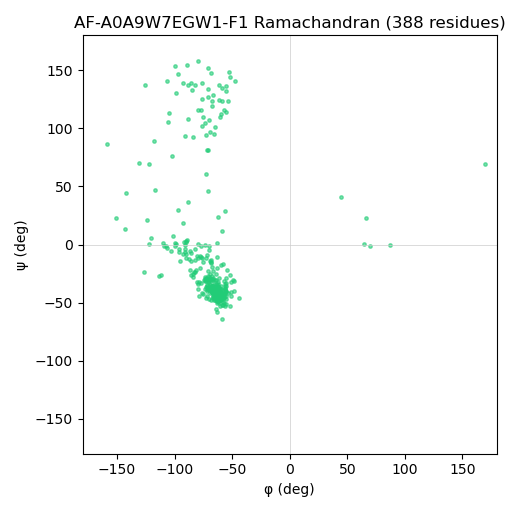6 -7.369 1.00 92.25 347 ILE A C 1
ATOM 2791 O O . ILE A 1 347 ? -5.632 -4.095 -8.578 1.00 92.25 347 ILE A O 1
ATOM 2795 N N . LEU A 1 348 ? -6.939 -3.403 -6.892 1.00 89.12 348 LEU A N 1
ATOM 2796 C CA . LEU A 1 348 ? -7.999 -2.876 -7.752 1.00 89.12 348 LEU A CA 1
ATOM 2797 C C . LEU A 1 348 ? -7.516 -1.677 -8.569 1.00 89.12 348 LEU A C 1
ATOM 2799 O O . LEU A 1 348 ? -7.775 -1.626 -9.769 1.00 89.12 348 LEU A O 1
ATOM 2803 N N . PHE A 1 349 ? -6.763 -0.762 -7.957 1.00 87.31 349 PHE A N 1
ATOM 2804 C CA . PHE A 1 349 ? -6.156 0.371 -8.649 1.00 87.31 349 PHE A CA 1
ATOM 2805 C C . PHE A 1 349 ? -5.186 -0.092 -9.742 1.00 87.31 349 PHE A C 1
ATOM 2807 O O . PHE A 1 349 ? -5.284 0.369 -10.875 1.00 87.31 349 PHE A O 1
ATOM 2814 N N . LEU A 1 350 ? -4.310 -1.058 -9.445 1.00 88.31 350 LEU A N 1
ATOM 2815 C CA . LEU A 1 350 ? -3.402 -1.654 -10.431 1.00 88.31 350 LEU A CA 1
ATOM 2816 C C . LEU A 1 350 ? -4.162 -2.351 -11.568 1.00 88.31 350 LEU A C 1
ATOM 2818 O O . LEU A 1 350 ? -3.811 -2.189 -12.735 1.00 88.31 350 LEU A O 1
ATOM 2822 N N . SER A 1 351 ? -5.228 -3.086 -11.241 1.00 88.44 351 SER A N 1
ATOM 2823 C CA . SER A 1 351 ? -6.087 -3.753 -12.230 1.00 88.44 351 SER A CA 1
ATOM 2824 C C . SER A 1 351 ? -6.758 -2.742 -13.158 1.00 88.44 351 SER A C 1
ATOM 2826 O O . SER A 1 351 ? -6.801 -2.934 -14.372 1.00 88.44 351 SER A O 1
ATOM 2828 N N . PHE A 1 352 ? -7.271 -1.651 -12.586 1.00 87.38 352 PHE A N 1
ATOM 2829 C CA . PHE A 1 352 ? -7.907 -0.573 -13.329 1.00 87.38 352 PHE A CA 1
ATOM 2830 C C . PHE A 1 352 ? -6.899 0.167 -14.211 1.00 87.38 352 PHE A C 1
ATOM 2832 O O . PHE A 1 352 ? -7.165 0.368 -15.392 1.00 87.38 352 PHE A O 1
ATOM 2839 N N . ALA A 1 353 ? -5.720 0.503 -13.681 1.00 86.44 353 ALA A N 1
ATOM 2840 C CA . ALA A 1 353 ? -4.647 1.128 -14.447 1.00 86.44 353 ALA A CA 1
ATOM 2841 C C . ALA A 1 353 ? -4.238 0.259 -15.645 1.00 86.44 353 ALA A C 1
ATOM 2843 O O . ALA A 1 353 ? -4.178 0.753 -16.768 1.00 86.44 353 ALA A O 1
ATOM 2844 N N . PHE A 1 354 ? -4.057 -1.049 -15.436 1.00 85.62 354 PHE A N 1
ATOM 2845 C CA . PHE A 1 354 ? -3.753 -1.986 -16.515 1.00 85.62 354 PHE A CA 1
ATOM 2846 C C . PHE A 1 354 ? -4.862 -2.033 -17.574 1.00 85.62 354 PHE A C 1
ATOM 2848 O O . PHE A 1 354 ? -4.577 -1.960 -18.768 1.00 85.62 354 PHE A O 1
ATOM 2855 N N . MET A 1 355 ? -6.129 -2.104 -17.152 1.00 86.38 355 MET A N 1
ATOM 2856 C CA . MET A 1 355 ? -7.275 -2.090 -18.064 1.00 86.38 355 MET A CA 1
ATOM 2857 C C . MET A 1 355 ? -7.325 -0.799 -18.891 1.00 86.38 355 MET A C 1
ATOM 2859 O O . MET A 1 355 ? -7.539 -0.865 -20.099 1.00 86.38 355 MET A O 1
ATOM 2863 N N . MET A 1 356 ? -7.077 0.356 -18.269 1.00 83.94 356 MET A N 1
ATOM 2864 C CA . MET A 1 356 ? -7.034 1.652 -18.950 1.00 83.94 356 MET A CA 1
ATOM 2865 C C . MET A 1 356 ? -5.878 1.734 -19.954 1.00 83.94 356 MET A C 1
ATOM 2867 O O . MET A 1 356 ? -6.077 2.217 -21.067 1.00 83.94 356 MET A O 1
ATOM 2871 N N . CYS A 1 357 ? -4.695 1.220 -19.608 1.00 82.88 357 CYS A N 1
ATOM 2872 C CA . CYS A 1 357 ? -3.562 1.140 -20.531 1.00 82.88 357 CYS A CA 1
ATOM 2873 C C . CYS A 1 357 ? -3.857 0.215 -21.720 1.00 82.88 357 CYS A C 1
ATOM 2875 O O . CYS A 1 357 ? -3.609 0.592 -22.863 1.00 82.88 357 CYS A O 1
ATOM 2877 N N . ALA A 1 358 ? -4.423 -0.970 -21.470 1.00 79.69 358 ALA A N 1
ATOM 2878 C CA . ALA A 1 358 ? -4.792 -1.920 -22.519 1.00 79.69 358 ALA A CA 1
ATOM 2879 C C . ALA A 1 358 ? -5.861 -1.341 -23.460 1.00 79.69 358 ALA A C 1
ATOM 2881 O O . ALA A 1 358 ? -5.752 -1.455 -24.681 1.00 79.69 358 ALA A O 1
ATOM 2882 N N . TRP A 1 359 ? -6.863 -0.665 -22.894 1.00 82.50 359 TRP A N 1
ATOM 2883 C CA . TRP A 1 359 ? -7.894 0.039 -23.649 1.00 82.50 359 TRP A CA 1
ATOM 2884 C C . TRP A 1 359 ? -7.294 1.163 -24.501 1.00 82.50 359 TRP A C 1
ATOM 2886 O O . TRP A 1 359 ? -7.571 1.243 -25.695 1.00 82.50 359 TRP A O 1
ATOM 2896 N N . GLY A 1 360 ? -6.436 2.006 -23.918 1.00 77.44 360 GLY A N 1
ATOM 2897 C CA . GLY A 1 360 ? -5.755 3.087 -24.634 1.00 77.44 360 GLY A CA 1
ATOM 2898 C C . GLY A 1 360 ? -4.911 2.574 -25.803 1.00 77.44 360 GLY A C 1
ATOM 2899 O O . GLY A 1 360 ? -5.025 3.086 -26.913 1.00 77.44 360 GLY A O 1
ATOM 2900 N N . ALA A 1 361 ? -4.140 1.504 -25.592 1.00 75.19 361 ALA A N 1
ATOM 2901 C CA . ALA A 1 361 ? -3.352 0.870 -26.648 1.00 75.19 361 ALA A CA 1
ATOM 2902 C C . ALA A 1 361 ? -4.230 0.320 -27.786 1.00 75.19 361 ALA A C 1
ATOM 2904 O O . ALA A 1 361 ? -3.876 0.444 -28.958 1.00 75.19 361 ALA A O 1
ATOM 2905 N N . MET A 1 362 ? -5.395 -0.253 -27.467 1.00 75.12 362 MET A N 1
ATOM 2906 C CA . MET A 1 362 ? -6.338 -0.724 -28.483 1.00 75.12 362 MET A CA 1
ATOM 2907 C C . MET A 1 362 ? -6.896 0.436 -29.320 1.00 75.12 362 MET A C 1
ATOM 2909 O O . MET A 1 362 ? -6.929 0.328 -30.542 1.00 75.12 362 MET A O 1
ATOM 2913 N N . PHE A 1 363 ? -7.280 1.553 -28.694 1.00 75.38 363 PHE A N 1
ATOM 2914 C CA . PHE A 1 363 ? -7.811 2.724 -29.403 1.00 75.38 363 PHE A CA 1
ATOM 2915 C C . PHE A 1 363 ? -6.772 3.394 -30.312 1.00 75.38 363 PHE A C 1
ATOM 2917 O O . PHE A 1 363 ? -7.084 3.703 -31.460 1.00 75.38 363 PHE A O 1
ATOM 2924 N N . MET A 1 364 ? -5.526 3.536 -29.851 1.00 71.81 364 MET A N 1
ATOM 2925 C CA . MET A 1 364 ? -4.447 4.137 -30.652 1.00 71.81 364 MET A CA 1
ATOM 2926 C C . MET A 1 364 ? -4.087 3.294 -31.891 1.00 71.81 364 MET A C 1
ATOM 2928 O O . MET A 1 364 ? -3.722 3.834 -32.938 1.00 71.81 364 MET A O 1
ATOM 2932 N N . ASN A 1 365 ? -4.238 1.968 -31.813 1.00 67.88 365 ASN A N 1
ATOM 2933 C CA . ASN A 1 365 ? -4.039 1.078 -32.962 1.00 67.88 365 ASN A CA 1
ATOM 2934 C C . ASN A 1 365 ? -5.178 1.161 -33.996 1.00 67.88 365 ASN A C 1
ATOM 2936 O O . ASN A 1 365 ? -4.944 0.940 -35.184 1.00 67.88 365 ASN A O 1
ATOM 2940 N N . VAL A 1 366 ? -6.405 1.499 -33.583 1.00 73.44 366 VAL A N 1
ATOM 2941 C CA . VAL A 1 366 ? -7.535 1.673 -34.517 1.00 73.44 366 VAL A CA 1
ATOM 2942 C C . VAL A 1 366 ? -7.338 2.912 -35.393 1.00 73.44 366 VAL A C 1
ATOM 2944 O O . VAL A 1 366 ? -7.648 2.879 -36.582 1.00 73.44 366 VAL A O 1
ATOM 2947 N N . GLU A 1 367 ? -6.784 3.988 -34.838 1.00 65.88 367 GLU A N 1
ATOM 2948 C CA . GLU A 1 367 ? -6.613 5.258 -35.554 1.00 65.88 367 GLU A CA 1
ATOM 2949 C C . GLU A 1 367 ? -5.465 5.207 -36.581 1.00 65.88 367 GLU A C 1
ATOM 2951 O O . GLU A 1 367 ? -5.545 5.803 -37.655 1.00 65.88 367 GLU A O 1
ATOM 2956 N N . THR A 1 368 ? -4.430 4.406 -36.312 1.00 57.19 368 THR A N 1
ATOM 2957 C CA . THR A 1 368 ? -3.290 4.203 -37.226 1.00 57.19 368 THR A CA 1
ATOM 2958 C C . THR A 1 368 ? -3.551 3.145 -38.307 1.00 57.19 368 THR A C 1
ATOM 2960 O O . THR A 1 368 ? -2.997 3.239 -39.408 1.00 57.19 368 THR A O 1
ATOM 2963 N N . GLY A 1 369 ? -4.457 2.190 -38.057 1.00 54.12 369 GLY A N 1
ATOM 2964 C CA . GLY A 1 369 ? -4.860 1.152 -39.016 1.00 54.12 369 GLY A CA 1
ATOM 2965 C C . GLY A 1 369 ? -5.716 1.637 -40.197 1.00 54.12 369 GLY A C 1
ATOM 2966 O O . GLY A 1 369 ? -5.940 0.871 -41.133 1.00 54.12 369 GLY A O 1
ATOM 2967 N N . GLY A 1 370 ? -6.186 2.892 -40.187 1.00 51.69 370 GLY A N 1
ATOM 2968 C CA . GLY A 1 370 ? -7.007 3.475 -41.259 1.00 51.69 370 GLY A CA 1
ATOM 2969 C C . GLY A 1 370 ? -6.250 4.289 -42.319 1.00 51.69 370 GLY A C 1
ATOM 2970 O O . GLY A 1 370 ? -6.817 4.579 -43.369 1.00 51.69 370 GLY A O 1
ATOM 2971 N N . LEU A 1 371 ? -4.987 4.662 -42.076 1.00 52.53 371 LEU A N 1
ATOM 2972 C CA . LEU A 1 371 ? -4.244 5.621 -42.919 1.00 52.53 371 LEU A CA 1
ATOM 2973 C C . LEU A 1 371 ? -2.933 5.086 -43.510 1.00 52.53 371 LEU A C 1
ATOM 2975 O O . LEU A 1 371 ? -2.268 5.791 -44.264 1.00 52.53 371 LEU A O 1
ATOM 2979 N N . THR A 1 372 ? -2.585 3.829 -43.239 1.00 50.88 372 THR A N 1
ATOM 2980 C CA . THR A 1 372 ? -1.415 3.156 -43.824 1.00 50.88 372 THR A CA 1
ATOM 2981 C C . THR A 1 372 ? -1.827 1.963 -44.687 1.00 50.88 372 THR A C 1
ATOM 2983 O O . THR A 1 372 ? -1.242 0.887 -44.626 1.00 50.88 372 THR A O 1
ATOM 2986 N N . ALA A 1 373 ? -2.823 2.147 -45.560 1.00 52.75 373 ALA A N 1
ATOM 2987 C CA . ALA A 1 373 ? -2.840 1.334 -46.772 1.00 52.75 373 ALA A CA 1
ATOM 2988 C C . ALA A 1 373 ? -1.547 1.666 -47.545 1.00 52.75 373 ALA A C 1
ATOM 2990 O O . ALA A 1 373 ? -1.299 2.846 -47.806 1.00 52.75 373 ALA A O 1
ATOM 2991 N N . PRO A 1 374 ? -0.691 0.687 -47.881 1.00 53.09 374 PRO A N 1
ATOM 2992 C CA . PRO A 1 374 ? 0.547 0.956 -48.594 1.00 53.09 374 PRO A CA 1
ATOM 2993 C C . PRO A 1 374 ? 0.210 1.492 -49.991 1.00 53.09 374 PRO A C 1
ATOM 2995 O O . PRO A 1 374 ? -0.110 0.740 -50.908 1.00 53.09 374 PRO A O 1
ATOM 2998 N N . ILE A 1 375 ? 0.315 2.811 -50.165 1.00 56.22 375 ILE A N 1
ATOM 2999 C CA . ILE A 1 375 ? 0.227 3.489 -51.471 1.00 56.22 375 ILE A CA 1
ATOM 3000 C C . ILE A 1 375 ? 1.390 3.050 -52.396 1.00 56.22 375 ILE A C 1
ATOM 3002 O O . ILE A 1 375 ? 1.350 3.275 -53.600 1.00 56.22 375 ILE A O 1
ATOM 3006 N N . GLY A 1 376 ? 2.395 2.340 -51.869 1.00 54.84 376 GLY A N 1
ATOM 3007 C CA . GLY A 1 376 ? 3.586 1.909 -52.608 1.00 54.84 376 GLY A CA 1
ATOM 3008 C C . GLY A 1 376 ? 3.404 0.774 -53.625 1.00 54.84 376 GLY A C 1
ATOM 3009 O O . GLY A 1 376 ? 4.312 0.558 -54.421 1.00 54.84 376 GLY A O 1
ATOM 3010 N N . ASP A 1 377 ? 2.268 0.066 -53.654 1.00 53.41 377 ASP A N 1
ATOM 3011 C CA . ASP A 1 377 ? 2.104 -1.107 -54.539 1.00 53.41 377 ASP A CA 1
ATOM 3012 C C . ASP A 1 377 ? 1.187 -0.887 -55.757 1.00 53.41 377 ASP A C 1
ATOM 3014 O O . ASP A 1 377 ? 1.075 -1.763 -56.621 1.00 53.41 377 ASP A O 1
ATOM 3018 N N . GLN A 1 378 ? 0.567 0.293 -55.897 1.00 54.53 378 GLN A N 1
ATOM 3019 C CA . GLN A 1 378 ? -0.136 0.645 -57.141 1.00 54.53 378 GLN A CA 1
ATOM 3020 C C . GLN A 1 378 ? 0.772 1.268 -58.208 1.00 54.53 378 GLN A C 1
ATOM 3022 O O . GLN A 1 378 ? 0.503 1.090 -59.397 1.00 54.53 378 GLN A O 1
ATOM 3027 N N . GLU A 1 379 ? 1.876 1.915 -57.832 1.00 55.62 379 GLU A N 1
ATOM 3028 C CA . GLU A 1 379 ? 2.749 2.583 -58.808 1.00 55.62 379 GLU A CA 1
ATOM 3029 C C . GLU A 1 379 ? 3.566 1.583 -59.653 1.00 55.62 379 GLU A C 1
ATOM 3031 O O . GLU A 1 379 ? 3.750 1.771 -60.856 1.00 55.62 379 GLU A O 1
ATOM 3036 N N . ASN A 1 380 ? 3.928 0.423 -59.093 1.00 56.03 380 ASN A N 1
ATOM 3037 C CA . ASN A 1 380 ? 4.639 -0.629 -59.835 1.00 56.03 380 ASN A CA 1
ATOM 3038 C C . ASN A 1 380 ? 3.746 -1.501 -60.738 1.00 56.03 380 ASN A C 1
ATOM 3040 O O . ASN A 1 380 ? 4.268 -2.240 -61.579 1.00 56.03 380 ASN A O 1
ATOM 3044 N N . ARG A 1 381 ? 2.411 -1.419 -60.625 1.00 55.75 381 ARG A N 1
ATOM 3045 C CA . ARG A 1 381 ? 1.498 -2.117 -61.552 1.00 55.75 381 ARG A CA 1
ATOM 3046 C C . ARG A 1 381 ? 1.188 -1.318 -62.816 1.00 55.75 381 ARG A C 1
ATOM 3048 O O . ARG A 1 381 ? 0.879 -1.939 -63.828 1.00 55.75 381 ARG A O 1
ATOM 3055 N N . MET A 1 382 ? 1.338 0.008 -62.808 1.00 57.09 382 MET A N 1
ATOM 3056 C CA . MET A 1 382 ? 1.177 0.814 -64.027 1.00 57.09 382 MET A CA 1
ATOM 3057 C C . MET A 1 382 ? 2.428 0.832 -64.920 1.00 57.09 382 MET A C 1
ATOM 3059 O O . MET A 1 382 ? 2.296 0.994 -66.129 1.00 57.09 382 MET A O 1
ATOM 3063 N N . ASN A 1 383 ? 3.622 0.554 -64.382 1.00 57.47 383 ASN A N 1
ATOM 3064 C CA . ASN A 1 383 ? 4.866 0.590 -65.166 1.00 57.47 383 ASN A CA 1
ATOM 3065 C C . ASN A 1 383 ? 5.277 -0.737 -65.838 1.00 57.47 383 ASN A C 1
ATOM 3067 O O . ASN A 1 383 ? 6.234 -0.762 -66.608 1.00 57.47 383 ASN A O 1
ATOM 3071 N N . ARG A 1 384 ? 4.557 -1.848 -65.616 1.00 56.31 384 ARG A N 1
ATOM 3072 C CA . ARG A 1 384 ? 4.823 -3.131 -66.309 1.00 56.31 384 ARG A CA 1
ATOM 3073 C C . ARG A 1 384 ? 4.054 -3.330 -67.620 1.00 56.31 384 ARG A C 1
ATOM 3075 O O . ARG A 1 384 ? 4.205 -4.372 -68.246 1.00 56.31 384 ARG A O 1
ATOM 3082 N N . GLY A 1 385 ? 3.258 -2.352 -68.054 1.00 55.12 385 GLY A N 1
ATOM 3083 C CA . GLY A 1 385 ? 2.421 -2.470 -69.253 1.00 55.12 385 GLY A CA 1
ATOM 3084 C C . GLY A 1 385 ? 3.076 -2.103 -70.590 1.00 55.12 385 GLY A C 1
ATOM 3085 O O . GLY A 1 385 ? 2.426 -2.286 -71.610 1.00 55.12 385 GLY A O 1
ATOM 3086 N N . ASN A 1 386 ? 4.312 -1.584 -70.624 1.00 56.38 386 ASN A N 1
ATOM 3087 C CA . ASN A 1 386 ? 4.813 -0.865 -71.811 1.00 56.38 386 ASN A CA 1
ATOM 3088 C C . ASN A 1 386 ? 6.120 -1.381 -72.442 1.00 56.38 386 ASN A C 1
ATOM 3090 O O . ASN A 1 386 ? 6.772 -0.646 -73.177 1.00 56.38 386 ASN A O 1
ATOM 3094 N N . ILE A 1 387 ? 6.514 -2.637 -72.207 1.00 57.69 387 ILE A N 1
ATOM 3095 C CA . ILE A 1 387 ? 7.712 -3.223 -72.842 1.00 57.69 387 ILE A CA 1
ATOM 3096 C C . ILE A 1 387 ? 7.329 -4.487 -73.623 1.00 57.69 387 ILE A C 1
ATOM 3098 O O . ILE A 1 387 ? 7.661 -5.604 -73.242 1.00 57.69 387 ILE A O 1
ATOM 3102 N N . SER A 1 388 ? 6.594 -4.313 -74.722 1.00 54.09 388 SER A N 1
ATOM 3103 C CA . SER A 1 388 ? 6.510 -5.300 -75.808 1.00 54.09 388 SER A CA 1
ATOM 3104 C C . SER A 1 388 ? 6.054 -4.603 -77.095 1.00 54.09 388 SER A C 1
ATOM 3106 O O . SER A 1 388 ? 4.859 -4.525 -77.376 1.00 54.09 388 SER A O 1
ATOM 3108 N N . GLY A 1 389 ? 6.996 -4.048 -77.857 1.00 58.09 389 GLY A N 1
ATOM 3109 C CA . GLY A 1 389 ? 6.681 -3.416 -79.137 1.00 58.09 389 GLY A CA 1
ATOM 3110 C C . GLY A 1 389 ? 7.828 -2.624 -79.755 1.00 58.09 389 GLY A C 1
ATOM 3111 O O . GLY A 1 389 ? 7.735 -1.404 -79.816 1.00 58.09 389 GLY A O 1
ATOM 3112 N N . SER A 1 390 ? 8.873 -3.316 -80.219 1.00 51.22 390 SER A N 1
ATOM 3113 C CA . SER A 1 390 ? 9.730 -2.904 -81.348 1.00 51.22 390 SER A CA 1
ATOM 3114 C C . SER A 1 390 ? 10.684 -4.029 -81.716 1.00 51.22 390 SER A C 1
ATOM 3116 O O . SER A 1 390 ? 11.459 -4.417 -80.810 1.00 51.22 390 SER A O 1
#

Secondary structure (DSSP, 8-state):
---HHHHHHHHHHTTS------TTTTSHHHHHHHHHHHHHHSTT--HHHHHHHHHHHHHHHTS-S-HHHHHHHHHHHHTTSTT--TTSGGGS-HHHHHHHHHHHHHHHHHHHHHHHHHHHHHHHTS-HHHHHHHH-----STTGGGTTSTTSSHHHHHHHHHHHHHT---------------TTTHHHHHHHHHHHHHHHHHHHHHTTSTTHHHHHHHHHHHHHHHHHHHHHHHHT-THHHHHHHHHHHHHHHHHHHTT---TT--S-----SHHHHHHHHHHHHHHHHHHHHHGGGGT--HHHHHHHHHHHHHHHHHHHHHHHHHHTT--GGGHHHHHHHHHHHHHHHHHHHHHHHHHHHHHHHHHHTTT---GGGTHHHHTTSS----

Nearest PDB structures (foldseek):
  3i9w-assembly1_A  TM=1.510E-01  e=2.321E+00  Escherichia coli K-12
  8f7n-assembly1_A-2  TM=1.235E-01  e=9.808E+00  Sinorhizobium meliloti

Mean predicted aligned error: 11.88 Å

pLDDT: mean 77.3, std 16.34, range [43.59, 97.44]

Radius of gyration: 31.26 Å; Cα contacts (8 Å, |Δi|>4): 263; chains: 1; bounding box: 74×50×143 Å

Organism: NCBI:txid1714386

Sequence (390 aa):
MEDPAVQASLSKNQRRGSILKPRSHYRRGTVVMNHIASKAQTTTTTPDEQALYHRMLQMKNSGWVNRRSLVGISVFASGSEGNNDPFVVERMPMELQLGFRKKIFGILAFQTSCVTAALVYITFFESEDIIDHWFCPVQPLLNQTNRTNTTNTTNFFIEEDERRLANGTIEWGIDMPNIHTCEGWAGPWFWCFFGLIVALFLLYKTKYIFPLNYLTLLFFSCIQTLFFVSIKTVFNTNCILYISGSIFFQIFLMYFFSNRKDERQHNLVPVNFYFPAIEAAGCNLIVNIVIALTAPGLGVSFGEFIFAAISAGLMMAWFAYDATCMVAKMSPDEYMQAVVFFYTDIILFLSFAFMMCAWGAMFMNVETGGLTAPIGDQENRMNRGNISGS

Foldseek 3Di:
DDDPVVVVVVVVVVVPPPPPPPVVCLDLLNVLLVVLVVVLVPPPDDPVSVVVNVVLVVCVVVVVDDSVVSNVVSCVVVVPPVPDDCQQLLNDPPVLVLVLQLVLLVLVLVLLVVLLVLLVCCVPPNDVVVLLCLQAVDPPPPPPVPPVPPPPCVVVVVVVVVVVVVVPDPPPPLPDQPQDFHPPNPPQLVVLLVVLVVLLVVLVVCLQPPPVNVVSSNVSSVSVSSNLNSVCSGRVACLSSLLSVLLSQLSVQLSVVSNDDPPVPPDSDGDALVVSLVVSLVVSVVVLVVCLVCVVVVVHDNSSSVVSNVVSNVLSVVLRVLVRVSSRPDGSSSSSVSVSVSSVVVSVVVVVVVVVVVVVVVVVVVVVVPPPPPPPPPVVVVVVPPPDDD